Protein 1NI5 (pdb70)

GO terms:
  GO:0042802 identical protein binding (F, IPI)
  GO:0005829 cytosol (C, IDA)
  GO:0032267 tRNA(Ile)-lysidine synthase activity (F, IDA)
  GO:0002136 tRNA wobble base lysidine biosynthesis (P, IMP)
  GO:0006400 tRNA modification (P, IDA)

Secondary structure (DSSP, 8-state):
--HHHHHHHTT-SEEEEE--SBHHHHHHHHHHHHHHTTSTT-EEEEEEE--S--SSHHHHHHHHHHHHHHTT--EEEE------SSSTTTTHHHHHHHHHHHHT--TTEEEE----HHHHHHHHHHHHTTT--TTGGG---EEEETTEEEE-GGGS--HHHHHHHHHHTT---B----GGGTTSHHHHIIIIIHHHHHHH-TTHHHHHHHHHHHHHHHHHHHHHHHHHHHHHHB-SSS-EES-----HHHHHHHHHHHHHHTT----HHHHHHIIIIIITS-GGG--EEEETTEEEEESSSEEEEEE-----TT-EEE-TTTTS-EE-STT--EEEEEEEEEEPPPPTTS-EEEES---SEE-BTT-SS-EEHHHHHHHHT--GGGTTSS-EEEETTEEEEETTTEEBGGGB-SSS--EEEEEE----

Organism: Escherichia coli (strain K12) (NCBI:txid83333)

Sequence (428 aa):
STLTLNRQLLTSRQILVAFSGGLDSTVLLHQLVQWRTENPGVALRAIHVHHGLSANADAWVTHCENVCQQWQVPLVVERVQLAQEGLGIEAQARQARYQAFARTLLPGEVLVTAQHLDDQCETFLLALKRGSGPAGLSAAEVSEFAGTRLIRPLLARTRGELVQWARQYDLRWIEDESNQDDSYDRNFLRLRVVPLLQQRWPHFAEATARSAALCAEQESLLDELLADDLAHCQSPQGTLQIVPLASDARRAAIIRRWLAGQNAPPSRDALVRIWQEVALAREDASPCLRLGAFEIRRYQSQLWWIKSVTGQSENIVPWQTWLQPLELPAGLGSVQLNAGGDIRPPRADEAVSVRFKAPGLLHIVGRNGGRKLKKIWQELGVPPWLRDTTPLLFYGETLIAAAGVFVTQEGVAEGENGVSFVWQKTLS

Nearest PDB structures (foldseek):
  1ni5-assembly1_A-2  TM=1.002E+00  e=6.577E-85  Escherichia coli
  3a2k-assembly2_B  TM=5.925E-01  e=2.250E-19  Geobacillus kaustophilus
  2e89-assembly2_C  TM=7.625E-01  e=2.116E-16  Aquifex aeolicus
  6scy-assembly1_B  TM=7.768E-01  e=1.666E-08  Methanococcus maripaludis S2
  6scy-assembly1_A  TM=7.365E-01  e=4.575E-08  Methanococcus maripaludis S2

Radius of gyration: 28.11 Å; Cα contacts (8 Å, |Δi|>4): 696; chains: 1; bounding box: 53×66×75 Å

Foldseek 3Di:
DLVLVCVLPVLAQAEEEAAFLDLLNLLVVVSVLVVCVVPDNRAYAYEYEQEDDDPCSVVRVVSVVVVCVVSVHHYHYHNDYDDDPPQPCLPTVVVVSLVVCLVPDDPRYEYEYRAALLQLLLQQVVLVVVVADLVSNLSDQWDAGNNRIYGYRRHLPDVVNSCVRCVVVVHDGDDDLVQVCCVRRSSVCVPPPVVVCCPVPVCVSNVSNVSSNVSVVVLVVVVVVCVVVLVVQADPVLWGALVVPPDLVSQLSNVVVSCVVVVHDDGSVLSVCCCVQALPDDVVVWTWDDDDQWIWHDDPNIIDIDGAFDFFQVPKAWCLPLCDWAQDPRQLAIKHKAWADFFADADNPWTKIKHLAADDFFAFPPDDDTHHLVVLCVVQRPDPSCSRSWIFIDGHRDTADTAPGTGTPVTTHPPRTGIHIHGDGPDD

InterPro domains:
  IPR011063 tRNA(Ile)-lysidine/2-thiocytidine synthase, N-terminal [PF01171] (14-191)
  IPR012094 tRNA(Ile)-lysidine synthase [MF_01161] (1-300)
  IPR012094 tRNA(Ile)-lysidine synthase [PTHR43033] (9-411)
  IPR012795 tRNA(Ile)-lysidine synthase, N-terminal [TIGR02432] (14-196)
  IPR012795 tRNA(Ile)-lysidine synthase, N-terminal [cd01992] (14-196)
  IPR012796 Lysidine-tRNA(Ile) synthetase, C-terminal [PF11734] (356-427)
  IPR012796 Lysidine-tRNA(Ile) synthetase, C-terminal [SM00977] (356-427)
  IPR012796 Lysidine-tRNA(Ile) synthetase, C-terminal [TIGR02433] (356-401)
  IPR014729 Rossmann-like alpha/beta/alpha sandwich fold [G3DSA:3.40.50.620] (2-226)
  IPR015262 tRNA(Ile)-lysidine synthase, substrate-binding domain [PF09179] (241-308)

CATH classification: 3.40.50.620 (+1 more: 1.20.59.20)

B-factor: mean 58.3, std 20.01, range [21.67, 134.47]

Structure (mmCIF, N/CA/C/O backbone):
data_1NI5
#
_entry.id   1NI5
#
_cell.length_a   67.508
_cell.length_b   67.508
_cell.length_c   204.678
_cell.angle_alpha   90.00
_cell.angle_beta   90.00
_cell.angle_gamma   120.00
#
_symmetry.space_group_name_H-M   'P 31 2 1'
#
loop_
_entity.id
_entity.type
_entity.pdbx_description
1 polymer 'Putative cell cycle protein mesJ'
2 water water
#
loop_
_atom_site.group_PDB
_atom_site.id
_atom_site.type_symbol
_atom_site.label_atom_id
_atom_site.label_alt_id
_atom_site.label_comp_id
_atom_site.label_asym_id
_atom_site.label_entity_id
_atom_site.label_seq_id
_atom_site.pdbx_PDB_ins_code
_atom_site.Cartn_x
_atom_site.Cartn_y
_atom_site.Cartn_z
_atom_site.occupancy
_atom_site.B_iso_or_equiv
_atom_site.auth_seq_id
_atom_site.auth_comp_id
_atom_site.auth_asym_id
_atom_site.auth_atom_id
_atom_site.pdbx_PDB_model_num
ATOM 1 N N . SER A 1 1 ? 14.153 76.081 -14.296 1.00 73.41 0 SER A N 1
ATOM 2 C CA . SER A 1 1 ? 14.094 74.683 -13.785 1.00 74.54 0 SER A CA 1
ATOM 3 C C . SER A 1 1 ? 14.130 74.628 -12.260 1.00 75.63 0 SER A C 1
ATOM 4 O O . SER A 1 1 ? 13.846 73.587 -11.668 1.00 76.76 0 SER A O 1
ATOM 15 N N . THR A 1 3 ? 12.191 76.251 -10.421 1.00 71.25 2 THR A N 1
ATOM 16 C CA . THR A 1 3 ? 10.795 76.265 -10.022 1.00 69.54 2 THR A CA 1
ATOM 17 C C . THR A 1 3 ? 10.286 74.847 -10.240 1.00 69.21 2 THR A C 1
ATOM 18 O O . THR A 1 3 ? 9.578 74.282 -9.401 1.00 70.53 2 THR A O 1
ATOM 22 N N . LEU A 1 4 ? 10.669 74.271 -11.370 1.00 67.31 3 LEU A N 1
ATOM 23 C CA . LEU A 1 4 ? 10.275 72.910 -11.695 1.00 67.61 3 LEU A CA 1
ATOM 24 C C . LEU A 1 4 ? 10.727 72.021 -10.540 1.00 67.52 3 LEU A C 1
ATOM 25 O O . LEU A 1 4 ? 9.947 71.254 -9.974 1.00 67.98 3 LEU A O 1
ATOM 30 N N . THR A 1 5 ? 12.007 72.148 -10.206 1.00 67.46 4 THR A N 1
ATOM 31 C CA . THR A 1 5 ? 12.644 71.397 -9.130 1.00 67.36 4 THR A CA 1
ATOM 32 C C . THR A 1 5 ? 11.932 71.602 -7.791 1.00 66.27 4 THR A C 1
ATOM 33 O O . THR A 1 5 ? 11.782 70.670 -6.999 1.00 65.53 4 THR A O 1
ATOM 37 N N . LEU A 1 6 ? 11.505 72.836 -7.551 1.00 65.33 5 LEU A N 1
ATOM 38 C CA . LEU A 1 6 ? 10.819 73.193 -6.323 1.00 65.01 5 LEU A CA 1
ATOM 39 C C . LEU A 1 6 ? 9.536 72.405 -6.082 1.00 66.79 5 LEU A C 1
ATOM 40 O O . LEU A 1 6 ? 9.361 71.793 -5.026 1.00 65.32 5 LEU A O 1
ATOM 45 N N . ASN A 1 7 ? 8.637 72.423 -7.063 1.00 68.86 6 ASN A N 1
ATOM 46 C CA . ASN A 1 7 ? 7.351 71.748 -6.922 1.00 70.94 6 ASN A CA 1
ATOM 47 C C . ASN A 1 7 ? 7.437 70.237 -6.761 1.00 69.67 6 ASN A C 1
ATOM 48 O O . ASN A 1 7 ? 6.642 69.643 -6.032 1.00 69.62 6 ASN A O 1
ATOM 53 N N . ARG A 1 8 ? 8.394 69.616 -7.437 1.00 68.56 7 ARG A N 1
ATOM 54 C CA . ARG A 1 8 ? 8.551 68.173 -7.345 1.00 68.85 7 ARG A CA 1
ATOM 55 C C . ARG A 1 8 ? 8.900 67.779 -5.912 1.00 67.63 7 ARG A C 1
ATOM 56 O O . ARG A 1 8 ? 8.367 66.814 -5.364 1.00 67.05 7 ARG A O 1
ATOM 64 N N . GLN A 1 9 ? 9.797 68.546 -5.306 1.00 66.40 8 GLN A N 1
ATOM 65 C CA . GLN A 1 9 ? 10.243 68.291 -3.945 1.00 64.50 8 GLN A CA 1
ATOM 66 C C . GLN A 1 9 ? 9.215 68.737 -2.905 1.00 62.29 8 GLN A C 1
ATOM 67 O O . GLN A 1 9 ? 9.263 68.301 -1.761 1.00 61.57 8 GLN A O 1
ATOM 73 N N . LEU A 1 10 ? 8.283 69.597 -3.299 1.00 60.85 9 LEU A N 1
ATOM 74 C CA . LEU A 1 10 ? 7.286 70.094 -2.360 1.00 59.72 9 LEU A CA 1
ATOM 75 C C . LEU A 1 10 ? 5.863 69.583 -2.552 1.00 60.64 9 LEU A C 1
ATOM 76 O O . LEU A 1 10 ? 4.945 70.036 -1.866 1.00 61.06 9 LEU A O 1
ATOM 81 N N . LEU A 1 11 ? 5.671 68.650 -3.477 1.00 61.84 10 LEU A N 1
ATOM 82 C CA . LEU A 1 11 ? 4.344 68.079 -3.712 1.00 62.48 10 LEU A CA 1
ATOM 83 C C . LEU A 1 11 ? 3.722 67.517 -2.425 1.00 62.12 10 LEU A C 1
ATOM 84 O O . LEU A 1 11 ? 2.576 67.827 -2.083 1.00 63.14 10 LEU A O 1
ATOM 89 N N . THR A 1 12 ? 4.482 66.694 -1.713 1.00 60.48 11 THR A N 1
ATOM 90 C CA . THR A 1 12 ? 3.996 66.090 -0.483 1.00 59.94 11 THR A CA 1
ATOM 91 C C . THR A 1 12 ? 3.939 67.054 0.688 1.00 59.23 11 THR A C 1
ATOM 92 O O . THR A 1 12 ? 3.989 66.624 1.841 1.00 57.10 11 THR A O 1
ATOM 96 N N . SER A 1 13 ? 3.828 68.349 0.398 1.00 59.72 12 SER A N 1
ATOM 97 C CA . SER A 1 13 ? 3.774 69.365 1.451 1.00 60.67 12 SER A CA 1
ATOM 98 C C . SER A 1 13 ? 2.779 70.481 1.160 1.00 61.05 12 SER A C 1
ATOM 99 O O . SER A 1 13 ? 2.617 70.897 0.010 1.00 61.02 12 SER A O 1
ATOM 102 N N . ARG A 1 14 ? 2.118 70.963 2.211 1.00 60.98 13 ARG A N 1
ATOM 103 C CA . ARG A 1 14 ? 1.138 72.037 2.078 1.00 60.81 13 ARG A CA 1
ATOM 104 C C . ARG A 1 14 ? 1.533 73.248 2.899 1.00 60.01 13 ARG A C 1
ATOM 105 O O . ARG A 1 14 ? 1.284 74.379 2.492 1.00 60.66 13 ARG A O 1
ATOM 113 N N . GLN A 1 15 ? 2.130 73.012 4.062 1.00 59.13 14 GLN A N 1
ATOM 114 C CA . GLN A 1 15 ? 2.553 74.110 4.927 1.00 59.41 14 GLN A CA 1
ATOM 115 C C . GLN A 1 15 ? 4.068 74.162 5.081 1.00 58.49 14 GLN A C 1
ATOM 116 O O . GLN A 1 15 ? 4.676 73.277 5.672 1.00 58.07 14 GLN A O 1
ATOM 122 N N . ILE A 1 16 ? 4.667 75.223 4.558 1.00 57.11 15 ILE A N 1
ATOM 123 C CA . ILE A 1 16 ? 6.105 75.380 4.612 1.00 56.95 15 ILE A CA 1
ATOM 124 C C . ILE A 1 16 ? 6.523 76.475 5.573 1.00 56.09 15 ILE A C 1
ATOM 125 O O . ILE A 1 16 ? 5.774 77.411 5.826 1.00 57.16 15 ILE A O 1
ATOM 130 N N . LEU A 1 17 ? 7.731 76.337 6.104 1.00 54.31 16 LEU A N 1
ATOM 131 C CA . LEU A 1 17 ? 8.314 77.305 7.021 1.00 53.86 16 LEU A CA 1
ATOM 132 C C . LEU A 1 17 ? 9.778 77.375 6.577 1.00 53.59 16 LEU A C 1
ATOM 133 O O . LEU A 1 17 ? 10.517 76.405 6.725 1.00 53.81 16 LEU A O 1
ATOM 138 N N . VAL A 1 18 ? 10.191 78.506 6.010 1.00 52.18 17 VAL A N 1
ATOM 139 C CA . VAL A 1 18 ? 11.562 78.649 5.529 1.00 52.01 17 VAL A CA 1
ATOM 140 C C . VAL A 1 18 ? 12.505 79.439 6.430 1.00 51.96 17 VAL A C 1
ATOM 141 O O . VAL A 1 18 ? 12.219 80.578 6.795 1.00 52.75 17 VAL A O 1
ATOM 145 N N . ALA A 1 19 ? 13.635 78.824 6.783 1.00 52.36 18 ALA A N 1
ATOM 146 C CA . ALA A 1 19 ? 14.642 79.474 7.619 1.00 51.62 18 ALA A CA 1
ATOM 147 C C . ALA A 1 19 ? 15.088 80.633 6.770 1.00 52.36 18 ALA A C 1
ATOM 148 O O . ALA A 1 19 ? 15.764 80.442 5.763 1.00 53.27 18 ALA A O 1
ATOM 150 N N . PHE A 1 20 ? 14.709 81.839 7.166 1.00 54.64 19 PHE A N 1
ATOM 151 C CA . PHE A 1 20 ? 15.041 83.004 6.366 1.00 55.60 19 PHE A CA 1
ATOM 152 C C . PHE A 1 20 ? 16.015 84.018 6.934 1.00 55.43 19 PHE A C 1
ATOM 153 O O . PHE A 1 20 ? 15.625 84.880 7.720 1.00 55.36 19 PHE A O 1
ATOM 161 N N . SER A 1 21 ? 17.284 83.905 6.549 1.00 56.26 20 SER A N 1
ATOM 162 C CA . SER A 1 21 ? 18.282 84.889 6.963 1.00 56.24 20 SER A CA 1
ATOM 163 C C . SER A 1 21 ? 18.199 85.822 5.758 1.00 56.53 20 SER A C 1
ATOM 164 O O . SER A 1 21 ? 17.758 85.402 4.680 1.00 57.22 20 SER A O 1
ATOM 167 N N . GLY A 1 22 ? 18.592 87.075 5.912 1.00 54.83 21 GLY A N 1
ATOM 168 C CA . GLY A 1 22 ? 18.478 87.977 4.779 1.00 53.61 21 GLY A CA 1
ATOM 169 C C . GLY A 1 22 ? 19.197 87.564 3.507 1.00 52.54 21 GLY A C 1
ATOM 170 O O . GLY A 1 22 ? 18.868 88.048 2.426 1.00 52.58 21 GLY A O 1
ATOM 171 N N . GLY A 1 23 ? 20.167 86.664 3.639 1.00 52.02 22 GLY A N 1
ATOM 172 C CA . GLY A 1 23 ? 20.973 86.207 2.514 1.00 51.89 22 GLY A CA 1
ATOM 173 C C . GLY A 1 23 ? 20.387 85.755 1.181 1.00 52.16 22 GLY A C 1
ATOM 174 O O . GLY A 1 23 ? 19.187 85.497 1.033 1.00 51.92 22 GLY A O 1
ATOM 175 N N . LEU A 1 24 ? 21.283 85.651 0.200 1.00 51.81 23 LEU A N 1
ATOM 176 C CA . LEU A 1 24 ? 20.945 85.234 -1.155 1.00 51.43 23 LEU A CA 1
ATOM 177 C C . LEU A 1 24 ? 20.108 83.961 -1.147 1.00 52.63 23 LEU A C 1
ATOM 178 O O . LEU A 1 24 ? 18.902 83.996 -1.406 1.00 54.35 23 LEU A O 1
ATOM 183 N N . ASP A 1 25 ? 20.754 82.843 -0.830 1.00 52.59 24 ASP A N 1
ATOM 184 C CA . ASP A 1 25 ? 20.094 81.549 -0.814 1.00 52.95 24 ASP A CA 1
ATOM 185 C C . ASP A 1 25 ? 18.699 81.567 -0.197 1.00 52.29 24 ASP A C 1
ATOM 186 O O . ASP A 1 25 ? 17.765 80.997 -0.765 1.00 52.07 24 ASP A O 1
ATOM 191 N N . SER A 1 26 ? 18.550 82.231 0.947 1.00 50.85 25 SER A N 1
ATOM 192 C CA . SER A 1 26 ? 17.253 82.324 1.613 1.00 48.47 25 SER A CA 1
ATOM 193 C C . SER A 1 26 ? 16.322 83.180 0.765 1.00 48.02 25 SER A C 1
ATOM 194 O O . SER A 1 26 ? 15.161 82.820 0.532 1.00 47.87 25 SER A O 1
ATOM 197 N N . THR A 1 27 ? 16.852 84.316 0.309 1.00 44.82 26 THR A N 1
ATOM 198 C CA . THR A 1 27 ? 16.093 85.259 -0.494 1.00 43.04 26 THR A CA 1
ATOM 199 C C . THR A 1 27 ? 15.599 84.633 -1.775 1.00 41.47 26 THR A C 1
ATOM 200 O O . THR A 1 27 ? 14.465 84.874 -2.194 1.00 40.32 26 THR A O 1
ATOM 204 N N . VAL A 1 28 ? 16.462 83.835 -2.397 1.00 39.10 27 VAL A N 1
ATOM 205 C CA . VAL A 1 28 ? 16.116 83.152 -3.633 1.00 37.75 27 VAL A CA 1
ATOM 206 C C . VAL A 1 28 ? 15.131 82.012 -3.350 1.00 38.94 27 VAL A C 1
ATOM 207 O O . VAL A 1 28 ? 14.204 81.775 -4.134 1.00 39.68 27 VAL A O 1
ATOM 211 N N . LEU A 1 29 ? 15.323 81.317 -2.228 1.00 38.52 28 LEU A N 1
ATOM 212 C CA . LEU A 1 29 ? 14.440 80.219 -1.864 1.00 39.93 28 LEU A CA 1
ATOM 213 C C . LEU A 1 29 ? 13.057 80.745 -1.527 1.00 40.74 28 LEU A C 1
ATOM 214 O O . LEU A 1 29 ? 12.051 80.219 -2.007 1.00 40.98 28 LEU A O 1
ATOM 219 N N . LEU A 1 30 ? 13.013 81.788 -0.706 1.00 42.01 29 LEU A N 1
ATOM 220 C CA . LEU A 1 30 ? 11.747 82.397 -0.307 1.00 43.58 29 LEU A CA 1
ATOM 221 C C . LEU A 1 30 ? 10.988 83.039 -1.480 1.00 44.89 29 LEU A C 1
ATOM 222 O O . LEU A 1 30 ? 9.777 82.845 -1.613 1.00 46.96 29 LEU A O 1
ATOM 227 N N . HIS A 1 31 ? 11.679 83.797 -2.329 1.00 43.33 30 HIS A N 1
ATOM 228 C CA . HIS A 1 31 ? 11.005 84.422 -3.466 1.00 42.88 30 HIS A CA 1
ATOM 229 C C . HIS A 1 31 ? 10.375 83.339 -4.323 1.00 44.74 30 HIS A C 1
ATOM 230 O O . HIS A 1 31 ? 9.271 83.500 -4.849 1.00 44.74 30 HIS A O 1
ATOM 237 N N . GLN A 1 32 ? 11.096 82.231 -4.466 1.00 46.67 31 GLN A N 1
ATOM 238 C CA . GLN A 1 32 ? 10.626 81.104 -5.255 1.00 46.62 31 GLN A CA 1
ATOM 239 C C . GLN A 1 32 ? 9.411 80.444 -4.626 1.00 48.00 31 GLN A C 1
ATOM 240 O O . GLN A 1 32 ? 8.546 79.935 -5.335 1.00 48.12 31 GLN A O 1
ATOM 246 N N . LEU A 1 33 ? 9.355 80.445 -3.296 1.00 48.55 32 LEU A N 1
ATOM 247 C CA . LEU A 1 33 ? 8.230 79.850 -2.590 1.00 50.30 32 LEU A CA 1
ATOM 248 C C . LEU A 1 33 ? 6.987 80.741 -2.676 1.00 52.58 32 LEU A C 1
ATOM 249 O O . LEU A 1 33 ? 5.864 80.241 -2.783 1.00 53.81 32 LEU A O 1
ATOM 254 N N . VAL A 1 34 ? 7.190 82.056 -2.634 1.00 53.82 33 VAL A N 1
ATOM 255 C CA . VAL A 1 34 ? 6.087 83.008 -2.731 1.00 55.22 33 VAL A CA 1
ATOM 256 C C . VAL A 1 34 ? 5.594 82.932 -4.169 1.00 57.90 33 VAL A C 1
ATOM 257 O O . VAL A 1 34 ? 4.440 83.242 -4.475 1.00 58.53 33 VAL A O 1
ATOM 261 N N . GLN A 1 35 ? 6.496 82.508 -5.044 1.00 60.18 34 GLN A N 1
ATOM 262 C CA . GLN A 1 35 ? 6.208 82.352 -6.459 1.00 63.52 34 GLN A CA 1
ATOM 263 C C . GLN A 1 35 ? 5.362 81.085 -6.552 1.00 64.03 34 GLN A C 1
ATOM 264 O O . GLN A 1 35 ? 4.359 81.027 -7.261 1.00 64.46 34 GLN A O 1
ATOM 270 N N . TRP A 1 36 ? 5.793 80.080 -5.798 1.00 65.43 35 TRP A N 1
ATOM 271 C CA . TRP A 1 36 ? 5.154 78.768 -5.728 1.00 66.14 35 TRP A CA 1
ATOM 272 C C . TRP A 1 36 ? 3.755 78.830 -5.124 1.00 66.62 35 TRP A C 1
ATOM 273 O O . TRP A 1 36 ? 2.849 78.116 -5.561 1.00 67.08 35 TRP A O 1
ATOM 284 N N . ARG A 1 37 ? 3.589 79.674 -4.112 1.00 65.66 36 ARG A N 1
ATOM 285 C CA . ARG A 1 37 ? 2.301 79.826 -3.447 1.00 66.62 36 ARG A CA 1
ATOM 286 C C . ARG A 1 37 ? 1.252 80.381 -4.413 1.00 68.12 36 ARG A C 1
ATOM 287 O O . ARG A 1 37 ? 0.108 79.919 -4.454 1.00 67.63 36 ARG A O 1
ATOM 295 N N . THR A 1 38 ? 1.659 81.378 -5.189 1.00 69.27 37 THR A N 1
ATOM 296 C CA . THR A 1 38 ? 0.783 82.017 -6.158 1.00 69.01 37 THR A CA 1
ATOM 297 C C . THR A 1 38 ? 0.329 81.022 -7.214 1.00 70.00 37 THR A C 1
ATOM 298 O O . THR A 1 38 ? -0.618 81.276 -7.952 1.00 70.36 37 THR A O 1
ATOM 302 N N . GLU A 1 39 ? 0.997 79.878 -7.277 1.00 71.68 38 GLU A N 1
ATOM 303 C CA . GLU A 1 39 ? 0.647 78.872 -8.268 1.00 74.38 38 GLU A CA 1
ATOM 304 C C . GLU A 1 39 ? -0.131 77.689 -7.675 1.00 74.87 38 GLU A C 1
ATOM 305 O O . GLU A 1 39 ? -0.704 76.879 -8.409 1.00 74.02 38 GLU A O 1
ATOM 311 N N . ASN A 1 40 ? -0.155 77.601 -6.347 1.00 75.62 39 ASN A N 1
ATOM 312 C CA . ASN A 1 40 ? -0.872 76.532 -5.654 1.00 75.27 39 ASN A CA 1
ATOM 313 C C . ASN A 1 40 ? -1.741 77.107 -4.545 1.00 74.80 39 ASN A C 1
ATOM 314 O O . ASN A 1 40 ? -1.341 77.128 -3.381 1.00 74.12 39 ASN A O 1
ATOM 319 N N . PRO A 1 41 ? -2.953 77.576 -4.899 1.00 74.95 40 PRO A N 1
ATOM 320 C CA . PRO A 1 41 ? -3.903 78.164 -3.944 1.00 73.79 40 PRO A CA 1
ATOM 321 C C . PRO A 1 41 ? -4.161 77.263 -2.743 1.00 71.97 40 PRO A C 1
ATOM 322 O O . PRO A 1 41 ? -4.326 76.054 -2.890 1.00 71.93 40 PRO A O 1
ATOM 326 N N . GLY A 1 42 ? -4.191 77.855 -1.557 1.00 69.70 41 GLY A N 1
ATOM 327 C CA . GLY A 1 42 ? -4.431 77.069 -0.367 1.00 68.62 41 GLY A CA 1
ATOM 328 C C . GLY A 1 42 ? -3.138 76.647 0.298 1.00 68.01 41 GLY A C 1
ATOM 329 O O . GLY A 1 42 ? -3.154 76.090 1.399 1.00 69.36 41 GLY A O 1
ATOM 330 N N . VAL A 1 43 ? -2.014 76.899 -0.366 1.00 65.45 42 VAL A N 1
ATOM 331 C CA . VAL A 1 43 ? -0.716 76.552 0.199 1.00 63.54 42 VAL A CA 1
ATOM 332 C C . VAL A 1 43 ? -0.253 77.676 1.125 1.00 61.71 42 VAL A C 1
ATOM 333 O O . VAL A 1 43 ? -0.052 78.802 0.676 1.00 61.08 42 VAL A O 1
ATOM 337 N N . ALA A 1 44 ? -0.098 77.365 2.412 1.00 59.26 43 ALA A N 1
ATOM 338 C CA . ALA A 1 44 ? 0.341 78.339 3.408 1.00 57.24 43 ALA A CA 1
ATOM 339 C C . ALA A 1 44 ? 1.859 78.331 3.512 1.00 56.80 43 ALA A C 1
ATOM 340 O O . ALA A 1 44 ? 2.482 77.276 3.459 1.00 55.32 43 ALA A O 1
ATOM 342 N N . LEU A 1 45 ? 2.443 79.514 3.680 1.00 55.74 44 LEU A N 1
ATOM 343 C CA . LEU A 1 45 ? 3.890 79.655 3.763 1.00 55.57 44 LEU A CA 1
ATOM 344 C C . LEU A 1 45 ? 4.306 80.575 4.901 1.00 55.60 44 LEU A C 1
ATOM 345 O O . LEU A 1 45 ? 3.736 81.646 5.074 1.00 57.20 44 LEU A O 1
ATOM 350 N N . ARG A 1 46 ? 5.301 80.163 5.676 1.00 54.79 45 ARG A N 1
ATOM 351 C CA . ARG A 1 46 ? 5.781 80.985 6.783 1.00 55.66 45 ARG A CA 1
ATOM 352 C C . ARG A 1 46 ? 7.302 81.098 6.748 1.00 56.35 45 ARG A C 1
ATOM 353 O O . ARG A 1 46 ? 7.994 80.183 6.300 1.00 56.65 45 ARG A O 1
ATOM 361 N N . ALA A 1 47 ? 7.823 82.223 7.219 1.00 55.18 46 ALA A N 1
ATOM 362 C CA . ALA A 1 47 ? 9.257 82.425 7.235 1.00 56.28 46 ALA A CA 1
ATOM 363 C C . ALA A 1 47 ? 9.716 82.698 8.656 1.00 58.34 46 ALA A C 1
ATOM 364 O O . ALA A 1 47 ? 8.957 83.215 9.470 1.00 59.51 46 ALA A O 1
ATOM 366 N N . ILE A 1 48 ? 10.961 82.350 8.959 1.00 59.70 47 ILE A N 1
ATOM 367 C CA . ILE A 1 48 ? 11.480 82.574 10.297 1.00 60.87 47 ILE A CA 1
ATOM 368 C C . ILE A 1 48 ? 12.942 83.001 10.320 1.00 61.36 47 ILE A C 1
ATOM 369 O O . ILE A 1 48 ? 13.830 82.245 9.929 1.00 60.91 47 ILE A O 1
ATOM 374 N N . HIS A 1 49 ? 13.178 84.226 10.777 1.00 62.57 48 HIS A N 1
ATOM 375 C CA . HIS A 1 49 ? 14.527 84.754 10.887 1.00 63.95 48 HIS A CA 1
ATOM 376 C C . HIS A 1 49 ? 14.974 84.486 12.319 1.00 65.62 48 HIS A C 1
ATOM 377 O O . HIS A 1 49 ? 14.239 84.755 13.266 1.00 66.39 48 HIS A O 1
ATOM 384 N N . VAL A 1 50 ? 16.174 83.951 12.479 1.00 67.25 49 VAL A N 1
ATOM 385 C CA . VAL A 1 50 ? 16.685 83.649 13.804 1.00 68.69 49 VAL A CA 1
ATOM 386 C C . VAL A 1 50 ? 17.794 84.611 14.182 1.00 72.27 49 VAL A C 1
ATOM 387 O O . VAL A 1 50 ? 18.921 84.485 13.702 1.00 71.53 49 VAL A O 1
ATOM 391 N N . HIS A 1 51 ? 17.461 85.574 15.041 1.00 77.38 50 HIS A N 1
ATOM 392 C CA . HIS A 1 51 ? 18.418 86.574 15.520 1.00 81.84 50 HIS A CA 1
ATOM 393 C C . HIS A 1 51 ? 19.187 86.026 16.707 1.00 84.10 50 HIS A C 1
ATOM 394 O O . HIS A 1 51 ? 18.626 85.867 17.793 1.00 84.80 50 HIS A O 1
ATOM 401 N N . HIS A 1 52 ? 20.470 85.751 16.503 1.00 87.08 51 HIS A N 1
ATOM 402 C CA . HIS A 1 52 ? 21.305 85.219 17.570 1.00 90.73 51 HIS A CA 1
ATOM 403 C C . HIS A 1 52 ? 22.667 85.892 17.619 1.00 92.17 51 HIS A C 1
ATOM 404 O O . HIS A 1 52 ? 23.168 86.377 16.605 1.00 93.32 51 HIS A O 1
ATOM 411 N N . GLY A 1 53 ? 23.261 85.920 18.807 1.00 93.01 52 GLY A N 1
ATOM 412 C CA . GLY A 1 53 ? 24.571 86.526 18.959 1.00 94.37 52 GLY A CA 1
ATOM 413 C C . GLY A 1 53 ? 24.565 88.037 18.828 1.00 95.05 52 GLY A C 1
ATOM 414 O O . GLY A 1 53 ? 23.566 88.638 18.416 1.00 94.50 52 GLY A O 1
ATOM 415 N N . LEU A 1 54 ? 25.695 88.649 19.177 1.00 95.15 53 LEU A N 1
ATOM 416 C CA . LEU A 1 54 ? 25.841 90.098 19.119 1.00 95.35 53 LEU A CA 1
ATOM 417 C C . LEU A 1 54 ? 26.534 90.553 17.829 1.00 95.16 53 LEU A C 1
ATOM 418 O O . LEU A 1 54 ? 27.711 90.925 17.830 1.00 95.06 53 LEU A O 1
ATOM 423 N N . SER A 1 55 ? 25.792 90.516 16.727 1.00 94.81 54 SER A N 1
ATOM 424 C CA . SER A 1 55 ? 26.317 90.945 15.437 1.00 94.05 54 SER A CA 1
ATOM 425 C C . SER A 1 55 ? 26.186 92.458 15.301 1.00 93.89 54 SER A C 1
ATOM 426 O O . SER A 1 55 ? 25.348 93.086 15.956 1.00 93.08 54 SER A O 1
ATOM 429 N N . ALA A 1 56 ? 27.017 93.034 14.439 1.00 93.28 55 ALA A N 1
ATOM 430 C CA . ALA A 1 56 ? 27.005 94.472 14.202 1.00 92.28 55 ALA A CA 1
ATOM 431 C C . ALA A 1 56 ? 25.667 94.916 13.611 1.00 91.27 55 ALA A C 1
ATOM 432 O O . ALA A 1 56 ? 25.161 95.989 13.936 1.00 90.97 55 ALA A O 1
ATOM 434 N N . ASN A 1 57 ? 25.097 94.081 12.749 1.00 90.30 56 ASN A N 1
ATOM 435 C CA . ASN A 1 57 ? 23.827 94.400 12.110 1.00 88.62 56 ASN A CA 1
ATOM 436 C C . ASN A 1 57 ? 22.722 93.444 12.531 1.00 86.90 56 ASN A C 1
ATOM 437 O O . ASN A 1 57 ? 21.628 93.469 11.972 1.00 86.49 56 ASN A O 1
ATOM 442 N N . ALA A 1 58 ? 23.012 92.604 13.515 1.00 84.98 57 ALA A N 1
ATOM 443 C CA . ALA A 1 58 ? 22.039 91.640 14.004 1.00 83.78 57 ALA A CA 1
ATOM 444 C C . ALA A 1 58 ? 20.623 92.219 14.024 1.00 82.79 57 ALA A C 1
ATOM 445 O O . ALA A 1 58 ? 19.659 91.553 13.635 1.00 83.00 57 ALA A O 1
ATOM 447 N N . ASP A 1 59 ? 20.503 93.466 14.467 1.00 81.18 58 ASP A N 1
ATOM 448 C CA . ASP A 1 59 ? 19.204 94.131 14.543 1.00 79.05 58 ASP A CA 1
ATOM 449 C C . ASP A 1 59 ? 18.691 94.612 13.183 1.00 76.54 58 ASP A C 1
ATOM 450 O O . ASP A 1 59 ? 17.487 94.590 12.922 1.00 75.88 58 ASP A O 1
ATOM 455 N N . ALA A 1 60 ? 19.610 95.045 12.322 1.00 73.89 59 ALA A N 1
ATOM 456 C CA . ALA A 1 60 ? 19.255 95.533 10.994 1.00 70.31 59 ALA A CA 1
ATOM 457 C C . ALA A 1 60 ? 18.777 94.394 10.111 1.00 68.80 59 ALA A C 1
ATOM 458 O O . ALA A 1 60 ? 17.802 94.544 9.372 1.00 67.73 59 ALA A O 1
ATOM 460 N N . TRP A 1 61 ? 19.468 93.257 10.189 1.00 67.46 60 TRP A N 1
ATOM 461 C CA . TRP A 1 61 ? 19.100 92.088 9.397 1.00 65.66 60 TRP A CA 1
ATOM 462 C C . TRP A 1 61 ? 17.643 91.753 9.676 1.00 65.13 60 TRP A C 1
ATOM 463 O O . TRP A 1 61 ? 16.869 91.492 8.752 1.00 65.48 60 TRP A O 1
ATOM 474 N N . VAL A 1 62 ? 17.268 91.781 10.951 1.00 64.04 61 VAL A N 1
ATOM 475 C CA . VAL A 1 62 ? 15.894 91.493 11.335 1.00 63.90 61 VAL A CA 1
ATOM 476 C C . VAL A 1 62 ? 14.955 92.427 10.585 1.00 63.93 61 VAL A C 1
ATOM 477 O O . VAL A 1 62 ? 14.007 91.977 9.941 1.00 65.25 61 VAL A O 1
ATOM 481 N N . THR A 1 63 ? 15.231 93.726 10.673 1.00 63.44 62 THR A N 1
ATOM 482 C CA . THR A 1 63 ? 14.427 94.753 10.010 1.00 62.40 62 THR A CA 1
ATOM 483 C C . THR A 1 63 ? 14.309 94.484 8.518 1.00 61.87 62 THR A C 1
ATOM 484 O O . THR A 1 63 ? 13.226 94.603 7.945 1.00 61.31 62 THR A O 1
ATOM 488 N N . HIS A 1 64 ? 15.424 94.127 7.890 1.00 61.30 63 HIS A N 1
ATOM 489 C CA . HIS A 1 64 ? 15.418 93.839 6.464 1.00 61.08 63 HIS A CA 1
ATOM 490 C C . HIS A 1 64 ? 14.469 92.688 6.170 1.00 61.69 63 HIS A C 1
ATOM 491 O O . HIS A 1 64 ? 13.725 92.720 5.186 1.00 61.97 63 HIS A O 1
ATOM 498 N N . CYS A 1 65 ? 14.502 91.668 7.024 1.00 62.33 64 CYS A N 1
ATOM 499 C CA . CYS A 1 65 ? 13.647 90.497 6.855 1.00 62.37 64 CYS A CA 1
ATOM 500 C C . CYS A 1 65 ? 12.172 90.806 7.065 1.00 63.51 64 CYS A C 1
ATOM 501 O O . CYS A 1 65 ? 11.300 90.160 6.481 1.00 63.51 64 CYS A O 1
ATOM 504 N N . GLU A 1 66 ? 11.891 91.802 7.893 1.00 65.09 65 GLU A N 1
ATOM 505 C CA . GLU A 1 66 ? 10.513 92.183 8.153 1.00 67.20 65 GLU A CA 1
ATOM 506 C C . GLU A 1 66 ? 9.919 92.898 6.945 1.00 66.74 65 GLU A C 1
ATOM 507 O O . GLU A 1 66 ? 8.737 92.732 6.630 1.00 65.47 65 GLU A O 1
ATOM 513 N N . ASN A 1 67 ? 10.747 93.681 6.262 1.00 67.04 66 ASN A N 1
ATOM 514 C CA . ASN A 1 67 ? 10.294 94.411 5.088 1.00 68.51 66 ASN A CA 1
ATOM 515 C C . ASN A 1 67 ? 10.035 93.473 3.925 1.00 68.55 66 ASN A C 1
ATOM 516 O O . ASN A 1 67 ? 8.975 93.535 3.300 1.00 70.97 66 ASN A O 1
ATOM 521 N N . VAL A 1 68 ? 11.003 92.606 3.633 1.00 66.81 67 VAL A N 1
ATOM 522 C CA . VAL A 1 68 ? 10.869 91.663 2.526 1.00 63.79 67 VAL A CA 1
ATOM 523 C C . VAL A 1 68 ? 9.651 90.752 2.668 1.00 62.03 67 VAL A C 1
ATOM 524 O O . VAL A 1 68 ? 8.871 90.598 1.724 1.00 60.13 67 VAL A O 1
ATOM 528 N N . CYS A 1 69 ? 9.480 90.161 3.846 1.00 60.67 68 CYS A N 1
ATOM 529 C CA . CYS A 1 69 ? 8.350 89.270 4.074 1.00 61.17 68 CYS A CA 1
ATOM 530 C C . CYS A 1 69 ? 7.037 89.995 3.844 1.00 62.66 68 CYS A C 1
ATOM 531 O O . CYS A 1 69 ? 6.146 89.486 3.156 1.00 61.48 68 CYS A O 1
ATOM 534 N N . GLN A 1 70 ? 6.930 91.191 4.420 1.00 64.73 69 GLN A N 1
ATOM 535 C CA . GLN A 1 70 ? 5.728 92.002 4.286 1.00 66.41 69 GLN A CA 1
ATOM 536 C C . GLN A 1 70 ? 5.502 92.409 2.837 1.00 65.73 69 GLN A C 1
ATOM 537 O O . GLN A 1 70 ? 4.386 92.306 2.320 1.00 65.81 69 GLN A O 1
ATOM 543 N N . GLN A 1 71 ? 6.565 92.872 2.189 1.00 64.76 70 GLN A N 1
ATOM 544 C CA . GLN A 1 71 ? 6.486 93.274 0.794 1.00 65.95 70 GLN A CA 1
ATOM 545 C C . GLN A 1 71 ? 5.989 92.072 -0.007 1.00 65.86 70 GLN A C 1
ATOM 546 O O . GLN A 1 71 ? 5.425 92.217 -1.097 1.00 64.94 70 GLN A O 1
ATOM 552 N N . TRP A 1 72 ? 6.201 90.882 0.552 1.00 65.66 71 TRP A N 1
ATOM 553 C CA . TRP A 1 72 ? 5.785 89.646 -0.095 1.00 63.78 71 TRP A CA 1
ATOM 554 C C . TRP A 1 72 ? 4.613 88.957 0.584 1.00 62.69 71 TRP A C 1
ATOM 555 O O . TRP A 1 72 ? 4.250 87.846 0.211 1.00 63.80 71 TRP A O 1
ATOM 566 N N . GLN A 1 73 ? 4.017 89.603 1.576 1.00 61.54 72 GLN A N 1
ATOM 567 C CA . GLN A 1 73 ? 2.869 89.011 2.255 1.00 61.89 72 GLN A CA 1
ATOM 568 C C . GLN A 1 73 ? 3.184 87.624 2.822 1.00 60.19 72 GLN A C 1
ATOM 569 O O . GLN A 1 73 ? 2.590 86.627 2.409 1.00 60.27 72 GLN A O 1
ATOM 575 N N . VAL A 1 74 ? 4.114 87.565 3.769 1.00 58.02 73 VAL A N 1
ATOM 576 C CA . VAL A 1 74 ? 4.499 86.303 4.396 1.00 55.14 73 VAL A CA 1
ATOM 577 C C . VAL A 1 74 ? 4.693 86.480 5.901 1.00 53.56 73 VAL A C 1
ATOM 578 O O . VAL A 1 74 ? 5.521 87.281 6.339 1.00 54.84 73 VAL A O 1
ATOM 582 N N . PRO A 1 75 ? 3.929 85.744 6.717 1.00 51.62 74 PRO A N 1
ATOM 583 C CA . PRO A 1 75 ? 4.116 85.899 8.161 1.00 51.46 74 PRO A CA 1
ATOM 584 C C . PRO A 1 75 ? 5.583 85.646 8.486 1.00 52.84 74 PRO A C 1
ATOM 585 O O . PRO A 1 75 ? 6.263 84.915 7.766 1.00 52.96 74 PRO A O 1
ATOM 589 N N . LEU A 1 76 ? 6.078 86.241 9.564 1.00 54.22 75 LEU A N 1
ATOM 590 C CA . LEU A 1 76 ? 7.477 86.074 9.909 1.00 54.94 75 LEU A CA 1
ATOM 591 C C . LEU A 1 76 ? 7.757 85.957 11.396 1.00 56.10 75 LEU A C 1
ATOM 592 O O . LEU A 1 76 ? 7.633 86.928 12.139 1.00 57.64 75 LEU A O 1
ATOM 597 N N . VAL A 1 77 ? 8.142 84.767 11.834 1.00 57.28 76 VAL A N 1
ATOM 598 C CA . VAL A 1 77 ? 8.475 84.574 13.235 1.00 58.19 76 VAL A CA 1
ATOM 599 C C . VAL A 1 77 ? 9.921 85.037 13.348 1.00 61.77 76 VAL A C 1
ATOM 600 O O . VAL A 1 77 ? 10.720 84.782 12.446 1.00 61.32 76 VAL A O 1
ATOM 604 N N . VAL A 1 78 ? 10.259 85.718 14.441 1.00 66.28 77 VAL A N 1
ATOM 605 C CA . VAL A 1 78 ? 11.623 86.217 14.631 1.00 69.77 77 VAL A CA 1
ATOM 606 C C . VAL A 1 78 ? 12.219 85.857 15.989 1.00 72.11 77 VAL A C 1
ATOM 607 O O . VAL A 1 78 ? 12.233 86.679 16.901 1.00 71.57 77 VAL A O 1
ATOM 611 N N . GLU A 1 79 ? 12.728 84.634 16.111 1.00 76.39 78 GLU A N 1
ATOM 612 C CA . GLU A 1 79 ? 13.318 84.175 17.365 1.00 81.08 78 GLU A CA 1
ATOM 613 C C . GLU A 1 79 ? 14.633 84.893 17.648 1.00 84.15 78 GLU A C 1
ATOM 614 O O . GLU A 1 79 ? 15.497 84.986 16.777 1.00 84.46 78 GLU A O 1
ATOM 620 N N . ARG A 1 80 ? 14.786 85.390 18.874 1.00 88.44 79 ARG A N 1
ATOM 621 C CA . ARG A 1 80 ? 15.997 86.108 19.266 1.00 91.91 79 ARG A CA 1
ATOM 622 C C . ARG A 1 80 ? 16.970 85.307 20.127 1.00 94.12 79 ARG A C 1
ATOM 623 O O . ARG A 1 80 ? 17.857 85.885 20.752 1.00 93.95 79 ARG A O 1
ATOM 631 N N . VAL A 1 81 ? 16.810 83.986 20.151 1.00 97.80 80 VAL A N 1
ATOM 632 C CA . VAL A 1 81 ? 17.674 83.106 20.943 1.00 101.59 80 VAL A CA 1
ATOM 633 C C . VAL A 1 81 ? 19.125 83.585 21.023 1.00 104.36 80 VAL A C 1
ATOM 634 O O . VAL A 1 81 ? 19.708 84.005 20.023 1.00 104.34 80 VAL A O 1
ATOM 638 N N . GLN A 1 82 ? 19.701 83.512 22.221 1.00 108.21 81 GLN A N 1
ATOM 639 C CA . GLN A 1 82 ? 21.084 83.936 22.441 1.00 111.80 81 GLN A CA 1
ATOM 640 C C . GLN A 1 82 ? 21.851 82.929 23.306 1.00 114.06 81 GLN A C 1
ATOM 641 O O . GLN A 1 82 ? 21.360 82.488 24.349 1.00 113.79 81 GLN A O 1
ATOM 647 N N . LEU A 1 83 ? 23.054 82.568 22.868 1.00 116.98 82 LEU A N 1
ATOM 648 C CA . LEU A 1 83 ? 23.878 81.620 23.609 1.00 119.99 82 LEU A CA 1
ATOM 649 C C . LEU A 1 83 ? 25.303 81.533 23.062 1.00 122.05 82 LEU A C 1
ATOM 650 O O . LEU A 1 83 ? 25.518 81.326 21.863 1.00 122.03 82 LEU A O 1
ATOM 655 N N . ALA A 1 84 ? 26.266 81.695 23.966 1.00 124.25 83 ALA A N 1
ATOM 656 C CA . ALA A 1 84 ? 27.689 81.642 23.644 1.00 126.34 83 ALA A CA 1
ATOM 657 C C . ALA A 1 84 ? 28.469 81.759 24.954 1.00 127.88 83 ALA A C 1
ATOM 658 O O . ALA A 1 84 ? 28.380 82.777 25.644 1.00 127.98 83 ALA A O 1
ATOM 660 N N . GLN A 1 85 ? 29.228 80.719 25.297 1.00 129.87 84 GLN A N 1
ATOM 661 C CA . GLN A 1 85 ? 30.003 80.719 26.537 1.00 131.35 84 GLN A CA 1
ATOM 662 C C . GLN A 1 85 ? 31.451 80.226 26.406 1.00 132.15 84 GLN A C 1
ATOM 663 O O . GLN A 1 85 ? 31.878 79.347 27.156 1.00 132.42 84 GLN A O 1
ATOM 669 N N . GLU A 1 86 ? 32.201 80.791 25.461 1.00 132.93 85 GLU A N 1
ATOM 670 C CA . GLU A 1 86 ? 33.606 80.419 25.256 1.00 133.78 85 GLU A CA 1
ATOM 671 C C . GLU A 1 86 ? 33.816 78.983 24.755 1.00 134.24 85 GLU A C 1
ATOM 672 O O . GLU A 1 86 ? 34.928 78.614 24.370 1.00 134.26 85 GLU A O 1
ATOM 678 N N . GLY A 1 87 ? 32.753 78.180 24.761 1.00 134.47 86 GLY A N 1
ATOM 679 C CA . GLY A 1 87 ? 32.855 76.800 24.310 1.00 134.07 86 GLY A CA 1
ATOM 680 C C . GLY A 1 87 ? 32.918 76.654 22.799 1.00 133.93 86 GLY A C 1
ATOM 681 O O . GLY A 1 87 ? 33.764 77.264 22.141 1.00 134.11 86 GLY A O 1
ATOM 682 N N . LEU A 1 88 ? 32.026 75.836 22.247 1.00 133.31 87 LEU A N 1
ATOM 683 C CA . LEU A 1 88 ? 31.973 75.607 20.805 1.00 132.61 87 LEU A CA 1
ATOM 684 C C . LEU A 1 88 ? 31.374 76.833 20.114 1.00 132.33 87 LEU A C 1
ATOM 685 O O . LEU A 1 88 ? 30.196 77.141 20.291 1.00 132.84 87 LEU A O 1
ATOM 690 N N . GLY A 1 89 ? 32.198 77.521 19.325 1.00 131.48 88 GLY A N 1
ATOM 691 C CA . GLY A 1 89 ? 31.769 78.726 18.632 1.00 130.02 88 GLY A CA 1
ATOM 692 C C . GLY A 1 89 ? 30.485 78.674 17.824 1.00 129.34 88 GLY A C 1
ATOM 693 O O . GLY A 1 89 ? 29.594 77.863 18.081 1.00 129.12 88 GLY A O 1
ATOM 694 N N . ILE A 1 90 ? 30.400 79.562 16.838 1.00 128.65 89 ILE A N 1
ATOM 695 C CA . ILE A 1 90 ? 29.236 79.666 15.958 1.00 127.87 89 ILE A CA 1
ATOM 696 C C . ILE A 1 90 ? 28.860 78.336 15.302 1.00 127.28 89 ILE A C 1
ATOM 697 O O . ILE A 1 90 ? 27.725 77.872 15.426 1.00 127.58 89 ILE A O 1
ATOM 702 N N . GLU A 1 91 ? 29.819 77.733 14.604 1.00 126.19 90 GLU A N 1
ATOM 703 C CA . GLU A 1 91 ? 29.602 76.470 13.904 1.00 124.61 90 GLU A CA 1
ATOM 704 C C . GLU A 1 91 ? 29.271 75.303 14.835 1.00 123.27 90 GLU A C 1
ATOM 705 O O . GLU A 1 91 ? 29.666 74.164 14.578 1.00 122.80 90 GLU A O 1
ATOM 711 N N . ALA A 1 92 ? 28.542 75.590 15.910 1.00 121.35 91 ALA A N 1
ATOM 712 C CA . ALA A 1 92 ? 28.159 74.565 16.875 1.00 118.97 91 ALA A CA 1
ATOM 713 C C . ALA A 1 92 ? 27.108 75.105 17.837 1.00 117.26 91 ALA A C 1
ATOM 714 O O . ALA A 1 92 ? 25.954 74.673 17.821 1.00 116.93 91 ALA A O 1
ATOM 716 N N . GLN A 1 93 ? 27.517 76.052 18.674 1.00 115.18 92 GLN A N 1
ATOM 717 C CA . GLN A 1 93 ? 26.616 76.658 19.645 1.00 113.35 92 GLN A CA 1
ATOM 718 C C . GLN A 1 93 ? 25.343 77.144 18.958 1.00 111.48 92 GLN A C 1
ATOM 719 O O . GLN A 1 93 ? 24.245 76.652 19.234 1.00 110.02 92 GLN A O 1
ATOM 725 N N . ALA A 1 94 ? 25.511 78.106 18.052 1.00 109.49 93 ALA A N 1
ATOM 726 C CA . ALA A 1 94 ? 24.403 78.703 17.308 1.00 107.29 93 ALA A CA 1
ATOM 727 C C . ALA A 1 94 ? 23.589 77.711 16.474 1.00 105.61 93 ALA A C 1
ATOM 728 O O . ALA A 1 94 ? 22.359 77.707 16.543 1.00 104.95 93 ALA A O 1
ATOM 730 N N . ARG A 1 95 ? 24.265 76.879 15.684 1.00 103.85 94 ARG A N 1
ATOM 731 C CA . ARG A 1 95 ? 23.567 75.902 14.852 1.00 101.53 94 ARG A CA 1
ATOM 732 C C . ARG A 1 95 ? 22.535 75.130 15.656 1.00 99.81 94 ARG A C 1
ATOM 733 O O . ARG A 1 95 ? 21.463 74.807 15.151 1.00 99.89 94 ARG A O 1
ATOM 741 N N . GLN A 1 96 ? 22.854 74.827 16.909 1.00 97.54 95 GLN A N 1
ATOM 742 C CA . GLN A 1 96 ? 21.912 74.103 17.747 1.00 95.29 95 GLN A CA 1
ATOM 743 C C . GLN A 1 96 ? 20.744 75.010 18.117 1.00 92.91 95 GLN A C 1
ATOM 744 O O . GLN A 1 96 ? 19.579 74.641 17.946 1.00 92.19 95 GLN A O 1
ATOM 750 N N . ALA A 1 97 ? 21.068 76.199 18.619 1.00 89.48 96 ALA A N 1
ATOM 751 C CA . ALA A 1 97 ? 20.057 77.172 19.017 1.00 86.65 96 ALA A CA 1
ATOM 752 C C . ALA A 1 97 ? 19.097 77.451 17.872 1.00 84.85 96 ALA A C 1
ATOM 753 O O . ALA A 1 97 ? 17.889 77.573 18.080 1.00 84.89 96 ALA A O 1
ATOM 755 N N . ARG A 1 98 ? 19.641 77.549 16.662 1.00 82.25 97 ARG A N 1
ATOM 756 C CA . ARG A 1 98 ? 18.834 77.824 15.483 1.00 79.15 97 ARG A CA 1
ATOM 757 C C . ARG A 1 98 ? 17.860 76.684 15.207 1.00 78.29 97 ARG A C 1
ATOM 758 O O . ARG A 1 98 ? 16.656 76.907 15.085 1.00 77.86 97 ARG A O 1
ATOM 766 N N . TYR A 1 99 ? 18.376 75.462 15.109 1.00 77.64 98 TYR A N 1
ATOM 767 C CA . TYR A 1 99 ? 17.518 74.316 14.838 1.00 77.54 98 TYR A CA 1
ATOM 768 C C . TYR A 1 99 ? 16.514 74.118 15.958 1.00 76.82 98 TYR A C 1
ATOM 769 O O . TYR A 1 99 ? 15.417 73.602 15.740 1.00 76.59 98 TYR A O 1
ATOM 778 N N . GLN A 1 100 ? 16.888 74.531 17.161 1.00 75.57 99 GLN A N 1
ATOM 779 C CA . GLN A 1 100 ? 15.973 74.434 18.280 1.00 74.41 99 GLN A CA 1
ATOM 780 C C . GLN A 1 100 ? 14.914 75.497 18.004 1.00 73.30 99 GLN A C 1
ATOM 781 O O . GLN A 1 100 ? 13.715 75.239 18.104 1.00 74.45 99 GLN A O 1
ATOM 787 N N . ALA A 1 101 ? 15.367 76.688 17.627 1.00 70.87 100 ALA A N 1
ATOM 788 C CA . ALA A 1 101 ? 14.459 77.785 17.314 1.00 68.61 100 ALA A CA 1
ATOM 789 C C . ALA A 1 101 ? 13.485 77.340 16.223 1.00 67.51 100 ALA A C 1
ATOM 790 O O . ALA A 1 101 ? 12.302 77.690 16.245 1.00 67.30 100 ALA A O 1
ATOM 792 N N . PHE A 1 102 ? 13.991 76.574 15.263 1.00 65.04 101 PHE A N 1
ATOM 793 C CA . PHE A 1 102 ? 13.152 76.071 14.185 1.00 63.52 101 PHE A CA 1
ATOM 794 C C . PHE A 1 102 ? 12.168 75.088 14.800 1.00 62.37 101 PHE A C 1
ATOM 795 O O . PHE A 1 102 ? 10.979 75.115 14.503 1.00 63.57 101 PHE A O 1
ATOM 803 N N . ALA A 1 103 ? 12.687 74.209 15.651 1.00 60.73 102 ALA A N 1
ATOM 804 C CA . ALA A 1 103 ? 11.874 73.198 16.306 1.00 59.68 102 ALA A CA 1
ATOM 805 C C . ALA A 1 103 ? 10.744 73.850 17.091 1.00 60.05 102 ALA A C 1
ATOM 806 O O . ALA A 1 103 ? 9.565 73.517 16.922 1.00 57.71 102 ALA A O 1
ATOM 808 N N . ARG A 1 104 ? 11.128 74.789 17.949 1.00 60.79 103 ARG A N 1
ATOM 809 C CA . ARG A 1 104 ? 10.193 75.520 18.788 1.00 61.79 103 ARG A CA 1
ATOM 810 C C . ARG A 1 104 ? 9.051 76.120 17.962 1.00 63.14 103 ARG A C 1
ATOM 811 O O . ARG A 1 104 ? 7.894 75.717 18.099 1.00 65.05 103 ARG A O 1
ATOM 819 N N . THR A 1 105 ? 9.396 77.068 17.091 1.00 62.54 104 THR A N 1
ATOM 820 C CA . THR A 1 105 ? 8.424 77.772 16.258 1.00 61.58 104 THR A CA 1
ATOM 821 C C . THR A 1 105 ? 7.926 77.059 15.020 1.00 59.40 104 THR A C 1
ATOM 822 O O . THR A 1 105 ? 7.744 77.684 13.987 1.00 60.05 104 THR A O 1
ATOM 826 N N . LEU A 1 106 ? 7.667 75.768 15.118 1.00 59.82 105 LEU A N 1
ATOM 827 C CA . LEU A 1 106 ? 7.212 75.030 13.946 1.00 61.88 105 LEU A CA 1
ATOM 828 C C . LEU A 1 106 ? 5.873 74.334 14.187 1.00 63.01 105 LEU A C 1
ATOM 829 O O . LEU A 1 106 ? 5.736 73.527 15.113 1.00 64.12 105 LEU A O 1
ATOM 834 N N . LEU A 1 107 ? 4.885 74.657 13.356 1.00 62.57 106 LEU A N 1
ATOM 835 C CA . LEU A 1 107 ? 3.554 74.071 13.494 1.00 63.31 106 LEU A CA 1
ATOM 836 C C . LEU A 1 107 ? 3.522 72.614 13.061 1.00 64.99 106 LEU A C 1
ATOM 837 O O . LEU A 1 107 ? 4.393 72.160 12.319 1.00 66.16 106 LEU A O 1
ATOM 842 N N . PRO A 1 108 ? 2.517 71.858 13.531 1.00 66.52 107 PRO A N 1
ATOM 843 C CA . PRO A 1 108 ? 2.376 70.444 13.183 1.00 67.42 107 PRO A CA 1
ATOM 844 C C . PRO A 1 108 ? 1.800 70.262 11.775 1.00 68.56 107 PRO A C 1
ATOM 845 O O . PRO A 1 108 ? 0.721 70.778 11.454 1.00 68.56 107 PRO A O 1
ATOM 849 N N . GLY A 1 109 ? 2.532 69.517 10.946 1.00 69.32 108 GLY A N 1
ATOM 850 C CA . GLY A 1 109 ? 2.115 69.275 9.572 1.00 67.43 108 GLY A CA 1
ATOM 851 C C . GLY A 1 109 ? 2.863 70.222 8.651 1.00 65.99 108 GLY A C 1
ATOM 852 O O . GLY A 1 109 ? 2.802 70.125 7.425 1.00 65.61 108 GLY A O 1
ATOM 853 N N . GLU A 1 110 ? 3.579 71.155 9.265 1.00 63.70 109 GLU A N 1
ATOM 854 C CA . GLU A 1 110 ? 4.346 72.135 8.527 1.00 62.00 109 GLU A CA 1
ATOM 855 C C . GLU A 1 110 ? 5.724 71.548 8.234 1.00 59.66 109 GLU A C 1
ATOM 856 O O . GLU A 1 110 ? 6.347 70.926 9.102 1.00 60.06 109 GLU A O 1
ATOM 862 N N . VAL A 1 111 ? 6.186 71.747 7.004 1.00 55.26 110 VAL A N 1
ATOM 863 C CA . VAL A 1 111 ? 7.483 71.253 6.568 1.00 50.71 110 VAL A CA 1
ATOM 864 C C . VAL A 1 111 ? 8.548 72.342 6.616 1.00 48.76 110 VAL A C 1
ATOM 865 O O . VAL A 1 111 ? 8.379 73.406 6.021 1.00 48.96 110 VAL A O 1
ATOM 869 N N . LEU A 1 112 ? 9.638 72.078 7.330 1.00 46.39 111 LEU A N 1
ATOM 870 C CA . LEU A 1 112 ? 10.737 73.031 7.409 1.00 44.94 111 LEU A CA 1
ATOM 871 C C . LEU A 1 112 ? 11.558 72.923 6.128 1.00 45.51 111 LEU A C 1
ATOM 872 O O . LEU A 1 112 ? 11.910 71.824 5.703 1.00 45.87 111 LEU A O 1
ATOM 877 N N . VAL A 1 113 ? 11.851 74.069 5.520 1.00 45.83 112 VAL A N 1
ATOM 878 C CA . VAL A 1 113 ? 12.633 74.137 4.296 1.00 45.42 112 VAL A CA 1
ATOM 879 C C . VAL A 1 113 ? 13.812 75.089 4.492 1.00 46.72 112 VAL A C 1
ATOM 880 O O . VAL A 1 113 ? 13.640 76.206 4.980 1.00 48.05 112 VAL A O 1
ATOM 884 N N . THR A 1 114 ? 15.011 74.656 4.116 1.00 47.16 113 THR A N 1
ATOM 885 C CA . THR A 1 114 ? 16.188 75.506 4.262 1.00 46.88 113 THR A CA 1
ATOM 886 C C . THR A 1 114 ? 16.820 75.792 2.907 1.00 47.34 113 THR A C 1
ATOM 887 O O . THR A 1 114 ? 16.596 75.062 1.947 1.00 46.91 113 THR A O 1
ATOM 891 N N . ALA A 1 115 ? 17.617 76.854 2.838 1.00 48.89 114 ALA A N 1
ATOM 892 C CA . ALA A 1 115 ? 18.266 77.250 1.593 1.00 50.44 114 ALA A CA 1
ATOM 893 C C . ALA A 1 115 ? 19.727 76.828 1.509 1.00 52.28 114 ALA A C 1
ATOM 894 O O . ALA A 1 115 ? 20.593 77.631 1.175 1.00 53.57 114 ALA A O 1
ATOM 896 N N . GLN A 1 116 ? 20.002 75.566 1.806 1.00 54.88 115 GLN A N 1
ATOM 897 C CA . GLN A 1 116 ? 21.366 75.049 1.748 1.00 55.94 115 GLN A CA 1
ATOM 898 C C . GLN A 1 116 ? 21.642 74.587 0.321 1.00 55.67 115 GLN A C 1
ATOM 899 O O . GLN A 1 116 ? 20.869 73.816 -0.240 1.00 55.45 115 GLN A O 1
ATOM 905 N N . HIS A 1 117 ? 22.733 75.068 -0.272 1.00 55.74 116 HIS A N 1
ATOM 906 C CA . HIS A 1 117 ? 23.054 74.694 -1.642 1.00 55.87 116 HIS A CA 1
ATOM 907 C C . HIS A 1 117 ? 24.377 73.961 -1.825 1.00 54.93 116 HIS A C 1
ATOM 908 O O . HIS A 1 117 ? 25.063 73.634 -0.856 1.00 53.02 116 HIS A O 1
ATOM 915 N N . LEU A 1 118 ? 24.703 73.706 -3.091 1.00 54.90 117 LEU A N 1
ATOM 916 C CA . LEU A 1 118 ? 25.909 72.997 -3.499 1.00 55.00 117 LEU A CA 1
ATOM 917 C C . LEU A 1 118 ? 27.139 73.269 -2.656 1.00 56.34 117 LEU A C 1
ATOM 918 O O . LEU A 1 118 ? 27.787 72.334 -2.188 1.00 58.01 117 LEU A O 1
ATOM 923 N N . ASP A 1 119 ? 27.471 74.542 -2.467 1.00 57.17 118 ASP A N 1
ATOM 924 C CA . ASP A 1 119 ? 28.635 74.906 -1.664 1.00 58.24 118 ASP A CA 1
ATOM 925 C C . ASP A 1 119 ? 28.581 74.301 -0.267 1.00 57.17 118 ASP A C 1
ATOM 926 O O . ASP A 1 119 ? 29.616 73.994 0.329 1.00 56.81 118 ASP A O 1
ATOM 931 N N . ASP A 1 120 ? 27.372 74.137 0.256 1.00 55.58 119 ASP A N 1
ATOM 932 C CA . ASP A 1 120 ? 27.199 73.556 1.575 1.00 54.57 119 ASP A CA 1
ATOM 933 C C . ASP A 1 120 ? 27.450 72.049 1.506 1.00 53.52 119 ASP A C 1
ATOM 934 O O . ASP A 1 120 ? 27.954 71.450 2.456 1.00 52.42 119 ASP A O 1
ATOM 939 N N . GLN A 1 121 ? 27.093 71.441 0.379 1.00 52.13 120 GLN A N 1
ATOM 940 C CA . GLN A 1 121 ? 27.315 70.016 0.192 1.00 52.45 120 GLN A CA 1
ATOM 941 C C . GLN A 1 121 ? 28.810 69.759 0.223 1.00 52.36 120 GLN A C 1
ATOM 942 O O . GLN A 1 121 ? 29.278 68.789 0.829 1.00 53.61 120 GLN A O 1
ATOM 948 N N . CYS A 1 122 ? 29.553 70.647 -0.427 1.00 50.21 121 CYS A N 1
ATOM 949 C CA . CYS A 1 122 ? 30.998 70.537 -0.499 1.00 50.03 121 CYS A CA 1
ATOM 950 C C . CYS A 1 122 ? 31.618 70.713 0.879 1.00 49.93 121 CYS A C 1
ATOM 951 O O . CYS A 1 122 ? 32.496 69.950 1.284 1.00 49.50 121 CYS A O 1
ATOM 954 N N . GLU A 1 123 ? 31.144 71.724 1.598 1.00 50.83 122 GLU A N 1
ATOM 955 C CA . GLU A 1 123 ? 31.633 72.029 2.939 1.00 49.92 122 GLU A CA 1
ATOM 956 C C . GLU A 1 123 ? 31.342 70.875 3.910 1.00 48.73 122 GLU A C 1
ATOM 957 O O . GLU A 1 123 ? 32.196 70.492 4.726 1.00 48.51 122 GLU A O 1
ATOM 963 N N . THR A 1 124 ? 30.142 70.312 3.808 1.00 45.61 123 THR A N 1
ATOM 964 C CA . THR A 1 124 ? 29.749 69.203 4.661 1.00 41.18 123 THR A CA 1
ATOM 965 C C . THR A 1 124 ? 30.649 68.015 4.375 1.00 40.59 123 THR A C 1
ATOM 966 O O . THR A 1 124 ? 31.107 67.331 5.300 1.00 39.55 123 THR A O 1
ATOM 970 N N . PHE A 1 125 ? 30.904 67.779 3.088 1.00 38.82 124 PHE A N 1
ATOM 971 C CA . PHE A 1 125 ? 31.740 66.665 2.667 1.00 36.10 124 PHE A CA 1
ATOM 972 C C . PHE A 1 125 ? 33.109 66.830 3.283 1.00 35.33 124 PHE A C 1
ATOM 973 O O . PHE A 1 125 ? 33.593 65.961 4.010 1.00 33.80 124 PHE A O 1
ATOM 981 N N . LEU A 1 126 ? 33.730 67.967 3.000 1.00 36.21 125 LEU A N 1
ATOM 982 C CA . LEU A 1 126 ? 35.058 68.239 3.525 1.00 37.30 125 LEU A CA 1
ATOM 983 C C . LEU A 1 126 ? 35.111 68.045 5.024 1.00 38.12 125 LEU A C 1
ATOM 984 O O . LEU A 1 126 ? 36.017 67.381 5.527 1.00 39.39 125 LEU A O 1
ATOM 989 N N . LEU A 1 127 ? 34.146 68.604 5.749 1.00 38.11 126 LEU A N 1
ATOM 990 C CA . LEU A 1 127 ? 34.167 68.433 7.193 1.00 38.63 126 LEU A CA 1
ATOM 991 C C . LEU A 1 127 ? 34.096 66.977 7.565 1.00 38.48 126 LEU A C 1
ATOM 992 O O . LEU A 1 127 ? 34.757 66.548 8.505 1.00 40.88 126 LEU A O 1
ATOM 997 N N . ALA A 1 128 ? 33.301 66.206 6.830 1.00 37.81 127 ALA A N 1
ATOM 998 C CA . ALA A 1 128 ? 33.195 64.780 7.116 1.00 36.91 127 ALA A CA 1
ATOM 999 C C . ALA A 1 128 ? 34.550 64.140 6.837 1.00 37.40 127 ALA A C 1
ATOM 1000 O O . ALA A 1 128 ? 35.018 63.292 7.604 1.00 35.21 127 ALA A O 1
ATOM 1002 N N . LEU A 1 129 ? 35.174 64.565 5.738 1.00 36.62 128 LEU A N 1
ATOM 1003 C CA . LEU A 1 129 ? 36.474 64.053 5.321 1.00 37.97 128 LEU A CA 1
ATOM 1004 C C . LEU A 1 129 ? 37.544 64.291 6.381 1.00 40.51 128 LEU A C 1
ATOM 1005 O O . LEU A 1 129 ? 38.279 63.367 6.770 1.00 39.32 128 LEU A O 1
ATOM 1010 N N . LYS A 1 130 ? 37.618 65.541 6.838 1.00 41.78 129 LYS A N 1
ATOM 1011 C CA . LYS A 1 130 ? 38.598 65.959 7.835 1.00 43.49 129 LYS A CA 1
ATOM 1012 C C . LYS A 1 130 ? 38.300 65.303 9.167 1.00 42.37 129 LYS A C 1
ATOM 1013 O O . LYS A 1 130 ? 38.958 65.564 10.167 1.00 43.54 129 LYS A O 1
ATOM 1019 N N . ARG A 1 131 ? 37.294 64.450 9.172 1.00 42.27 130 ARG A N 1
ATOM 1020 C CA . ARG A 1 131 ? 36.899 63.734 10.373 1.00 42.70 130 ARG A CA 1
ATOM 1021 C C . ARG A 1 131 ? 37.212 62.275 10.085 1.00 41.85 130 ARG A C 1
ATOM 1022 O O . ARG A 1 131 ? 37.081 61.406 10.947 1.00 38.95 130 ARG A O 1
ATOM 1030 N N . GLY A 1 132 ? 37.624 62.030 8.842 1.00 42.38 131 GLY A N 1
ATOM 1031 C CA . GLY A 1 132 ? 37.961 60.689 8.402 1.00 42.31 131 GLY A CA 1
ATOM 1032 C C . GLY A 1 132 ? 36.782 59.739 8.404 1.00 40.69 131 GLY A C 1
ATOM 1033 O O . GLY A 1 132 ? 36.935 58.562 8.717 1.00 40.53 131 GLY A O 1
ATOM 1034 N N . SER A 1 133 ? 35.606 60.237 8.041 1.00 39.64 132 SER A N 1
ATOM 1035 C CA . SER A 1 133 ? 34.426 59.392 8.035 1.00 38.81 132 SER A CA 1
ATOM 1036 C C . SER A 1 133 ? 34.304 58.583 6.748 1.00 37.11 132 SER A C 1
ATOM 1037 O O . SER A 1 133 ? 34.847 58.953 5.704 1.00 38.23 132 SER A O 1
ATOM 1040 N N . GLY A 1 134 ? 33.588 57.469 6.839 1.00 35.49 133 GLY A N 1
ATOM 1041 C CA . GLY A 1 134 ? 33.395 56.610 5.689 1.00 34.11 133 GLY A CA 1
ATOM 1042 C C . GLY A 1 134 ? 32.238 57.037 4.801 1.00 34.11 133 GLY A C 1
ATOM 1043 O O . GLY A 1 134 ? 31.673 58.125 4.948 1.00 33.78 133 GLY A O 1
ATOM 1044 N N . PRO A 1 135 ? 31.848 56.173 3.864 1.00 32.58 134 PRO A N 1
ATOM 1045 C CA . PRO A 1 135 ? 30.751 56.476 2.948 1.00 32.70 134 PRO A CA 1
ATOM 1046 C C . PRO A 1 135 ? 29.455 56.971 3.588 1.00 32.14 134 PRO A C 1
ATOM 1047 O O . PRO A 1 135 ? 28.811 57.875 3.054 1.00 32.25 134 PRO A O 1
ATOM 1051 N N . ALA A 1 136 ? 29.056 56.387 4.715 1.00 33.24 135 ALA A N 1
ATOM 1052 C CA . ALA A 1 136 ? 27.827 56.834 5.382 1.00 33.66 135 ALA A CA 1
ATOM 1053 C C . ALA A 1 136 ? 27.925 58.334 5.757 1.00 33.36 135 ALA A C 1
ATOM 1054 O O . ALA A 1 136 ? 27.037 59.124 5.442 1.00 31.68 135 ALA A O 1
ATOM 1056 N N . GLY A 1 137 ? 29.020 58.718 6.407 1.00 32.77 136 GLY A N 1
ATOM 1057 C CA . GLY A 1 137 ? 29.200 60.105 6.781 1.00 32.06 136 GLY A CA 1
ATOM 1058 C C . GLY A 1 137 ? 29.568 61.017 5.620 1.00 33.48 136 GLY A C 1
ATOM 1059 O O . GLY A 1 137 ? 29.460 62.239 5.738 1.00 34.91 136 GLY A O 1
ATOM 1060 N N . LEU A 1 138 ? 30.000 60.445 4.499 1.00 33.42 137 LEU A N 1
ATOM 1061 C CA . LEU A 1 138 ? 30.390 61.251 3.349 1.00 33.02 137 LEU A CA 1
ATOM 1062 C C . LEU A 1 138 ? 29.251 61.441 2.384 1.00 33.91 137 LEU A C 1
ATOM 1063 O O . LEU A 1 138 ? 29.435 62.000 1.314 1.00 36.16 137 LEU A O 1
ATOM 1068 N N . SER A 1 139 ? 28.070 60.966 2.745 1.00 38.14 138 SER A N 1
ATOM 1069 C CA . SER A 1 139 ? 26.897 61.150 1.887 1.00 41.30 138 SER A CA 1
ATOM 1070 C C . SER A 1 139 ? 26.394 62.586 2.119 1.00 43.38 138 SER A C 1
ATOM 1071 O O . SER A 1 139 ? 25.448 63.048 1.480 1.00 39.86 138 SER A O 1
ATOM 1074 N N . ALA A 1 140 ? 27.062 63.263 3.055 1.00 48.20 139 ALA A N 1
ATOM 1075 C CA . ALA A 1 140 ? 26.796 64.645 3.450 1.00 53.31 139 ALA A CA 1
ATOM 1076 C C . ALA A 1 140 ? 25.327 64.999 3.782 1.00 56.50 139 ALA A C 1
ATOM 1077 O O . ALA A 1 140 ? 24.865 64.732 4.894 1.00 56.44 139 ALA A O 1
ATOM 1087 N N . ALA A 1 142 ? 20.971 65.178 2.679 1.00 59.00 141 ALA A N 1
ATOM 1088 C CA . ALA A 1 142 ? 19.878 64.573 1.933 1.00 59.43 141 ALA A CA 1
ATOM 1089 C C . ALA A 1 142 ? 18.828 65.617 1.570 1.00 60.64 141 ALA A C 1
ATOM 1090 O O . ALA A 1 142 ? 18.598 66.578 2.308 1.00 61.14 141 ALA A O 1
ATOM 1092 N N . GLU A 1 143 ? 18.186 65.418 0.429 1.00 61.61 142 GLU A N 1
ATOM 1093 C CA . GLU A 1 143 ? 17.170 66.338 -0.038 1.00 62.19 142 GLU A CA 1
ATOM 1094 C C . GLU A 1 143 ? 16.015 66.348 0.944 1.00 61.77 142 GLU A C 1
ATOM 1095 O O . GLU A 1 143 ? 15.331 67.355 1.092 1.00 61.91 142 GLU A O 1
ATOM 1101 N N . VAL A 1 144 ? 15.795 65.220 1.613 1.00 62.00 143 VAL A N 1
ATOM 1102 C CA . VAL A 1 144 ? 14.719 65.117 2.600 1.00 61.29 143 VAL A CA 1
ATOM 1103 C C . VAL A 1 144 ? 15.146 64.301 3.819 1.00 62.43 143 VAL A C 1
ATOM 1104 O O . VAL A 1 144 ? 15.560 63.148 3.692 1.00 63.81 143 VAL A O 1
ATOM 1108 N N . SER A 1 145 ? 15.056 64.910 4.997 1.00 63.24 144 SER A N 1
ATOM 1109 C CA . SER A 1 145 ? 15.420 64.238 6.241 1.00 63.67 144 SER A CA 1
ATOM 1110 C C . SER A 1 145 ? 14.349 64.503 7.295 1.00 63.80 144 SER A C 1
ATOM 1111 O O . SER A 1 145 ? 13.453 65.320 7.093 1.00 63.61 144 SER A O 1
ATOM 1114 N N . GLU A 1 146 ? 14.432 63.800 8.415 1.00 64.52 145 GLU A N 1
ATOM 1115 C CA . GLU A 1 146 ? 13.455 63.988 9.470 1.00 65.59 145 GLU A CA 1
ATOM 1116 C C . GLU A 1 146 ? 13.987 64.962 10.501 1.00 64.89 145 GLU A C 1
ATOM 1117 O O . GLU A 1 146 ? 15.137 64.864 10.941 1.00 64.04 145 GLU A O 1
ATOM 1123 N N . PHE A 1 147 ? 13.135 65.913 10.870 1.00 63.90 146 PHE A N 1
ATOM 1124 C CA . PHE A 1 147 ? 13.489 66.925 11.843 1.00 62.80 146 PHE A CA 1
ATOM 1125 C C . PHE A 1 147 ? 12.283 67.294 12.694 1.00 62.49 146 PHE A C 1
ATOM 1126 O O . PHE A 1 147 ? 11.227 67.649 12.165 1.00 61.88 146 PHE A O 1
ATOM 1134 N N . ALA A 1 148 ? 12.458 67.214 14.013 1.00 61.93 147 ALA A N 1
ATOM 1135 C CA . ALA A 1 148 ? 11.411 67.543 14.977 1.00 61.13 147 ALA A CA 1
ATOM 1136 C C . ALA A 1 148 ? 10.052 66.981 14.571 1.00 61.21 147 ALA A C 1
ATOM 1137 O O . ALA A 1 148 ? 9.099 67.731 14.336 1.00 61.81 147 ALA A O 1
ATOM 1139 N N . GLY A 1 149 ? 9.968 65.659 14.485 1.00 60.20 148 GLY A N 1
ATOM 1140 C CA . GLY A 1 149 ? 8.714 65.031 14.114 1.00 58.46 148 GLY A CA 1
ATOM 1141 C C . GLY A 1 149 ? 8.423 65.060 12.626 1.00 57.24 148 GLY A C 1
ATOM 1142 O O . GLY A 1 149 ? 7.969 64.063 12.055 1.00 58.35 148 GLY A O 1
ATOM 1143 N N . THR A 1 150 ? 8.698 66.194 11.988 1.00 54.92 149 THR A N 1
ATOM 1144 C CA . THR A 1 150 ? 8.433 66.344 10.564 1.00 51.52 149 THR A CA 1
ATOM 1145 C C . THR A 1 150 ? 9.674 66.215 9.682 1.00 50.23 149 THR A C 1
ATOM 1146 O O . THR A 1 150 ? 10.731 65.765 10.131 1.00 48.62 149 THR A O 1
ATOM 1150 N N . ARG A 1 151 ? 9.525 66.601 8.419 1.00 48.70 150 ARG A N 1
ATOM 1151 C CA . ARG A 1 151 ? 10.606 66.542 7.446 1.00 47.87 150 ARG A CA 1
ATOM 1152 C C . ARG A 1 151 ? 11.324 67.879 7.268 1.00 48.90 150 ARG A C 1
ATOM 1153 O O . ARG A 1 151 ? 10.741 68.946 7.482 1.00 49.24 150 ARG A O 1
ATOM 1161 N N . LEU A 1 152 ? 12.595 67.804 6.879 1.00 46.85 151 LEU A N 1
ATOM 1162 C CA . LEU A 1 152 ? 13.389 68.985 6.586 1.00 44.42 151 LEU A CA 1
ATOM 1163 C C . LEU A 1 152 ? 13.811 68.846 5.118 1.00 45.71 151 LEU A C 1
ATOM 1164 O O . LEU A 1 152 ? 14.686 68.034 4.789 1.00 48.08 151 LEU A O 1
ATOM 1169 N N . ILE A 1 153 ? 13.174 69.627 4.244 1.00 44.31 152 ILE A N 1
ATOM 1170 C CA . ILE A 1 153 ? 13.465 69.615 2.809 1.00 42.65 152 ILE A CA 1
ATOM 1171 C C . ILE A 1 153 ? 14.471 70.711 2.422 1.00 43.79 152 ILE A C 1
ATOM 1172 O O . ILE A 1 153 ? 14.406 71.841 2.913 1.00 43.85 152 ILE A O 1
ATOM 1177 N N . ARG A 1 154 ? 15.391 70.362 1.526 1.00 44.54 153 ARG A N 1
ATOM 1178 C CA . ARG A 1 154 ? 16.446 71.264 1.066 1.00 42.23 153 ARG A CA 1
ATOM 1179 C C . ARG A 1 154 ? 16.444 71.304 -0.443 1.00 42.60 153 ARG A C 1
ATOM 1180 O O . ARG A 1 154 ? 17.240 70.625 -1.073 1.00 42.99 153 ARG A O 1
ATOM 1188 N N . PRO A 1 155 ? 15.575 72.119 -1.047 1.00 45.01 154 PRO A N 1
ATOM 1189 C CA . PRO A 1 155 ? 15.503 72.210 -2.517 1.00 47.16 154 PRO A CA 1
ATOM 1190 C C . PRO A 1 155 ? 16.803 72.569 -3.257 1.00 48.10 154 PRO A C 1
ATOM 1191 O O . PRO A 1 155 ? 17.347 71.769 -4.017 1.00 49.95 154 PRO A O 1
ATOM 1195 N N . LEU A 1 156 ? 17.292 73.778 -3.023 1.00 49.12 155 LEU A N 1
ATOM 1196 C CA . LEU A 1 156 ? 18.497 74.293 -3.676 1.00 50.24 155 LEU A CA 1
ATOM 1197 C C . LEU A 1 156 ? 19.790 73.533 -3.383 1.00 50.47 155 LEU A C 1
ATOM 1198 O O . LEU A 1 156 ? 20.882 74.059 -3.598 1.00 50.73 155 LEU A O 1
ATOM 1203 N N . LEU A 1 157 ? 19.677 72.301 -2.909 1.00 50.87 156 LEU A N 1
ATOM 1204 C CA . LEU A 1 157 ? 20.862 71.527 -2.555 1.00 50.17 156 LEU A CA 1
ATOM 1205 C C . LEU A 1 157 ? 21.817 71.255 -3.715 1.00 50.44 156 LEU A C 1
ATOM 1206 O O . LEU A 1 157 ? 23.036 71.181 -3.516 1.00 50.21 156 LEU A O 1
ATOM 1211 N N . ALA A 1 158 ? 21.269 71.119 -4.921 1.00 50.02 157 ALA A N 1
ATOM 1212 C CA . ALA A 1 158 ? 22.082 70.836 -6.102 1.00 49.64 157 ALA A CA 1
ATOM 1213 C C . ALA A 1 158 ? 22.535 72.074 -6.881 1.00 49.66 157 ALA A C 1
ATOM 1214 O O . ALA A 1 158 ? 23.495 72.009 -7.659 1.00 48.73 157 ALA A O 1
ATOM 1216 N N . ARG A 1 159 ? 21.838 73.191 -6.665 1.00 50.24 158 ARG A N 1
ATOM 1217 C CA . ARG A 1 159 ? 22.124 74.464 -7.330 1.00 48.65 158 ARG A CA 1
ATOM 1218 C C . ARG A 1 159 ? 23.415 75.132 -6.866 1.00 48.51 158 ARG A C 1
ATOM 1219 O O . ARG A 1 159 ? 23.771 75.071 -5.689 1.00 49.46 158 ARG A O 1
ATOM 1227 N N . THR A 1 160 ? 24.104 75.773 -7.811 1.00 48.33 159 THR A N 1
ATOM 1228 C CA . THR A 1 160 ? 25.370 76.463 -7.555 1.00 46.83 159 THR A CA 1
ATOM 1229 C C . THR A 1 160 ? 25.119 77.912 -7.155 1.00 47.62 159 THR A C 1
ATOM 1230 O O . THR A 1 160 ? 24.102 78.492 -7.529 1.00 47.56 159 THR A O 1
ATOM 1234 N N . ARG A 1 161 ? 26.037 78.506 -6.399 1.00 49.21 160 ARG A N 1
ATOM 1235 C CA . ARG A 1 161 ? 25.844 79.890 -5.997 1.00 49.99 160 ARG A CA 1
ATOM 1236 C C . ARG A 1 161 ? 25.667 80.716 -7.253 1.00 48.78 160 ARG A C 1
ATOM 1237 O O . ARG A 1 161 ? 24.933 81.697 -7.270 1.00 47.28 160 ARG A O 1
ATOM 1245 N N . GLY A 1 162 ? 26.347 80.303 -8.312 1.00 48.79 161 GLY A N 1
ATOM 1246 C CA . GLY A 1 162 ? 26.213 81.001 -9.572 1.00 48.93 161 GLY A CA 1
ATOM 1247 C C . GLY A 1 162 ? 24.747 81.028 -9.952 1.00 48.80 161 GLY A C 1
ATOM 1248 O O . GLY A 1 162 ? 24.173 82.102 -10.127 1.00 51.13 161 GLY A O 1
ATOM 1249 N N . GLU A 1 163 ? 24.137 79.849 -10.063 1.00 48.41 162 GLU A N 1
ATOM 1250 C CA . GLU A 1 163 ? 22.719 79.727 -10.418 1.00 47.99 162 GLU A CA 1
ATOM 1251 C C . GLU A 1 163 ? 21.810 80.598 -9.559 1.00 47.26 162 GLU A C 1
ATOM 1252 O O . GLU A 1 163 ? 20.870 81.215 -10.062 1.00 47.04 162 GLU A O 1
ATOM 1258 N N . LEU A 1 164 ? 22.083 80.621 -8.258 1.00 47.24 163 LEU A N 1
ATOM 1259 C CA . LEU A 1 164 ? 21.304 81.406 -7.315 1.00 47.61 163 LEU A CA 1
ATOM 1260 C C . LEU A 1 164 ? 21.475 82.897 -7.569 1.00 49.21 163 LEU A C 1
ATOM 1261 O O . LEU A 1 164 ? 20.511 83.666 -7.459 1.00 50.46 163 LEU A O 1
ATOM 1266 N N . VAL A 1 165 ? 22.696 83.307 -7.909 1.00 48.69 164 VAL A N 1
ATOM 1267 C CA . VAL A 1 165 ? 22.959 84.714 -8.193 1.00 47.39 164 VAL A CA 1
ATOM 1268 C C . VAL A 1 165 ? 22.230 85.095 -9.465 1.00 46.33 164 VAL A C 1
ATOM 1269 O O . VAL A 1 165 ? 21.604 86.148 -9.538 1.00 46.40 164 VAL A O 1
ATOM 1273 N N . GLN A 1 166 ? 22.317 84.228 -10.462 1.00 45.75 165 GLN A N 1
ATOM 1274 C CA . GLN A 1 166 ? 21.660 84.471 -11.731 1.00 48.61 165 GLN A CA 1
ATOM 1275 C C . GLN A 1 166 ? 20.144 84.604 -11.585 1.00 50.22 165 GLN A C 1
ATOM 1276 O O . GLN A 1 166 ? 19.496 85.250 -12.408 1.00 50.91 165 GLN A O 1
ATOM 1282 N N . TRP A 1 167 ? 19.576 83.993 -10.547 1.00 51.38 166 TRP A N 1
ATOM 1283 C CA . TRP A 1 167 ? 18.140 84.074 -10.337 1.00 50.98 166 TRP A CA 1
ATOM 1284 C C . TRP A 1 167 ? 17.817 85.309 -9.524 1.00 52.62 166 TRP A C 1
ATOM 1285 O O . TRP A 1 167 ? 17.063 86.168 -9.970 1.00 53.63 166 TRP A O 1
ATOM 1296 N N . ALA A 1 168 ? 18.394 85.400 -8.330 1.00 54.90 167 ALA A N 1
ATOM 1297 C CA . ALA A 1 168 ? 18.149 86.548 -7.457 1.00 57.86 167 ALA A CA 1
ATOM 1298 C C . ALA A 1 168 ? 18.321 87.849 -8.232 1.00 59.20 167 ALA A C 1
ATOM 1299 O O . ALA A 1 168 ? 17.682 88.860 -7.937 1.00 60.66 167 ALA A O 1
ATOM 1301 N N . ARG A 1 169 ? 19.182 87.806 -9.238 1.00 59.96 168 ARG A N 1
ATOM 1302 C CA . ARG A 1 169 ? 19.459 88.973 -10.052 1.00 61.26 168 ARG A CA 1
ATOM 1303 C C . ARG A 1 169 ? 18.430 89.185 -11.159 1.00 63.32 168 ARG A C 1
ATOM 1304 O O . ARG A 1 169 ? 18.051 90.323 -11.464 1.00 64.60 168 ARG A O 1
ATOM 1312 N N . GLN A 1 170 ? 17.984 88.085 -11.755 1.00 63.19 169 GLN A N 1
ATOM 1313 C CA . GLN A 1 170 ? 17.014 88.140 -12.830 1.00 62.11 169 GLN A CA 1
ATOM 1314 C C . GLN A 1 170 ? 15.659 88.649 -12.354 1.00 62.37 169 GLN A C 1
ATOM 1315 O O . GLN A 1 170 ? 14.844 89.096 -13.153 1.00 62.68 169 GLN A O 1
ATOM 1321 N N . TYR A 1 171 ? 15.409 88.578 -11.053 1.00 62.79 170 TYR A N 1
ATOM 1322 C CA . TYR A 1 171 ? 14.140 89.056 -10.515 1.00 63.29 170 TYR A CA 1
ATOM 1323 C C . TYR A 1 171 ? 14.359 90.252 -9.599 1.00 64.11 170 TYR A C 1
ATOM 1324 O O . TYR A 1 171 ? 13.496 90.592 -8.781 1.00 64.32 170 TYR A O 1
ATOM 1333 N N . ASP A 1 172 ? 15.527 90.877 -9.747 1.00 63.62 171 ASP A N 1
ATOM 1334 C CA . ASP A 1 172 ? 15.910 92.057 -8.974 1.00 63.16 171 ASP A CA 1
ATOM 1335 C C . ASP A 1 172 ? 15.607 91.953 -7.485 1.00 62.48 171 ASP A C 1
ATOM 1336 O O . ASP A 1 172 ? 14.968 92.836 -6.910 1.00 62.10 171 ASP A O 1
ATOM 1341 N N . LEU A 1 173 ? 16.065 90.870 -6.866 1.00 61.36 172 LEU A N 1
ATOM 1342 C CA . LEU A 1 173 ? 15.857 90.662 -5.438 1.00 60.71 172 LEU A CA 1
ATOM 1343 C C . LEU A 1 173 ? 17.025 91.318 -4.706 1.00 61.27 172 LEU A C 1
ATOM 1344 O O . LEU A 1 173 ? 18.167 91.245 -5.157 1.00 62.49 172 LEU A O 1
ATOM 1349 N N . ARG A 1 174 ? 16.745 91.965 -3.584 1.00 61.37 173 ARG A N 1
ATOM 1350 C CA . ARG A 1 174 ? 17.796 92.610 -2.817 1.00 62.45 173 ARG A CA 1
ATOM 1351 C C . ARG A 1 174 ? 18.066 91.725 -1.614 1.00 63.36 173 ARG A C 1
ATOM 1352 O O . ARG A 1 174 ? 17.135 91.318 -0.920 1.00 63.95 173 ARG A O 1
ATOM 1360 N N . TRP A 1 175 ? 19.336 91.423 -1.362 1.00 64.45 174 TRP A N 1
ATOM 1361 C CA . TRP A 1 175 ? 19.689 90.564 -0.235 1.00 64.24 174 TRP A CA 1
ATOM 1362 C C . TRP A 1 175 ? 20.970 91.018 0.446 1.00 66.36 174 TRP A C 1
ATOM 1363 O O . TRP A 1 175 ? 21.806 91.678 -0.163 1.00 65.70 174 TRP A O 1
ATOM 1374 N N . ILE A 1 176 ? 21.119 90.642 1.710 1.00 69.97 175 ILE A N 1
ATOM 1375 C CA . ILE A 1 176 ? 22.299 91.000 2.483 1.00 74.92 175 ILE A CA 1
ATOM 1376 C C . ILE A 1 176 ? 23.351 89.896 2.430 1.00 78.28 175 ILE A C 1
ATOM 1377 O O . ILE A 1 176 ? 23.094 88.804 1.920 1.00 78.54 175 ILE A O 1
ATOM 1382 N N . GLU A 1 177 ? 24.543 90.190 2.941 1.00 82.39 176 GLU A N 1
ATOM 1383 C CA . GLU A 1 177 ? 25.623 89.211 2.963 1.00 86.99 176 GLU A CA 1
ATOM 1384 C C . GLU A 1 177 ? 26.896 89.725 3.623 1.00 90.36 176 GLU A C 1
ATOM 1385 O O . GLU A 1 177 ? 27.771 90.293 2.963 1.00 90.34 176 GLU A O 1
ATOM 1391 N N . ASP A 1 178 ? 26.989 89.525 4.935 1.00 94.64 177 ASP A N 1
ATOM 1392 C CA . ASP A 1 178 ? 28.164 89.937 5.689 1.00 98.80 177 ASP A CA 1
ATOM 1393 C C . ASP A 1 178 ? 29.037 88.708 5.925 1.00 102.27 177 ASP A C 1
ATOM 1394 O O . ASP A 1 178 ? 28.819 87.939 6.867 1.00 102.80 177 ASP A O 1
ATOM 1399 N N . GLU A 1 179 ? 30.018 88.534 5.042 1.00 106.11 178 GLU A N 1
ATOM 1400 C CA . GLU A 1 179 ? 30.962 87.422 5.088 1.00 109.56 178 GLU A CA 1
ATOM 1401 C C . GLU A 1 179 ? 31.521 87.111 6.477 1.00 111.47 178 GLU A C 1
ATOM 1402 O O . GLU A 1 179 ? 31.788 85.948 6.791 1.00 111.72 178 GLU A O 1
ATOM 1408 N N . SER A 1 180 ? 31.701 88.148 7.297 1.00 113.27 179 SER A N 1
ATOM 1409 C CA . SER A 1 180 ? 32.249 88.004 8.651 1.00 114.08 179 SER A CA 1
ATOM 1410 C C . SER A 1 180 ? 33.613 87.298 8.605 1.00 114.73 179 SER A C 1
ATOM 1411 O O . SER A 1 180 ? 33.801 86.226 9.182 1.00 114.87 179 SER A O 1
ATOM 1414 N N . ASN A 1 181 ? 34.556 87.932 7.913 1.00 115.13 180 ASN A N 1
ATOM 1415 C CA . ASN A 1 181 ? 35.912 87.421 7.723 1.00 115.21 180 ASN A CA 1
ATOM 1416 C C . ASN A 1 181 ? 36.543 86.719 8.922 1.00 114.94 180 ASN A C 1
ATOM 1417 O O . ASN A 1 181 ? 36.895 85.542 8.846 1.00 114.81 180 ASN A O 1
ATOM 1422 N N . GLN A 1 182 ? 36.690 87.451 10.023 1.00 115.07 181 GLN A N 1
ATOM 1423 C CA . GLN A 1 182 ? 37.322 86.925 11.232 1.00 115.05 181 GLN A CA 1
ATOM 1424 C C . GLN A 1 182 ? 36.714 85.685 11.880 1.00 114.90 181 GLN A C 1
ATOM 1425 O O . GLN A 1 182 ? 37.132 85.280 12.967 1.00 115.04 181 GLN A O 1
ATOM 1431 N N . ASP A 1 183 ? 35.735 85.078 11.220 1.00 114.73 182 ASP A N 1
ATOM 1432 C CA . ASP A 1 183 ? 35.115 83.867 11.746 1.00 114.19 182 ASP A CA 1
ATOM 1433 C C . ASP A 1 183 ? 35.853 82.695 11.112 1.00 112.83 182 ASP A C 1
ATOM 1434 O O . ASP A 1 183 ? 35.412 81.548 11.178 1.00 112.70 182 ASP A O 1
ATOM 1439 N N . ASP A 1 184 ? 36.992 83.015 10.506 1.00 111.15 183 ASP A N 1
ATOM 1440 C CA . ASP A 1 184 ? 37.838 82.046 9.822 1.00 109.47 183 ASP A CA 1
ATOM 1441 C C . ASP A 1 184 ? 38.382 80.955 10.747 1.00 108.07 183 ASP A C 1
ATOM 1442 O O . ASP A 1 184 ? 38.960 79.974 10.278 1.00 107.98 183 ASP A O 1
ATOM 1447 N N . SER A 1 185 ? 38.199 81.123 12.055 1.00 106.33 184 SER A N 1
ATOM 1448 C CA . SER A 1 185 ? 38.676 80.132 13.019 1.00 104.44 184 SER A CA 1
ATOM 1449 C C . SER A 1 185 ? 37.578 79.119 13.301 1.00 102.99 184 SER A C 1
ATOM 1450 O O . SER A 1 185 ? 37.707 78.276 14.189 1.00 102.57 184 SER A O 1
ATOM 1453 N N . TYR A 1 186 ? 36.496 79.220 12.534 1.00 101.74 185 TYR A N 1
ATOM 1454 C CA . TYR A 1 186 ? 35.360 78.316 12.663 1.00 100.20 185 TYR A CA 1
ATOM 1455 C C . TYR A 1 186 ? 35.200 77.536 11.360 1.00 98.80 185 TYR A C 1
ATOM 1456 O O . TYR A 1 186 ? 34.633 78.023 10.377 1.00 97.88 185 TYR A O 1
ATOM 1465 N N . ASP A 1 187 ? 35.742 76.323 11.385 1.00 97.06 186 ASP A N 1
ATOM 1466 C CA . ASP A 1 187 ? 35.746 75.368 10.279 1.00 95.86 186 ASP A CA 1
ATOM 1467 C C . ASP A 1 187 ? 34.998 75.667 8.973 1.00 95.18 186 ASP A C 1
ATOM 1468 O O . ASP A 1 187 ? 35.622 75.815 7.920 1.00 94.61 186 ASP A O 1
ATOM 1473 N N . ARG A 1 188 ? 33.672 75.747 9.025 1.00 94.35 187 ARG A N 1
ATOM 1474 C CA . ARG A 1 188 ? 32.907 75.984 7.806 1.00 93.62 187 ARG A CA 1
ATOM 1475 C C . ARG A 1 188 ? 33.204 77.312 7.111 1.00 93.47 187 ARG A C 1
ATOM 1476 O O . ARG A 1 188 ? 32.907 77.475 5.926 1.00 93.20 187 ARG A O 1
ATOM 1484 N N . ASN A 1 189 ? 33.792 78.256 7.841 1.00 93.71 188 ASN A N 1
ATOM 1485 C CA . ASN A 1 189 ? 34.132 79.556 7.265 1.00 93.78 188 ASN A CA 1
ATOM 1486 C C . ASN A 1 189 ? 35.480 79.469 6.565 1.00 93.58 188 ASN A C 1
ATOM 1487 O O . ASN A 1 189 ? 35.656 79.966 5.448 1.00 92.91 188 ASN A O 1
ATOM 1492 N N . PHE A 1 190 ? 36.421 78.818 7.241 1.00 93.33 189 PHE A N 1
ATOM 1493 C CA . PHE A 1 190 ? 37.773 78.617 6.735 1.00 92.77 189 PHE A CA 1
ATOM 1494 C C . PHE A 1 190 ? 37.760 77.891 5.390 1.00 93.01 189 PHE A C 1
ATOM 1495 O O . PHE A 1 190 ? 38.712 77.978 4.615 1.00 92.31 189 PHE A O 1
ATOM 1503 N N . LEU A 1 191 ? 36.667 77.184 5.120 1.00 93.95 190 LEU A N 1
ATOM 1504 C CA . LEU A 1 191 ? 36.520 76.438 3.876 1.00 94.70 190 LEU A CA 1
ATOM 1505 C C . LEU A 1 191 ? 36.025 77.306 2.736 1.00 95.09 190 LEU A C 1
ATOM 1506 O O . LEU A 1 191 ? 36.736 77.514 1.755 1.00 95.87 190 LEU A O 1
ATOM 1511 N N . ARG A 1 192 ? 34.802 77.805 2.867 1.00 95.45 191 ARG A N 1
ATOM 1512 C CA . ARG A 1 192 ? 34.197 78.646 1.840 1.00 95.89 191 ARG A CA 1
ATOM 1513 C C . ARG A 1 192 ? 35.096 79.787 1.369 1.00 95.13 191 ARG A C 1
ATOM 1514 O O . ARG A 1 192 ? 35.086 80.149 0.190 1.00 94.29 191 ARG A O 1
ATOM 1522 N N . LEU A 1 193 ? 35.884 80.341 2.283 1.00 94.40 192 LEU A N 1
ATOM 1523 C CA . LEU A 1 193 ? 36.755 81.461 1.943 1.00 93.44 192 LEU A CA 1
ATOM 1524 C C . LEU A 1 193 ? 38.185 81.120 1.513 1.00 92.41 192 LEU A C 1
ATOM 1525 O O . LEU A 1 193 ? 38.713 81.728 0.580 1.00 91.50 192 LEU A O 1
ATOM 1530 N N . ARG A 1 194 ? 38.810 80.151 2.177 1.00 91.02 193 ARG A N 1
ATOM 1531 C CA . ARG A 1 194 ? 40.189 79.798 1.851 1.00 88.47 193 ARG A CA 1
ATOM 1532 C C . ARG A 1 194 ? 40.383 78.533 1.020 1.00 86.17 193 ARG A C 1
ATOM 1533 O O . ARG A 1 194 ? 40.845 78.595 -0.119 1.00 85.73 193 ARG A O 1
ATOM 1541 N N . VAL A 1 195 ? 40.041 77.386 1.594 1.00 83.42 194 VAL A N 1
ATOM 1542 C CA . VAL A 1 195 ? 40.196 76.113 0.900 1.00 80.44 194 VAL A CA 1
ATOM 1543 C C . VAL A 1 195 ? 39.385 75.989 -0.393 1.00 78.28 194 VAL A C 1
ATOM 1544 O O . VAL A 1 195 ? 39.946 75.957 -1.487 1.00 77.00 194 VAL A O 1
ATOM 1548 N N . VAL A 1 196 ? 38.065 75.922 -0.265 1.00 76.48 195 VAL A N 1
ATOM 1549 C CA . VAL A 1 196 ? 37.194 75.772 -1.426 1.00 75.19 195 VAL A CA 1
ATOM 1550 C C . VAL A 1 196 ? 37.568 76.662 -2.609 1.00 74.22 195 VAL A C 1
ATOM 1551 O O . VAL A 1 196 ? 37.755 76.172 -3.725 1.00 73.81 195 VAL A O 1
ATOM 1555 N N . PRO A 1 197 ? 37.683 77.982 -2.386 1.00 73.81 196 PRO A N 1
ATOM 1556 C CA . PRO A 1 197 ? 38.039 78.865 -3.505 1.00 73.09 196 PRO A CA 1
ATOM 1557 C C . PRO A 1 197 ? 39.369 78.460 -4.114 1.00 72.75 196 PRO A C 1
ATOM 1558 O O . PRO A 1 197 ? 39.509 78.379 -5.336 1.00 72.36 196 PRO A O 1
ATOM 1562 N N . LEU A 1 198 ? 40.340 78.198 -3.247 1.00 72.48 197 LEU A N 1
ATOM 1563 C CA . LEU A 1 198 ? 41.665 77.787 -3.683 1.00 73.57 197 LEU A CA 1
ATOM 1564 C C . LEU A 1 198 ? 41.516 76.585 -4.605 1.00 74.55 197 LEU A C 1
ATOM 1565 O O . LEU A 1 198 ? 42.278 76.414 -5.555 1.00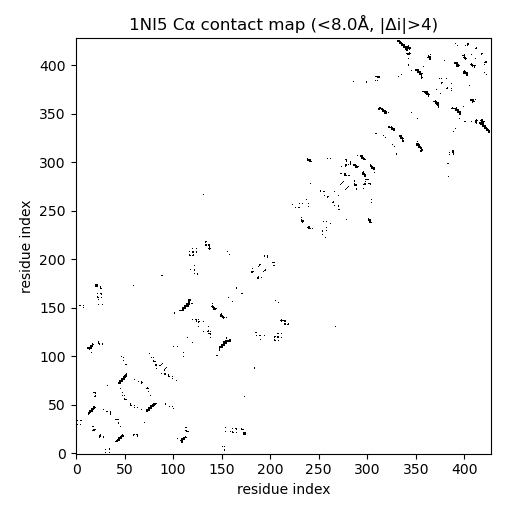 74.21 197 LEU A O 1
ATOM 1570 N N . LEU A 1 199 ? 40.519 75.758 -4.316 1.00 76.53 198 LEU A N 1
ATOM 1571 C CA . LEU A 1 199 ? 40.261 74.568 -5.111 1.00 78.76 198 LEU A CA 1
ATOM 1572 C C . LEU A 1 199 ? 39.561 74.926 -6.421 1.00 80.20 198 LEU A C 1
ATOM 1573 O O . LEU A 1 199 ? 39.935 74.440 -7.495 1.00 79.13 198 LEU A O 1
ATOM 1578 N N . GLN A 1 200 ? 38.552 75.786 -6.330 1.00 82.21 199 GLN A N 1
ATOM 1579 C CA . GLN A 1 200 ? 37.800 76.192 -7.509 1.00 84.52 199 GLN A CA 1
ATOM 1580 C C . GLN A 1 200 ? 38.705 76.890 -8.523 1.00 86.23 199 GLN A C 1
ATOM 1581 O O . GLN A 1 200 ? 38.319 77.098 -9.676 1.00 86.77 199 GLN A O 1
ATOM 1587 N N . GLN A 1 201 ? 39.912 77.249 -8.094 1.00 87.39 200 GLN A N 1
ATOM 1588 C CA . GLN A 1 201 ? 40.856 77.906 -8.989 1.00 87.55 200 GLN A CA 1
ATOM 1589 C C . GLN A 1 201 ? 41.243 76.965 -10.122 1.00 87.64 200 GLN A C 1
ATOM 1590 O O . GLN A 1 201 ? 40.894 77.196 -11.281 1.00 88.35 200 GLN A O 1
ATOM 1596 N N . ARG A 1 202 ? 41.968 75.903 -9.782 1.00 87.26 201 ARG A N 1
ATOM 1597 C CA . ARG A 1 202 ? 42.407 74.933 -10.779 1.00 86.23 201 ARG A CA 1
ATOM 1598 C C . ARG A 1 202 ? 41.258 73.993 -11.128 1.00 84.37 201 ARG A C 1
ATOM 1599 O O . ARG A 1 202 ? 41.282 73.327 -12.164 1.00 84.63 201 ARG A O 1
ATOM 1607 N N . TRP A 1 203 ? 40.255 73.945 -10.257 1.00 81.47 202 TRP A N 1
ATOM 1608 C CA . TRP A 1 203 ? 39.078 73.107 -10.480 1.00 78.39 202 TRP A CA 1
ATOM 1609 C C . TRP A 1 203 ? 37.841 73.952 -10.203 1.00 76.69 202 TRP A C 1
ATOM 1610 O O . TRP A 1 203 ? 37.293 73.940 -9.103 1.00 75.45 202 TRP A O 1
ATOM 1621 N N . PRO A 1 204 ? 37.386 74.702 -11.217 1.00 75.79 203 PRO A N 1
ATOM 1622 C CA . PRO A 1 204 ? 36.216 75.579 -11.124 1.00 74.80 203 PRO A CA 1
ATOM 1623 C C . PRO A 1 204 ? 34.931 74.910 -10.661 1.00 73.01 203 PRO A C 1
ATOM 1624 O O . PRO A 1 204 ? 34.079 75.557 -10.050 1.00 73.09 203 PRO A O 1
ATOM 1628 N N . HIS A 1 205 ? 34.790 73.620 -10.948 1.00 69.97 204 HIS A N 1
ATOM 1629 C CA . HIS A 1 205 ? 33.581 72.906 -10.561 1.00 67.45 204 HIS A CA 1
ATOM 1630 C C . HIS A 1 205 ? 33.855 71.882 -9.453 1.00 63.85 204 HIS A C 1
ATOM 1631 O O . HIS A 1 205 ? 33.174 70.860 -9.348 1.00 63.45 204 HIS A O 1
ATOM 1638 N N . PHE A 1 206 ? 34.844 72.163 -8.617 1.00 58.71 205 PHE A N 1
ATOM 1639 C CA . PHE A 1 206 ? 35.173 71.243 -7.545 1.00 55.31 205 PHE A CA 1
ATOM 1640 C C . PHE A 1 206 ? 33.968 70.919 -6.679 1.00 54.96 205 PHE A C 1
ATOM 1641 O O . PHE A 1 206 ? 33.697 69.754 -6.389 1.00 55.07 205 PHE A O 1
ATOM 1649 N N . ALA A 1 207 ? 33.251 71.951 -6.255 1.00 53.51 206 ALA A N 1
ATOM 1650 C CA . ALA A 1 207 ? 32.092 71.743 -5.400 1.00 54.23 206 ALA A CA 1
ATOM 1651 C C . ALA A 1 207 ? 31.025 70.867 -6.053 1.00 54.18 206 ALA A C 1
ATOM 1652 O O . ALA A 1 207 ? 30.265 70.188 -5.364 1.00 55.52 206 ALA A O 1
ATOM 1654 N N . GLU A 1 208 ? 30.972 70.878 -7.379 1.00 53.15 207 GLU A N 1
ATOM 1655 C CA . GLU A 1 208 ? 29.990 70.088 -8.099 1.00 53.01 207 GLU A CA 1
ATOM 1656 C C . GLU A 1 208 ? 30.415 68.621 -8.087 1.00 51.79 207 GLU A C 1
ATOM 1657 O O . GLU A 1 208 ? 29.591 67.719 -7.940 1.00 51.11 207 GLU A O 1
ATOM 1663 N N . ALA A 1 209 ? 31.713 68.391 -8.227 1.00 50.07 208 ALA A N 1
ATOM 1664 C CA . ALA A 1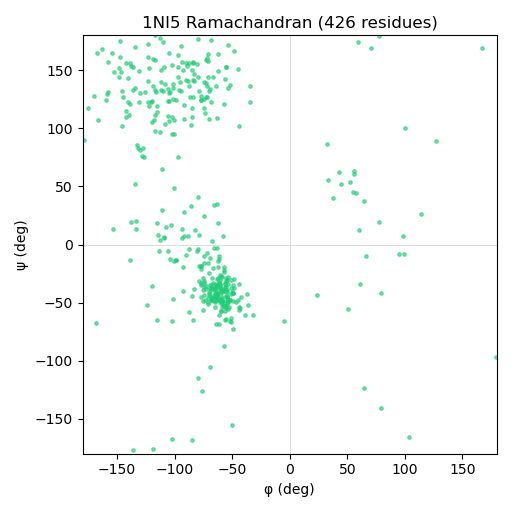 209 ? 32.254 67.038 -8.225 1.00 49.65 208 ALA A CA 1
ATOM 1665 C C . ALA A 1 209 ? 32.032 66.367 -6.872 1.00 49.27 208 ALA A C 1
ATOM 1666 O O . ALA A 1 209 ? 31.791 65.160 -6.794 1.00 50.28 208 ALA A O 1
ATOM 1668 N N . THR A 1 210 ? 32.111 67.166 -5.812 1.00 48.24 209 THR A N 1
ATOM 1669 C CA . THR A 1 210 ? 31.955 66.679 -4.452 1.00 45.35 209 THR A CA 1
ATOM 1670 C C . THR A 1 210 ? 30.544 66.212 -4.137 1.00 44.59 209 THR A C 1
ATOM 1671 O O . THR A 1 210 ? 30.358 65.229 -3.421 1.00 42.29 209 THR A O 1
ATOM 1675 N N . ALA A 1 211 ? 29.551 66.913 -4.673 1.00 45.10 210 ALA A N 1
ATOM 1676 C CA . ALA A 1 211 ? 28.156 66.531 -4.460 1.00 45.77 210 ALA A CA 1
ATOM 1677 C C . ALA A 1 211 ? 27.961 65.214 -5.190 1.00 44.77 210 ALA A C 1
ATOM 1678 O O . ALA A 1 211 ? 27.211 64.343 -4.750 1.00 44.48 210 ALA A O 1
ATOM 1680 N N . ARG A 1 212 ? 28.656 65.085 -6.313 1.00 43.58 211 ARG A N 1
ATOM 1681 C CA . ARG A 1 212 ? 28.596 63.881 -7.117 1.00 43.36 211 ARG A CA 1
ATOM 1682 C C . ARG A 1 212 ? 29.108 62.725 -6.270 1.00 42.09 211 ARG A C 1
ATOM 1683 O O . ARG A 1 212 ? 28.470 61.674 -6.199 1.00 43.77 211 ARG A O 1
ATOM 1691 N N . SER A 1 213 ? 30.254 62.913 -5.620 1.00 38.34 212 SER A N 1
ATOM 1692 C CA . SER A 1 213 ? 30.791 61.856 -4.773 1.00 36.48 212 SER A CA 1
ATOM 1693 C C . SER A 1 213 ? 29.836 61.579 -3.617 1.00 36.10 212 SER A C 1
ATOM 1694 O O . SER A 1 213 ? 29.543 60.424 -3.304 1.00 37.60 212 SER A O 1
ATOM 1697 N N . ALA A 1 214 ? 29.352 62.633 -2.972 1.00 34.62 213 ALA A N 1
ATOM 1698 C CA . ALA A 1 214 ? 28.436 62.440 -1.864 1.00 32.79 213 ALA A CA 1
ATOM 1699 C C . ALA A 1 214 ? 27.299 61.561 -2.350 1.00 32.91 213 ALA A C 1
ATOM 1700 O O . ALA A 1 214 ? 26.963 60.559 -1.722 1.00 34.19 213 ALA A O 1
ATOM 1702 N N . ALA A 1 215 ? 26.727 61.928 -3.491 1.00 31.86 214 ALA A N 1
ATOM 1703 C CA . ALA A 1 215 ? 25.607 61.191 -4.048 1.00 31.20 214 ALA A CA 1
ATOM 1704 C C . ALA A 1 215 ? 25.930 59.736 -4.286 1.00 32.32 214 ALA A C 1
ATOM 1705 O O . ALA A 1 215 ? 25.092 58.865 -4.051 1.00 34.54 214 ALA A O 1
ATOM 1707 N N . LEU A 1 216 ? 27.139 59.461 -4.759 1.00 32.95 215 LEU A N 1
ATOM 1708 C CA . LEU A 1 216 ? 27.528 58.081 -5.031 1.00 33.29 215 LEU A CA 1
ATOM 1709 C C . LEU A 1 216 ? 27.691 57.272 -3.745 1.00 34.06 215 LEU A C 1
ATOM 1710 O O . LEU A 1 216 ? 27.378 56.081 -3.710 1.00 34.88 215 LEU A O 1
ATOM 1715 N N . CYS A 1 217 ? 28.178 57.918 -2.691 1.00 33.99 216 CYS A N 1
ATOM 1716 C CA . CYS A 1 217 ? 28.339 57.238 -1.427 1.00 33.44 216 CYS A CA 1
ATOM 1717 C C . CYS A 1 217 ? 26.960 56.857 -0.948 1.00 34.40 216 CYS A C 1
ATOM 1718 O O . CYS A 1 217 ? 26.745 55.751 -0.450 1.00 37.11 216 CYS A O 1
ATOM 1721 N N . ALA A 1 218 ? 26.021 57.780 -1.103 1.00 34.49 217 ALA A N 1
ATOM 1722 C CA . ALA A 1 218 ? 24.652 57.530 -0.692 1.00 35.10 217 ALA A CA 1
ATOM 1723 C C . ALA A 1 218 ? 24.069 56.354 -1.482 1.00 36.83 217 ALA A C 1
ATOM 1724 O O . ALA A 1 218 ? 23.482 55.447 -0.898 1.00 39.24 217 ALA A O 1
ATOM 1726 N N . GLU A 1 219 ? 24.239 56.351 -2.800 1.00 37.35 218 GLU A N 1
ATOM 1727 C CA . GLU A 1 219 ? 23.711 55.255 -3.595 1.00 38.86 218 GLU A CA 1
ATOM 1728 C C . GLU A 1 219 ? 24.210 53.912 -3.093 1.00 39.28 218 GLU A C 1
ATOM 1729 O O . GLU A 1 219 ? 23.468 52.936 -3.061 1.00 39.41 218 GLU A O 1
ATOM 1735 N N . GLN A 1 220 ? 25.472 53.858 -2.700 1.00 41.60 219 GLN A N 1
ATOM 1736 C CA . GLN A 1 220 ? 26.043 52.609 -2.216 1.00 44.71 219 GLN A CA 1
ATOM 1737 C C . GLN A 1 220 ? 25.462 52.201 -0.867 1.00 44.16 219 GLN A C 1
ATOM 1738 O O . GLN A 1 220 ? 25.200 51.023 -0.630 1.00 43.55 219 GLN A O 1
ATOM 1744 N N . GLU A 1 221 ? 25.264 53.169 0.025 1.00 44.39 220 GLU A N 1
ATOM 1745 C CA . GLU A 1 221 ? 24.710 52.849 1.338 1.00 42.69 220 GLU A CA 1
ATOM 1746 C C . GLU A 1 221 ? 23.297 52.317 1.165 1.00 40.81 220 GLU A C 1
ATOM 1747 O O . GLU A 1 221 ? 22.861 51.448 1.912 1.00 41.12 220 GLU A O 1
ATOM 1753 N N . SER A 1 222 ? 22.583 52.825 0.171 1.00 38.98 221 SER A N 1
ATOM 1754 C CA . SER A 1 222 ? 21.229 52.358 -0.052 1.00 38.04 221 SER A CA 1
ATOM 1755 C C . SER A 1 222 ? 21.301 50.988 -0.701 1.00 37.95 221 SER A C 1
ATOM 1756 O O . SER A 1 222 ? 20.402 50.172 -0.523 1.00 38.90 221 SER A O 1
ATOM 1759 N N . LEU A 1 223 ? 22.372 50.737 -1.454 1.00 37.15 222 LEU A N 1
ATOM 1760 C CA . LEU A 1 223 ? 22.540 49.435 -2.092 1.00 36.18 222 LEU A CA 1
ATOM 1761 C C . LEU A 1 223 ? 22.677 48.437 -0.951 1.00 35.66 222 LEU A C 1
ATOM 1762 O O . LEU A 1 223 ? 22.042 47.383 -0.960 1.00 36.85 222 LEU A O 1
ATOM 1767 N N . LEU A 1 224 ? 23.498 48.775 0.038 1.00 34.47 223 LEU A N 1
ATOM 1768 C CA . LEU A 1 224 ? 23.668 47.900 1.184 1.00 35.25 223 LEU A CA 1
ATOM 1769 C C . LEU A 1 224 ? 22.348 47.763 1.911 1.00 35.78 223 LEU A C 1
ATOM 1770 O O . LEU A 1 224 ? 22.013 46.677 2.374 1.00 38.65 223 LEU A O 1
ATOM 1775 N N . ASP A 1 225 ? 21.601 48.858 2.020 1.00 36.12 224 ASP A N 1
ATOM 1776 C CA . ASP A 1 225 ? 20.304 48.808 2.689 1.00 37.58 224 ASP A CA 1
ATOM 1777 C C . ASP A 1 225 ? 19.483 47.676 2.072 1.00 37.30 224 ASP A C 1
ATOM 1778 O O . ASP A 1 225 ? 18.895 46.838 2.769 1.00 37.28 224 ASP A O 1
ATOM 1783 N N . GLU A 1 226 ? 19.457 47.658 0.750 1.00 36.15 225 GLU A N 1
ATOM 1784 C CA . GLU A 1 226 ? 18.731 46.643 0.023 1.00 36.82 225 GLU A CA 1
ATOM 1785 C C . GLU A 1 226 ? 19.340 45.300 0.383 1.00 36.45 225 GLU A C 1
ATOM 1786 O O . GLU A 1 226 ? 18.685 44.440 0.954 1.00 37.66 225 GLU A O 1
ATOM 1792 N N . LEU A 1 227 ? 20.619 45.148 0.082 1.00 36.62 226 LEU A N 1
ATOM 1793 C CA . LEU A 1 227 ? 21.338 43.911 0.333 1.00 35.15 226 LEU A CA 1
ATOM 1794 C C . LEU A 1 227 ? 21.299 43.352 1.737 1.00 36.35 226 LEU A C 1
ATOM 1795 O O . LEU A 1 227 ? 21.431 42.139 1.914 1.00 38.06 226 LEU A O 1
ATOM 1800 N N . LEU A 1 228 ? 21.134 44.210 2.738 1.00 36.60 227 LEU A N 1
ATOM 1801 C CA . LEU A 1 228 ? 21.117 43.735 4.120 1.00 35.70 227 LEU A CA 1
ATOM 1802 C C . LEU A 1 228 ? 19.726 43.543 4.718 1.00 37.53 227 LEU A C 1
ATOM 1803 O O . LEU A 1 228 ? 19.590 42.910 5.770 1.00 38.43 227 LEU A O 1
ATOM 1808 N N . ALA A 1 229 ? 18.705 44.079 4.047 1.00 37.92 228 ALA A N 1
ATOM 1809 C CA . ALA A 1 229 ? 17.316 43.989 4.504 1.00 37.49 228 ALA A CA 1
ATOM 1810 C C . ALA A 1 229 ? 16.982 42.707 5.274 1.00 39.24 228 ALA A C 1
ATOM 1811 O O . ALA A 1 229 ? 16.589 42.756 6.445 1.00 40.04 228 ALA A O 1
ATOM 1813 N N . ASP A 1 230 ? 17.138 41.556 4.633 1.00 41.23 229 ASP A N 1
ATOM 1814 C CA . ASP A 1 230 ? 16.844 40.300 5.308 1.00 42.77 229 ASP A CA 1
ATOM 1815 C C . ASP A 1 230 ? 17.633 40.176 6.608 1.00 43.88 229 ASP A C 1
ATOM 1816 O O . ASP A 1 230 ? 17.051 39.977 7.671 1.00 43.86 229 ASP A O 1
ATOM 1821 N N . ASP A 1 231 ? 18.953 40.305 6.527 1.00 44.85 230 ASP A N 1
ATOM 1822 C CA . ASP A 1 231 ? 19.788 40.204 7.713 1.00 45.29 230 ASP A CA 1
ATOM 1823 C C . ASP A 1 231 ? 19.250 41.091 8.817 1.00 46.97 230 ASP A C 1
ATOM 1824 O O . ASP A 1 231 ? 19.218 40.705 9.988 1.00 49.06 230 ASP A O 1
ATOM 1829 N N . LEU A 1 232 ? 18.831 42.291 8.443 1.00 46.58 231 LEU A N 1
ATOM 1830 C CA . LEU A 1 232 ? 18.320 43.219 9.424 1.00 47.49 231 LEU A CA 1
ATOM 1831 C C . LEU A 1 232 ? 16.998 42.720 9.992 1.00 48.36 231 LEU A C 1
ATOM 1832 O O . LEU A 1 232 ? 16.815 42.695 11.207 1.00 47.91 231 LEU A O 1
ATOM 1837 N N . ALA A 1 233 ? 16.082 42.311 9.116 1.00 48.55 232 ALA A N 1
ATOM 1838 C CA . ALA A 1 233 ? 14.778 41.816 9.560 1.00 49.17 232 ALA A CA 1
ATOM 1839 C C . ALA A 1 233 ? 14.933 40.702 10.588 1.00 49.44 232 ALA A C 1
ATOM 1840 O O . ALA A 1 233 ? 14.283 40.708 11.635 1.00 49.67 232 ALA A O 1
ATOM 1842 N N . HIS A 1 234 ? 15.810 39.754 10.277 1.00 49.76 233 HIS A N 1
ATOM 1843 C CA . HIS A 1 234 ? 16.059 38.612 11.137 1.00 49.79 233 HIS A CA 1
ATOM 1844 C C . HIS A 1 234 ? 16.674 38.973 12.478 1.00 49.96 233 HIS A C 1
ATOM 1845 O O . HIS A 1 234 ? 16.185 38.533 13.517 1.00 50.54 233 HIS A O 1
ATOM 1852 N N . CYS A 1 235 ? 17.737 39.772 12.469 1.00 49.18 234 CYS A N 1
ATOM 1853 C CA . CYS A 1 235 ? 18.403 40.136 13.724 1.00 49.42 234 CYS A CA 1
ATOM 1854 C C . CYS A 1 235 ? 17.697 41.204 14.558 1.00 48.02 234 CYS A C 1
ATOM 1855 O O . CYS A 1 235 ? 17.955 41.340 15.757 1.00 45.08 234 CYS A O 1
ATOM 1858 N N . GLN A 1 236 ? 16.805 41.955 13.922 1.00 48.44 235 GLN A N 1
ATOM 1859 C CA . GLN A 1 236 ? 16.086 43.018 14.604 1.00 49.03 235 GLN A CA 1
ATOM 1860 C C . GLN A 1 236 ? 14.788 42.471 15.143 1.00 49.93 235 GLN A C 1
ATOM 1861 O O . GLN A 1 236 ? 13.956 41.982 14.388 1.00 51.06 235 GLN A O 1
ATOM 1867 N N . SER A 1 237 ? 14.623 42.554 16.457 1.00 51.31 236 SER A N 1
ATOM 1868 C CA . SER A 1 237 ? 13.426 42.053 17.113 1.00 52.55 236 SER A CA 1
ATOM 1869 C C . SER A 1 237 ? 12.265 43.030 16.983 1.00 54.62 236 SER A C 1
ATOM 1870 O O . SER A 1 237 ? 12.394 44.106 16.394 1.00 55.90 236 SER A O 1
ATOM 1873 N N . PRO A 1 238 ? 11.093 42.645 17.502 1.00 55.72 237 PRO A N 1
ATOM 1874 C CA . PRO A 1 238 ? 9.945 43.552 17.416 1.00 54.97 237 PRO A CA 1
ATOM 1875 C C . PRO A 1 238 ? 10.111 44.652 18.466 1.00 54.81 237 PRO A C 1
ATOM 1876 O O . PRO A 1 238 ? 9.714 45.802 18.255 1.00 55.48 237 PRO A O 1
ATOM 1880 N N . GLN A 1 239 ? 10.720 44.283 19.590 1.00 54.59 238 GLN A N 1
ATOM 1881 C CA . GLN A 1 239 ? 10.956 45.206 20.699 1.00 55.80 238 GLN A CA 1
ATOM 1882 C C . GLN A 1 239 ? 11.834 46.380 20.287 1.00 55.45 238 GLN A C 1
ATOM 1883 O O . GLN A 1 239 ? 11.652 47.496 20.768 1.00 56.30 238 GLN A O 1
ATOM 1889 N N . GLY A 1 240 ? 12.791 46.123 19.402 1.00 55.24 239 GLY A N 1
ATOM 1890 C CA . GLY A 1 240 ? 13.679 47.180 18.959 1.00 54.03 239 GLY A CA 1
ATOM 1891 C C . GLY A 1 240 ? 15.104 46.931 19.404 1.00 52.70 239 GLY A C 1
ATOM 1892 O O . GLY A 1 240 ? 15.893 47.862 19.577 1.00 52.46 239 GLY A O 1
ATOM 1893 N N . THR A 1 241 ? 15.426 45.660 19.606 1.00 50.81 240 THR A N 1
ATOM 1894 C CA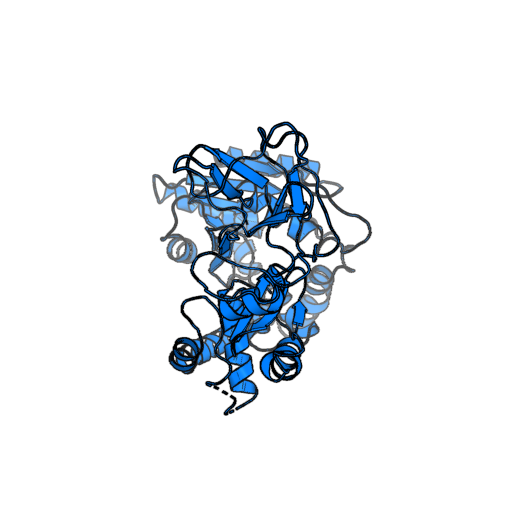 . THR A 1 241 ? 16.766 45.266 20.010 1.00 48.53 240 THR A CA 1
ATOM 1895 C C . THR A 1 241 ? 17.386 44.485 18.861 1.00 46.77 240 THR A C 1
ATOM 1896 O O . THR A 1 241 ? 16.735 44.243 17.841 1.00 46.12 240 THR A O 1
ATOM 1900 N N . LEU A 1 242 ? 18.641 44.085 19.036 1.00 44.62 241 LEU A N 1
ATOM 1901 C CA . LEU A 1 242 ? 19.344 43.329 18.012 1.00 42.02 241 LEU A CA 1
ATOM 1902 C C . LEU A 1 242 ? 19.792 41.969 18.564 1.00 40.70 241 LEU A C 1
ATOM 1903 O O . LEU A 1 242 ? 20.506 41.897 19.568 1.00 38.45 241 LEU A O 1
ATOM 1908 N N . GLN A 1 243 ? 19.360 40.897 17.902 1.00 39.30 242 GLN A N 1
ATOM 1909 C CA . GLN A 1 243 ? 19.713 39.539 18.305 1.00 39.01 242 GLN A CA 1
ATOM 1910 C C . GLN A 1 243 ? 21.198 39.300 18.071 1.00 37.81 242 GLN A C 1
ATOM 1911 O O . GLN A 1 243 ? 21.674 39.426 16.949 1.00 37.74 242 GLN A O 1
ATOM 1917 N N . ILE A 1 244 ? 21.926 38.937 19.119 1.00 36.89 243 ILE A N 1
ATOM 1918 C CA . ILE A 1 244 ? 23.350 38.678 18.982 1.00 36.49 243 ILE A CA 1
ATOM 1919 C C . ILE A 1 244 ? 23.667 37.340 18.306 1.00 38.32 243 ILE A C 1
ATOM 1920 O O . ILE A 1 244 ? 24.466 37.279 17.376 1.00 39.68 243 ILE A O 1
ATOM 1925 N N . VAL A 1 245 ? 23.030 36.268 18.758 1.00 39.71 244 VAL A N 1
ATOM 1926 C CA . VAL A 1 245 ? 23.306 34.942 18.208 1.00 40.07 244 VAL A CA 1
ATOM 1927 C C . VAL A 1 245 ? 23.403 34.824 16.685 1.00 40.63 244 VAL A C 1
ATOM 1928 O O . VAL A 1 245 ? 24.348 34.218 16.172 1.00 39.71 244 VAL A O 1
ATOM 1932 N N . PRO A 1 246 ? 22.437 35.395 15.943 1.00 41.40 245 PRO A N 1
ATOM 1933 C CA . PRO A 1 246 ? 22.486 35.297 14.479 1.00 41.93 245 PRO A CA 1
ATOM 1934 C C . PRO A 1 246 ? 23.663 36.020 13.843 1.00 43.76 245 PRO A C 1
ATOM 1935 O O . PRO A 1 246 ? 23.966 35.801 12.672 1.00 44.46 245 PRO A O 1
ATOM 1947 N N . LEU A 1 248 ? 26.865 36.248 15.468 1.00 44.89 247 LEU A N 1
ATOM 1948 C CA . LEU A 1 248 ? 28.108 35.633 15.904 1.00 43.53 247 LEU A CA 1
ATOM 1949 C C . LEU A 1 248 ? 28.929 35.097 14.745 1.00 43.61 247 LEU A C 1
ATOM 1950 O O . LEU A 1 248 ? 30.157 35.133 14.779 1.00 43.68 247 LEU A O 1
ATOM 1955 N N . ALA A 1 249 ? 28.247 34.612 13.713 1.00 43.62 248 ALA A N 1
ATOM 1956 C CA . ALA A 1 249 ? 28.917 34.029 12.553 1.00 44.12 248 ALA A CA 1
ATOM 1957 C C . ALA A 1 249 ? 29.351 34.997 11.449 1.00 45.19 248 ALA A C 1
ATOM 1958 O O . ALA A 1 249 ? 30.235 34.683 10.647 1.00 44.52 248 ALA A O 1
ATOM 1968 N N . SER A 1 251 ? 30.740 38.517 9.413 1.00 42.52 250 SER A N 1
ATOM 1969 C CA . SER A 1 251 ? 32.034 39.167 9.330 1.00 41.46 250 SER A CA 1
ATOM 1970 C C . SER A 1 251 ? 31.940 40.547 9.943 1.00 41.89 250 SER A C 1
ATOM 1971 O O . SER A 1 251 ? 30.854 41.126 10.059 1.00 39.62 250 SER A O 1
ATOM 1974 N N . ASP A 1 252 ? 33.092 41.079 10.326 1.00 43.37 251 ASP A N 1
ATOM 1975 C CA . ASP A 1 252 ? 33.152 42.397 10.943 1.00 43.80 251 ASP A CA 1
ATOM 1976 C C . ASP A 1 252 ? 32.388 43.489 10.191 1.00 41.85 251 ASP A C 1
ATOM 1977 O O . ASP A 1 252 ? 31.610 44.218 10.799 1.00 41.29 251 ASP A O 1
ATOM 1982 N N . ALA A 1 253 ? 32.590 43.592 8.879 1.00 40.05 252 ALA A N 1
ATOM 1983 C CA . ALA A 1 253 ? 31.910 44.617 8.095 1.00 39.06 252 ALA A CA 1
ATOM 1984 C C . ALA A 1 253 ? 30.420 44.391 8.098 1.00 38.65 252 ALA A C 1
ATOM 1985 O O . ALA A 1 253 ? 29.648 45.334 8.221 1.00 39.32 252 ALA A O 1
ATOM 1987 N N . ARG A 1 254 ? 30.013 43.138 7.943 1.00 39.22 253 ARG A N 1
ATOM 1988 C CA . ARG A 1 254 ? 28.597 42.810 7.944 1.00 40.29 253 ARG A CA 1
ATOM 1989 C C . ARG A 1 254 ? 28.027 43.355 9.240 1.00 42.31 253 ARG A C 1
ATOM 1990 O O . ARG A 1 254 ? 27.189 44.254 9.237 1.00 43.91 253 ARG A O 1
ATOM 1998 N N . ARG A 1 255 ? 28.503 42.808 10.351 1.00 42.32 254 ARG A N 1
ATOM 1999 C CA . ARG A 1 255 ? 28.046 43.235 11.655 1.00 42.20 254 ARG A CA 1
ATOM 2000 C C . ARG A 1 255 ? 27.953 44.757 11.783 1.00 40.95 254 ARG A C 1
ATOM 2001 O O . ARG A 1 255 ? 26.885 45.291 12.088 1.00 43.43 254 ARG A O 1
ATOM 2009 N N . ALA A 1 256 ? 29.057 45.455 11.535 1.00 37.45 255 ALA A N 1
ATOM 2010 C CA . ALA A 1 256 ? 29.075 46.907 11.650 1.00 33.99 255 ALA A CA 1
ATOM 2011 C C . ALA A 1 256 ? 27.983 47.571 10.816 1.00 33.34 255 ALA A C 1
ATOM 2012 O O . ALA A 1 256 ? 27.281 48.451 11.293 1.00 32.88 255 ALA A O 1
ATOM 2014 N N . ALA A 1 257 ? 27.826 47.153 9.573 1.00 32.53 256 ALA A N 1
ATOM 2015 C CA . ALA A 1 257 ? 26.806 47.751 8.723 1.00 33.45 256 ALA A CA 1
ATOM 2016 C C . ALA A 1 257 ? 25.415 47.563 9.313 1.00 33.89 256 ALA A C 1
ATOM 2017 O O . ALA A 1 257 ? 24.542 48.425 9.160 1.00 34.78 256 ALA A O 1
ATOM 2019 N N . ILE A 1 258 ? 25.216 46.426 9.975 1.00 32.95 257 ILE A N 1
ATOM 2020 C CA . ILE A 1 258 ? 23.941 46.100 10.600 1.00 32.35 257 ILE A CA 1
ATOM 2021 C C . ILE A 1 258 ? 23.789 46.926 11.871 1.00 32.43 257 ILE A C 1
ATOM 2022 O O . ILE A 1 258 ? 22.808 47.649 12.031 1.00 30.66 257 ILE A O 1
ATOM 2027 N N . ILE A 1 259 ? 24.752 46.807 12.781 1.00 31.19 258 ILE A N 1
ATOM 2028 C CA . ILE A 1 259 ? 24.705 47.578 14.011 1.00 32.36 258 ILE A CA 1
ATOM 2029 C C . ILE A 1 259 ? 24.433 49.038 13.667 1.00 34.25 258 ILE A C 1
ATOM 2030 O O . ILE A 1 259 ? 23.660 49.720 14.331 1.00 35.09 258 ILE A O 1
ATOM 2035 N N . ARG A 1 260 ? 25.089 49.501 12.613 1.00 37.40 259 ARG A N 1
ATOM 2036 C CA . ARG A 1 260 ? 24.956 50.866 12.136 1.00 39.59 259 ARG A CA 1
ATOM 2037 C C . ARG A 1 260 ? 23.512 51.154 11.750 1.00 39.87 259 ARG A C 1
ATOM 2038 O O . ARG A 1 260 ? 22.890 52.086 12.257 1.00 39.83 259 ARG A O 1
ATOM 2046 N N . ARG A 1 261 ? 22.987 50.347 10.838 1.00 40.41 260 ARG A N 1
ATOM 2047 C CA . ARG A 1 261 ? 21.617 50.508 10.376 1.00 40.02 260 ARG A CA 1
ATOM 2048 C C . ARG A 1 261 ? 20.613 50.364 11.530 1.00 40.24 260 ARG A C 1
ATOM 2049 O O . ARG A 1 261 ? 19.590 51.040 11.560 1.00 39.83 260 ARG A O 1
ATOM 2057 N N . TRP A 1 262 ? 20.916 49.488 12.484 1.00 41.10 261 TRP A N 1
ATOM 2058 C CA . TRP A 1 262 ? 20.042 49.271 13.638 1.00 41.24 261 TRP A CA 1
ATOM 2059 C C . TRP A 1 262 ? 19.986 50.540 14.484 1.00 42.58 261 TRP A C 1
ATOM 2060 O O . TRP A 1 262 ? 18.897 51.000 14.846 1.00 44.51 261 TRP A O 1
ATOM 2071 N N . LEU A 1 263 ? 21.158 51.097 14.788 1.00 41.23 262 LEU A N 1
ATOM 2072 C CA . LEU A 1 263 ? 21.251 52.316 15.580 1.00 40.49 262 LEU A CA 1
ATOM 2073 C C . LEU A 1 263 ? 20.528 53.469 14.887 1.00 41.20 262 LEU A C 1
ATOM 2074 O O . LEU A 1 263 ? 19.993 54.366 15.539 1.00 42.01 262 LEU A O 1
ATOM 2079 N N . ALA A 1 264 ? 20.502 53.440 13.562 1.00 42.84 263 ALA A N 1
ATOM 2080 C CA . ALA A 1 264 ? 19.821 54.481 12.806 1.00 45.65 263 ALA A CA 1
ATOM 2081 C C . ALA A 1 264 ? 18.335 54.369 13.077 1.00 48.73 263 ALA A C 1
ATOM 2082 O O . ALA A 1 264 ? 17.641 55.379 13.163 1.00 51.05 263 ALA A O 1
ATOM 2084 N N . GLY A 1 265 ? 17.858 53.131 13.201 1.00 50.62 264 GLY A N 1
ATOM 2085 C CA . GLY A 1 265 ? 16.451 52.879 13.457 1.00 51.36 264 GLY A CA 1
ATOM 2086 C C . GLY A 1 265 ? 15.951 53.496 14.749 1.00 52.61 264 GLY A C 1
ATOM 2087 O O . GLY A 1 265 ? 14.814 53.967 14.811 1.00 52.92 264 GLY A O 1
ATOM 2088 N N . GLN A 1 266 ? 16.785 53.484 15.785 1.00 52.16 265 GLN A N 1
ATOM 2089 C CA . GLN A 1 266 ? 16.408 54.073 17.065 1.00 53.28 265 GLN A CA 1
ATOM 2090 C C . GLN A 1 266 ? 16.594 55.582 16.914 1.00 55.10 265 GLN A C 1
ATOM 2091 O O . GLN A 1 266 ? 16.490 56.332 17.888 1.00 55.95 265 GLN A O 1
ATOM 2097 N N . ASN A 1 267 ? 16.873 56.015 15.684 1.00 55.58 266 ASN A N 1
ATOM 2098 C CA . ASN A 1 267 ? 17.107 57.426 15.380 1.00 56.28 266 ASN A CA 1
ATOM 2099 C C . ASN A 1 267 ? 18.159 57.903 16.345 1.00 55.88 266 ASN A C 1
ATOM 2100 O O . ASN A 1 267 ? 17.965 58.884 17.052 1.00 56.52 266 ASN A O 1
ATOM 2105 N N . ALA A 1 268 ? 19.273 57.180 16.369 1.00 54.50 267 ALA A N 1
ATOM 2106 C CA . ALA A 1 268 ? 20.382 57.484 17.251 1.00 54.53 267 ALA A CA 1
ATOM 2107 C C . ALA A 1 268 ? 21.442 58.290 16.522 1.00 55.69 267 ALA A C 1
ATOM 2108 O O . ALA A 1 268 ? 21.457 58.339 15.294 1.00 55.95 267 ALA A O 1
ATOM 2110 N N . PRO A 1 269 ? 22.344 58.946 17.271 1.00 56.24 268 PRO A N 1
ATOM 2111 C CA . PRO A 1 269 ? 23.392 59.730 16.621 1.00 56.79 268 PRO A CA 1
ATOM 2112 C C . PRO A 1 269 ? 24.354 58.787 15.924 1.00 59.18 268 PRO A C 1
ATOM 2113 O O . PRO A 1 269 ? 24.763 57.770 16.484 1.00 58.26 268 PRO A O 1
ATOM 2125 N N . PRO A 1 271 ? 27.155 56.648 14.783 1.00 64.84 270 PRO A N 1
ATOM 2126 C CA . PRO A 1 271 ? 28.309 56.172 15.549 1.00 63.56 270 PRO A CA 1
ATOM 2127 C C . PRO A 1 271 ? 29.613 56.214 14.773 1.00 62.20 270 PRO A C 1
ATOM 2128 O O . PRO A 1 271 ? 29.620 56.188 13.539 1.00 61.45 270 PRO A O 1
ATOM 2132 N N . SER A 1 272 ? 30.716 56.274 15.513 1.00 61.17 271 SER A N 1
ATOM 2133 C CA . SER A 1 272 ? 32.041 56.282 14.909 1.00 60.15 271 SER A CA 1
ATOM 2134 C C . SER A 1 272 ? 32.340 54.832 14.562 1.00 60.62 271 SER A C 1
ATOM 2135 O O . SER A 1 272 ? 31.965 53.924 15.304 1.00 60.51 271 SER A O 1
ATOM 2138 N N . ARG A 1 273 ? 33.019 54.616 13.443 1.00 61.27 272 ARG A N 1
ATOM 2139 C CA . ARG A 1 273 ? 33.356 53.266 13.010 1.00 61.76 272 ARG A CA 1
ATOM 2140 C C . ARG A 1 273 ? 34.019 52.457 14.122 1.00 60.43 272 ARG A C 1
ATOM 2141 O O . ARG A 1 273 ? 33.855 51.237 14.191 1.00 59.94 272 ARG A O 1
ATOM 2149 N N . ASP A 1 274 ? 34.752 53.131 15.002 1.00 58.88 273 ASP A N 1
ATOM 2150 C CA . ASP A 1 274 ? 35.406 52.429 16.092 1.00 58.00 273 ASP A CA 1
ATOM 2151 C C . ASP A 1 274 ? 34.380 52.132 17.174 1.00 57.01 273 ASP A C 1
ATOM 2152 O O . ASP A 1 274 ? 34.477 51.128 17.884 1.00 56.51 273 ASP A O 1
ATOM 2157 N N . ALA A 1 275 ? 33.391 53.010 17.299 1.00 55.27 274 ALA A N 1
ATOM 2158 C CA . ALA A 1 275 ? 32.327 52.800 18.270 1.00 52.78 274 ALA A CA 1
ATOM 2159 C C . ALA A 1 275 ? 31.689 51.467 17.893 1.00 50.73 274 ALA A C 1
ATOM 2160 O O . ALA A 1 275 ? 31.491 50.599 18.737 1.00 51.30 274 ALA A O 1
ATOM 2162 N N . LEU A 1 276 ? 31.381 51.311 16.611 1.00 49.84 275 LEU A N 1
ATOM 2163 C CA . LEU A 1 276 ? 30.782 50.083 16.113 1.00 49.99 275 LEU A CA 1
ATOM 2164 C C . LEU A 1 276 ? 31.658 48.885 16.489 1.00 51.24 275 LEU A C 1
ATOM 2165 O O . LEU A 1 276 ? 31.148 47.812 16.816 1.00 52.40 275 LEU A O 1
ATOM 2170 N N . VAL A 1 277 ? 32.974 49.071 16.460 1.00 50.50 276 VAL A N 1
ATOM 2171 C CA . VAL A 1 277 ? 33.892 47.997 16.813 1.00 50.35 276 VAL A CA 1
ATOM 2172 C C . VAL A 1 277 ? 33.775 47.652 18.294 1.00 51.28 276 VAL A C 1
ATOM 2173 O O . VAL A 1 277 ? 33.677 46.482 18.656 1.00 51.96 276 VAL A O 1
ATOM 2177 N N . ARG A 1 278 ? 33.784 48.674 19.146 1.00 52.35 277 ARG A N 1
ATOM 2178 C CA . ARG A 1 278 ? 33.697 48.475 20.594 1.00 52.80 277 ARG A CA 1
ATOM 2179 C C . ARG A 1 278 ? 32.402 47.793 20.991 1.00 50.80 277 ARG A C 1
ATOM 2180 O O . ARG A 1 278 ? 32.405 46.864 21.794 1.00 49.88 277 ARG A O 1
ATOM 2188 N N . ILE A 1 279 ? 31.296 48.280 20.439 1.00 48.67 278 ILE A N 1
ATOM 2189 C CA . ILE A 1 279 ? 29.991 47.725 20.733 1.00 47.68 278 ILE A CA 1
ATOM 2190 C C . ILE A 1 279 ? 29.993 46.207 20.649 1.00 48.93 278 ILE A C 1
ATOM 2191 O O . ILE A 1 279 ? 29.528 45.529 21.563 1.00 50.27 278 ILE A O 1
ATOM 2196 N N . TRP A 1 280 ? 30.525 45.668 19.561 1.00 48.52 279 TRP A N 1
ATOM 2197 C CA . TRP A 1 280 ? 30.560 44.222 19.391 1.00 48.97 279 TRP A CA 1
ATOM 2198 C C . TRP A 1 280 ? 31.584 43.501 20.268 1.00 49.81 279 TRP A C 1
ATOM 2199 O O . TRP A 1 280 ? 31.268 42.498 20.905 1.00 50.28 279 TRP A O 1
ATOM 2210 N N . GLN A 1 281 ? 32.809 44.006 20.293 1.00 50.01 280 GLN A N 1
ATOM 2211 C CA . GLN A 1 281 ? 33.866 43.395 21.077 1.00 50.74 280 GLN A CA 1
ATOM 2212 C C . GLN A 1 281 ? 33.699 43.526 22.586 1.00 51.55 280 GLN A C 1
ATOM 2213 O O . GLN A 1 281 ? 34.020 42.599 23.328 1.00 52.66 280 GLN A O 1
ATOM 2219 N N . GLU A 1 282 ? 33.191 44.669 23.039 1.00 52.71 281 GLU A N 1
ATOM 2220 C CA . GLU A 1 282 ? 33.047 44.928 24.472 1.00 52.67 281 GLU A CA 1
ATOM 2221 C C . GLU A 1 282 ? 31.652 44.731 25.048 1.00 50.85 281 GLU A C 1
ATOM 2222 O O . GLU A 1 282 ? 31.484 44.680 26.265 1.00 50.48 281 GLU A O 1
ATOM 2228 N N . VAL A 1 283 ? 30.645 44.631 24.195 1.00 48.76 282 VAL A N 1
ATOM 2229 C CA . VAL A 1 283 ? 29.289 44.469 24.705 1.00 46.53 282 VAL A CA 1
ATOM 2230 C C . VAL A 1 283 ? 28.688 43.125 24.309 1.00 44.97 282 VAL A C 1
ATOM 2231 O O . VAL A 1 283 ? 28.424 42.279 25.164 1.00 42.07 282 VAL A O 1
ATOM 2235 N N . ALA A 1 284 ? 28.488 42.943 23.007 1.00 43.94 283 ALA A N 1
ATOM 2236 C CA . ALA A 1 284 ? 27.915 41.726 22.461 1.00 44.08 283 ALA A CA 1
ATOM 2237 C C . ALA A 1 284 ? 28.671 40.490 22.905 1.00 44.51 283 ALA A C 1
ATOM 2238 O O . ALA A 1 284 ? 28.060 39.503 23.302 1.00 43.54 283 ALA A O 1
ATOM 2240 N N . LEU A 1 285 ? 29.998 40.546 22.839 1.00 46.47 284 LEU A N 1
ATOM 2241 C CA . LEU A 1 285 ? 30.837 39.420 23.240 1.00 48.92 284 LEU A CA 1
ATOM 2242 C C . LEU A 1 285 ? 31.202 39.437 24.720 1.00 53.07 284 LEU A C 1
ATOM 2243 O O . LEU A 1 285 ? 32.015 38.629 25.180 1.00 54.80 284 LEU A O 1
ATOM 2248 N N . ALA A 1 286 ? 30.604 40.362 25.467 1.00 57.59 285 ALA A N 1
ATOM 2249 C CA . ALA A 1 286 ? 30.853 40.454 26.903 1.00 59.85 285 ALA A CA 1
ATOM 2250 C C . ALA A 1 286 ? 29.871 39.517 27.596 1.00 62.51 285 ALA A C 1
ATOM 2251 O O . ALA A 1 286 ? 28.807 39.199 27.045 1.00 63.24 285 ALA A O 1
ATOM 2253 N N . ARG A 1 287 ? 30.239 39.081 28.798 1.00 64.17 286 ARG A N 1
ATOM 2254 C CA . ARG A 1 287 ? 29.428 38.176 29.611 1.00 65.91 286 ARG A CA 1
ATOM 2255 C C . ARG A 1 287 ? 28.233 38.922 30.221 1.00 66.84 286 ARG A C 1
ATOM 2256 O O . ARG A 1 287 ? 28.412 39.942 30.894 1.00 66.92 286 ARG A O 1
ATOM 2264 N N . GLU A 1 288 ? 27.016 38.432 29.991 1.00 67.95 287 GLU A N 1
ATOM 2265 C CA . GLU A 1 288 ? 25.837 39.097 30.557 1.00 69.64 287 GLU A CA 1
ATOM 2266 C C . GLU A 1 288 ? 25.939 39.147 32.079 1.00 71.41 287 GLU A C 1
ATOM 2267 O O . GLU A 1 288 ? 25.400 40.048 32.728 1.00 71.98 287 GLU A O 1
ATOM 2273 N N . ASP A 1 289 ? 26.652 38.173 32.634 1.00 73.32 288 ASP A N 1
ATOM 2274 C CA . ASP A 1 289 ? 26.875 38.071 34.070 1.00 73.30 288 ASP A CA 1
ATOM 2275 C C . ASP A 1 289 ? 27.514 39.365 34.572 1.00 72.63 288 ASP A C 1
ATOM 2276 O O . ASP A 1 289 ? 27.164 39.867 35.640 1.00 72.01 288 ASP A O 1
ATOM 2281 N N . ALA A 1 290 ? 28.440 39.902 33.777 1.00 72.47 289 ALA A N 1
ATOM 2282 C CA . ALA A 1 290 ? 29.175 41.118 34.121 1.00 71.66 289 ALA A CA 1
ATOM 2283 C C . ALA A 1 290 ? 28.576 42.432 33.622 1.00 71.38 289 ALA A C 1
ATOM 2284 O O . ALA A 1 290 ? 29.311 43.397 33.404 1.00 72.31 289 ALA A O 1
ATOM 2286 N N . SER A 1 291 ? 27.258 42.475 33.444 1.00 70.13 290 SER A N 1
ATOM 2287 C CA . SER A 1 291 ? 26.578 43.687 32.981 1.00 68.50 290 SER A CA 1
ATOM 2288 C C . SER A 1 291 ? 27.406 44.552 32.024 1.00 67.26 290 SER A C 1
ATOM 2289 O O . SER A 1 291 ? 28.102 45.481 32.451 1.00 66.47 290 SER A O 1
ATOM 2292 N N . PRO A 1 292 ? 27.349 44.246 30.717 1.00 65.45 291 PRO A N 1
ATOM 2293 C CA . PRO A 1 292 ? 28.081 44.988 29.684 1.00 63.94 291 PRO A CA 1
ATOM 2294 C C . PRO A 1 292 ? 27.434 46.349 29.394 1.00 61.86 291 PRO A C 1
ATOM 2295 O O . PRO A 1 292 ? 26.207 46.458 29.337 1.00 61.58 291 PRO A O 1
ATOM 2299 N N . CYS A 1 293 ? 28.259 47.376 29.197 1.00 58.81 292 CYS A N 1
ATOM 2300 C CA . CYS A 1 293 ? 27.733 48.708 28.935 1.00 56.92 292 CYS A CA 1
ATOM 2301 C C . CYS A 1 293 ? 28.705 49.674 28.257 1.00 54.67 292 CYS A C 1
ATOM 2302 O O . CYS A 1 293 ? 29.806 49.915 28.755 1.00 54.11 292 CYS A O 1
ATOM 2305 N N . LEU A 1 294 ? 28.280 50.228 27.119 1.00 51.57 293 LEU A N 1
ATOM 2306 C CA . LEU A 1 294 ? 29.077 51.202 26.373 1.00 48.12 293 LEU A CA 1
ATOM 2307 C C . LEU A 1 294 ? 28.321 52.524 26.333 1.00 47.02 293 LEU A C 1
ATOM 2308 O O . LEU A 1 294 ? 27.276 52.639 25.690 1.00 43.06 293 LEU A O 1
ATOM 2313 N N . ARG A 1 295 ? 28.862 53.519 27.025 1.00 48.15 294 ARG A N 1
ATOM 2314 C CA . ARG A 1 295 ? 28.241 54.836 27.086 1.00 49.88 294 ARG A CA 1
ATOM 2315 C C . ARG A 1 295 ? 28.501 55.622 25.795 1.00 50.15 294 ARG A C 1
ATOM 2316 O O . ARG A 1 295 ? 29.644 55.805 25.377 1.00 50.72 294 ARG A O 1
ATOM 2324 N N . LEU A 1 296 ? 27.428 56.063 25.154 1.00 49.07 295 LEU A N 1
ATOM 2325 C CA . LEU A 1 296 ? 27.539 56.824 23.927 1.00 49.85 295 LEU A CA 1
ATOM 2326 C C . LEU A 1 296 ? 26.714 58.084 24.135 1.00 52.78 295 LEU A C 1
ATOM 2327 O O . LEU A 1 296 ? 25.597 58.208 23.625 1.00 52.50 295 LEU A O 1
ATOM 2332 N N . GLY A 1 297 ? 27.269 59.019 24.896 1.00 55.35 296 GLY A N 1
ATOM 2333 C CA . GLY A 1 297 ? 26.553 60.246 25.172 1.00 57.08 296 GLY A CA 1
ATOM 2334 C C . GLY A 1 297 ? 25.523 60.011 26.264 1.00 59.32 296 GLY A C 1
ATOM 2335 O O . GLY A 1 297 ? 25.773 59.283 27.238 1.00 58.69 296 GLY A O 1
ATOM 2336 N N . ALA A 1 298 ? 24.357 60.625 26.096 1.00 60.15 297 ALA A N 1
ATOM 2337 C CA . ALA A 1 298 ? 23.276 60.503 27.064 1.00 61.09 297 ALA A CA 1
ATOM 2338 C C . ALA A 1 298 ? 22.702 59.098 26.997 1.00 61.01 297 ALA A C 1
ATOM 2339 O O . ALA A 1 298 ? 21.994 58.656 27.904 1.00 61.67 297 ALA A O 1
ATOM 2341 N N . PHE A 1 299 ? 23.024 58.401 25.915 1.00 60.55 298 PHE A N 1
ATOM 2342 C CA . PHE A 1 299 ? 22.535 57.055 25.694 1.00 59.82 298 PHE A CA 1
ATOM 2343 C C . PHE A 1 299 ? 23.587 55.992 25.938 1.00 59.92 298 PHE A C 1
ATOM 2344 O O . PHE A 1 299 ? 24.778 56.283 26.026 1.00 61.24 298 PHE A O 1
ATOM 2352 N N . GLU A 1 300 ? 23.131 54.752 26.061 1.00 59.43 299 GLU A N 1
ATOM 2353 C CA . GLU A 1 300 ? 24.030 53.630 26.268 1.00 57.30 299 GLU A CA 1
ATOM 2354 C C . GLU A 1 300 ? 23.465 52.361 25.636 1.00 55.97 299 GLU A C 1
ATOM 2355 O O . GLU A 1 300 ? 22.248 52.150 25.592 1.00 55.39 299 GLU A O 1
ATOM 2361 N N . ILE A 1 301 ? 24.368 51.543 25.108 1.00 53.96 300 ILE A N 1
ATOM 2362 C CA . ILE A 1 301 ? 24.006 50.283 24.485 1.00 51.77 300 ILE A CA 1
ATOM 2363 C C . ILE A 1 301 ? 24.488 49.223 25.441 1.00 51.19 300 ILE A C 1
ATOM 2364 O O . ILE A 1 301 ? 25.588 49.338 25.98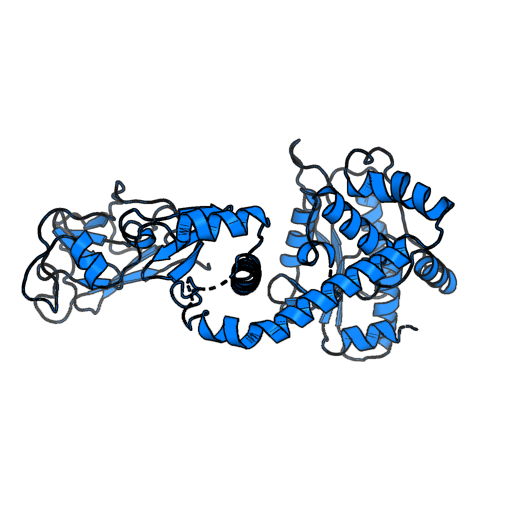6 1.00 50.94 300 ILE A O 1
ATOM 2369 N N . ARG A 1 302 ? 23.684 48.190 25.650 1.00 49.29 301 ARG A N 1
ATOM 2370 C CA . ARG A 1 302 ? 24.097 47.133 26.556 1.00 50.39 301 ARG A CA 1
ATOM 2371 C C . ARG A 1 302 ? 23.568 45.776 26.149 1.00 49.10 301 ARG A C 1
ATOM 2372 O O . ARG A 1 302 ? 22.798 45.660 25.195 1.00 48.03 301 ARG A O 1
ATOM 2380 N N . ARG A 1 303 ? 23.991 44.744 26.869 1.00 48.47 302 ARG A N 1
ATOM 2381 C CA . ARG A 1 303 ? 23.548 43.394 26.560 1.00 46.95 302 ARG A CA 1
ATOM 2382 C C . ARG A 1 303 ? 22.647 42.772 27.618 1.00 45.73 302 ARG A C 1
ATOM 2383 O O . ARG A 1 303 ? 22.934 42.818 28.821 1.00 42.50 302 ARG A O 1
ATOM 2391 N N . TYR A 1 304 ? 21.552 42.187 27.147 1.00 45.19 303 TYR A N 1
ATOM 2392 C CA . TYR A 1 304 ? 20.602 41.502 28.013 1.00 44.02 303 TYR A CA 1
ATOM 2393 C C . TYR A 1 304 ? 19.795 40.537 27.156 1.00 43.80 303 TYR A C 1
ATOM 2394 O O . TYR A 1 304 ? 19.262 40.906 26.096 1.00 40.64 303 TYR A O 1
ATOM 2403 N N . GLN A 1 305 ? 19.733 39.293 27.623 1.00 43.89 304 GLN A N 1
ATOM 2404 C CA . GLN A 1 305 ? 19.017 38.226 26.940 1.00 41.49 304 GLN A CA 1
ATOM 2405 C C . GLN A 1 305 ? 19.534 38.018 25.525 1.00 39.33 304 GLN A C 1
ATOM 2406 O O . GLN A 1 305 ? 18.760 37.872 24.583 1.00 36.55 304 GLN A O 1
ATOM 2412 N N . SER A 1 306 ? 20.859 38.010 25.393 1.00 39.68 305 SER A N 1
ATOM 2413 C CA . SER A 1 306 ? 21.511 37.796 24.106 1.00 39.27 305 SER A CA 1
ATOM 2414 C C . SER A 1 306 ? 20.996 38.794 23.082 1.00 38.41 305 SER A C 1
ATOM 2415 O O . SER A 1 306 ? 20.691 38.451 21.942 1.00 38.77 305 SER A O 1
ATOM 2418 N N . GLN A 1 307 ? 20.911 40.041 23.507 1.00 39.16 306 GLN A N 1
ATOM 2419 C CA . GLN A 1 307 ? 20.423 41.109 22.656 1.00 40.97 306 GLN A CA 1
ATOM 2420 C C . GLN A 1 307 ? 21.112 42.399 23.016 1.00 40.61 306 GLN A C 1
ATOM 2421 O O . GLN A 1 307 ? 21.516 42.596 24.165 1.00 41.70 306 GLN A O 1
ATOM 2427 N N . LEU A 1 308 ? 21.233 43.283 22.036 1.00 40.26 307 LEU A N 1
ATOM 2428 C CA . LEU A 1 308 ? 21.836 44.581 22.274 1.00 39.82 307 LEU A CA 1
ATOM 2429 C C . LEU A 1 308 ? 20.686 45.568 22.385 1.00 39.06 307 LEU A C 1
ATOM 2430 O O . LEU A 1 308 ? 19.751 45.536 21.583 1.00 36.83 307 LEU A O 1
ATOM 2435 N N . TRP A 1 309 ? 20.756 46.431 23.392 1.00 39.67 308 TRP A N 1
ATOM 2436 C CA . TRP A 1 309 ? 19.709 47.416 23.637 1.00 40.53 308 TRP A CA 1
ATOM 2437 C C . TRP A 1 309 ? 20.215 48.847 23.547 1.00 41.43 308 TRP A C 1
ATOM 2438 O O . TRP A 1 309 ? 21.287 49.176 24.056 1.00 40.35 308 TRP A O 1
ATOM 2449 N N . TRP A 1 310 ? 19.439 49.699 22.894 1.00 44.08 309 TRP A N 1
ATOM 2450 C CA . TRP A 1 310 ? 19.788 51.107 22.801 1.00 46.89 309 TRP A CA 1
ATOM 2451 C C . TRP A 1 310 ? 18.827 51.771 23.756 1.00 47.47 309 TRP A C 1
ATOM 2452 O O . TRP A 1 310 ? 17.624 51.803 23.505 1.00 49.12 309 TRP A O 1
ATOM 2463 N N . ILE A 1 311 ? 19.342 52.285 24.864 1.00 48.45 310 ILE A N 1
ATOM 2464 C CA . ILE A 1 311 ? 18.467 52.912 25.837 1.00 49.54 310 ILE A CA 1
ATOM 2465 C C . ILE A 1 311 ? 19.014 54.198 26.422 1.00 50.80 310 ILE A C 1
ATOM 2466 O O . ILE A 1 311 ? 20.235 54.401 26.484 1.00 50.72 310 ILE A O 1
ATOM 2471 N N . LYS A 1 312 ? 18.088 55.060 26.848 1.00 51.52 311 LYS A N 1
ATOM 2472 C CA . LYS A 1 312 ? 18.410 56.352 27.447 1.00 51.56 311 LYS A CA 1
ATOM 2473 C C . LYS A 1 312 ? 19.031 56.162 28.814 1.00 50.62 311 LYS A C 1
ATOM 2474 O O . LYS A 1 312 ? 18.349 55.788 29.768 1.00 50.03 311 LYS A O 1
ATOM 2480 N N . SER A 1 313 ? 20.331 56.413 28.904 1.00 50.56 312 SER A N 1
ATOM 2481 C CA . SER A 1 313 ? 21.039 56.272 30.161 1.00 51.14 312 SER A CA 1
ATOM 2482 C C . SER A 1 313 ? 20.240 56.908 31.303 1.00 54.16 312 SER A C 1
ATOM 2483 O O . SER A 1 313 ? 19.474 57.860 31.099 1.00 56.17 312 SER A O 1
ATOM 2486 N N . VAL A 1 314 ? 20.420 56.364 32.503 1.00 55.06 313 VAL A N 1
ATOM 2487 C CA . VAL A 1 314 ? 19.725 56.831 33.697 1.00 53.84 313 VAL A CA 1
ATOM 2488 C C . VAL A 1 314 ? 20.540 56.390 34.897 1.00 54.07 313 VAL A C 1
ATOM 2489 O O . VAL A 1 314 ? 20.933 55.227 34.992 1.00 54.37 313 VAL A O 1
ATOM 2493 N N . THR A 1 315 ? 20.788 57.315 35.815 1.00 53.58 314 THR A N 1
ATOM 2494 C CA . THR A 1 315 ? 21.578 57.004 36.990 1.00 54.35 314 THR A CA 1
ATOM 2495 C C . THR A 1 315 ? 20.853 56.148 38.004 1.00 54.04 314 THR A C 1
ATOM 2496 O O . THR A 1 315 ? 19.665 56.344 38.272 1.00 53.69 314 THR A O 1
ATOM 2500 N N . GLY A 1 316 ? 21.593 55.195 38.562 1.00 54.38 315 GLY A N 1
ATOM 2501 C CA . GLY A 1 316 ? 21.053 54.295 39.566 1.00 53.82 315 GLY A CA 1
ATOM 2502 C C . GLY A 1 316 ? 20.416 55.021 40.733 1.00 53.05 315 GLY A C 1
ATOM 2503 O O . GLY A 1 316 ? 20.532 56.245 40.859 1.00 53.79 315 GLY A O 1
ATOM 2504 N N . GLN A 1 317 ? 19.759 54.261 41.601 1.00 51.57 316 GLN A N 1
ATOM 2505 C CA . GLN A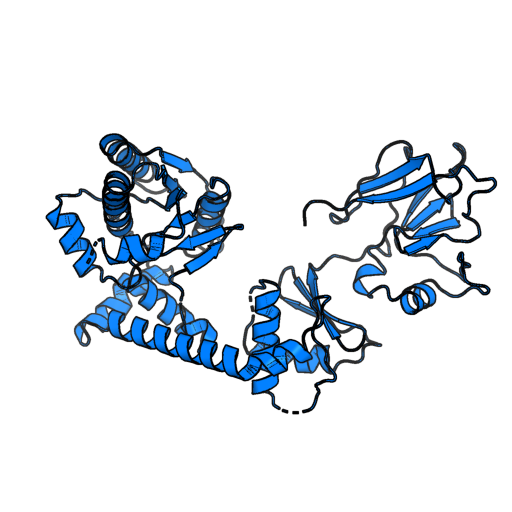 1 317 ? 19.059 54.839 42.738 1.00 51.64 316 GLN A CA 1
ATOM 2506 C C . GLN A 1 317 ? 18.956 53.832 43.890 1.00 53.20 316 GLN A C 1
ATOM 2507 O O . GLN A 1 317 ? 18.198 54.042 44.838 1.00 54.62 316 GLN A O 1
ATOM 2513 N N . SER A 1 318 ? 19.724 52.746 43.808 1.00 54.53 317 SER A N 1
ATOM 2514 C CA . SER A 1 318 ? 19.702 51.698 44.831 1.00 55.34 317 SER A CA 1
ATOM 2515 C C . SER A 1 318 ? 19.950 52.214 46.244 1.00 57.59 317 SER A C 1
ATOM 2516 O O . SER A 1 318 ? 19.446 51.652 47.222 1.00 57.39 317 SER A O 1
ATOM 2519 N N . GLU A 1 319 ? 20.735 53.280 46.350 1.00 59.41 318 GLU A N 1
ATOM 2520 C CA . GLU A 1 319 ? 21.052 53.868 47.642 1.00 61.45 318 GLU A CA 1
ATOM 2521 C C . GLU A 1 319 ? 20.052 54.941 48.065 1.00 61.74 318 GLU A C 1
ATOM 2522 O O . GLU A 1 319 ? 20.073 55.404 49.204 1.00 61.80 318 GLU A O 1
ATOM 2528 N N . ASN A 1 320 ? 19.165 55.329 47.156 1.00 61.92 319 ASN A N 1
ATOM 2529 C CA . ASN A 1 320 ? 18.191 56.360 47.479 1.00 61.90 319 ASN A CA 1
ATOM 2530 C C . ASN A 1 320 ? 16.941 55.827 48.178 1.00 61.10 319 ASN A C 1
ATOM 2531 O O . ASN A 1 320 ? 16.527 54.679 47.976 1.00 60.55 319 ASN A O 1
ATOM 2536 N N . ILE A 1 321 ? 16.367 56.688 49.014 1.00 59.48 320 ILE A N 1
ATOM 2537 C CA . ILE A 1 321 ? 15.158 56.414 49.777 1.00 58.48 320 ILE A CA 1
ATOM 2538 C C . ILE A 1 321 ? 14.396 57.729 49.871 1.00 58.22 320 ILE A C 1
ATOM 2539 O O . ILE A 1 321 ? 14.755 58.613 50.645 1.00 59.65 320 ILE A O 1
ATOM 2544 N N . VAL A 1 322 ? 13.357 57.861 49.056 1.00 56.73 321 VAL A N 1
ATOM 2545 C CA . VAL A 1 322 ? 12.554 59.070 49.037 1.00 55.05 321 VAL A CA 1
ATOM 2546 C C . VAL A 1 322 ? 11.264 58.854 49.823 1.00 55.64 321 VAL A C 1
ATOM 2547 O O . VAL A 1 322 ? 10.357 58.144 49.372 1.00 55.31 321 VAL A O 1
ATOM 2551 N N . PRO A 1 323 ? 11.176 59.465 51.026 1.00 55.32 322 PRO A N 1
ATOM 2552 C CA . PRO A 1 323 ? 10.029 59.389 51.943 1.00 52.61 322 PRO A CA 1
ATOM 2553 C C . PRO A 1 323 ? 8.773 59.968 51.327 1.00 50.15 322 PRO A C 1
ATOM 2554 O O . PRO A 1 323 ? 8.840 60.892 50.516 1.00 49.10 322 PRO A O 1
ATOM 2558 N N . TRP A 1 324 ? 7.633 59.422 51.738 1.00 48.71 323 TRP A N 1
ATOM 2559 C CA . TRP A 1 324 ? 6.322 59.818 51.227 1.00 46.21 323 TRP A CA 1
ATOM 2560 C C . TRP A 1 324 ? 5.433 60.164 52.414 1.00 47.88 323 TRP A C 1
ATOM 2561 O O . TRP A 1 324 ? 4.560 59.377 52.787 1.00 48.21 323 TRP A O 1
ATOM 2572 N N . GLN A 1 325 ? 5.663 61.329 53.014 1.00 49.69 324 GLN A N 1
ATOM 2573 C CA . GLN A 1 325 ? 4.872 61.752 54.168 1.00 51.43 324 GLN A CA 1
ATOM 2574 C C . GLN A 1 325 ? 3.422 61.986 53.787 1.00 50.12 324 GLN A C 1
ATOM 2575 O O . GLN A 1 325 ? 2.516 61.656 54.545 1.00 52.30 324 GLN A O 1
ATOM 2581 N N . THR A 1 326 ? 3.206 62.544 52.604 1.00 46.97 325 THR A N 1
ATOM 2582 C CA . THR A 1 326 ? 1.865 62.826 52.121 1.00 43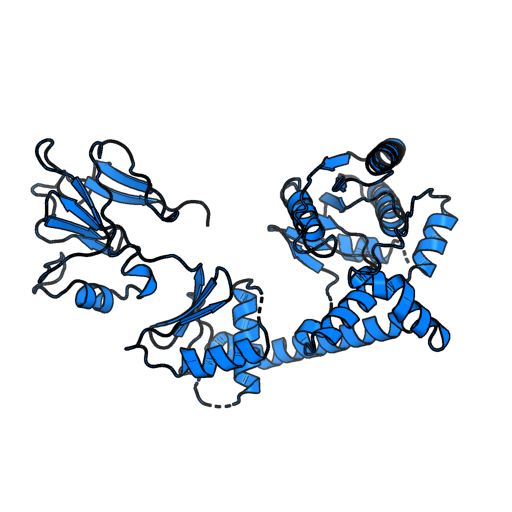.47 325 THR A CA 1
ATOM 2583 C C . THR A 1 326 ? 1.519 61.917 50.946 1.00 43.46 325 THR A C 1
ATOM 2584 O O . THR A 1 326 ? 1.329 62.390 49.826 1.00 41.85 325 THR A O 1
ATOM 2588 N N . TRP A 1 327 ? 1.443 60.613 51.203 1.00 44.47 326 TRP A N 1
ATOM 2589 C CA . TRP A 1 327 ? 1.119 59.645 50.154 1.00 45.91 326 TRP A CA 1
ATOM 2590 C C . TRP A 1 327 ? -0.280 59.836 49.566 1.00 45.91 326 TRP A C 1
ATOM 2591 O O . TRP A 1 327 ? -0.681 59.133 48.643 1.00 45.37 326 TRP A O 1
ATOM 2602 N N . LEU A 1 328 ? -1.028 60.789 50.103 1.00 47.71 327 LEU A N 1
ATOM 2603 C CA . LEU A 1 328 ? -2.356 61.059 49.575 1.00 48.75 327 LEU A CA 1
ATOM 2604 C C . LEU A 1 328 ? -2.156 61.861 48.282 1.00 48.13 327 LEU A C 1
ATOM 2605 O O . LEU A 1 328 ? -3.025 61.885 47.413 1.00 49.16 327 LEU A O 1
ATOM 2610 N N . GLN A 1 329 ? -0.987 62.494 48.168 1.00 46.49 328 GLN A N 1
ATOM 2611 C CA . GLN A 1 329 ? -0.606 63.287 46.997 1.00 44.78 328 GLN A CA 1
ATOM 2612 C C . GLN A 1 329 ? 0.540 62.593 46.252 1.00 42.96 328 GLN A C 1
ATOM 2613 O O . GLN A 1 329 ? 1.341 61.890 46.863 1.00 43.75 328 GLN A O 1
ATOM 2619 N N . PRO A 1 330 ? 0.632 62.777 44.924 1.00 41.19 329 PRO A N 1
ATOM 2620 C CA . PRO A 1 330 ? 1.707 62.144 44.151 1.00 41.71 329 PRO A CA 1
ATOM 2621 C C . PRO A 1 330 ? 3.102 62.485 44.682 1.00 44.18 329 PRO A C 1
ATOM 2622 O O . PRO A 1 330 ? 3.307 63.543 45.288 1.00 46.03 329 PRO A O 1
ATOM 2626 N N . LEU A 1 331 ? 4.056 61.583 44.459 1.00 44.33 330 LEU A N 1
ATOM 2627 C CA . LEU A 1 331 ? 5.433 61.800 44.899 1.00 46.29 330 LEU A CA 1
ATOM 2628 C C . LEU A 1 331 ? 6.367 61.907 43.699 1.00 47.71 330 LEU A C 1
ATOM 2629 O O . LEU A 1 331 ? 6.483 60.964 42.917 1.00 49.43 330 LEU A O 1
ATOM 2634 N N . GLU A 1 332 ? 7.034 63.048 43.557 1.00 49.29 331 GLU A N 1
ATOM 2635 C CA . GLU A 1 332 ? 7.964 63.253 42.447 1.00 51.17 331 GLU A CA 1
ATOM 2636 C C . GLU A 1 332 ? 9.222 62.420 42.702 1.00 49.67 331 GLU A C 1
ATOM 2637 O O . GLU A 1 332 ? 9.827 62.510 43.766 1.00 49.02 331 GLU A O 1
ATOM 2643 N N . LEU A 1 333 ? 9.608 61.605 41.729 1.00 49.52 332 LEU A N 1
ATOM 2644 C CA . LEU A 1 333 ? 10.788 60.754 41.879 1.00 49.83 332 LEU A CA 1
ATOM 2645 C C . LEU A 1 333 ? 12.079 61.427 41.402 1.00 50.42 332 LEU A C 1
ATOM 2646 O O . LEU A 1 333 ? 12.057 62.338 40.571 1.00 50.89 332 LEU A O 1
ATOM 2651 N N . PRO A 1 334 ? 13.227 60.978 41.924 1.00 50.46 333 PRO A N 1
ATOM 2652 C CA . PRO A 1 334 ? 14.518 61.551 41.538 1.00 51.22 333 PRO A CA 1
ATOM 2653 C C . PRO A 1 334 ? 14.890 61.237 40.084 1.00 52.23 333 PRO A C 1
ATOM 2654 O O . PRO A 1 334 ? 14.166 60.515 39.389 1.00 51.87 333 PRO A O 1
ATOM 2658 N N . ALA A 1 335 ? 16.019 61.794 39.641 1.00 51.92 334 ALA A N 1
ATOM 2659 C CA . ALA A 1 335 ? 16.540 61.588 38.295 1.00 50.02 334 ALA A CA 1
ATOM 2660 C C . ALA A 1 335 ? 15.440 61.420 37.249 1.00 50.15 334 ALA A C 1
ATOM 2661 O O . ALA A 1 335 ? 15.398 60.419 36.525 1.00 51.13 334 ALA A O 1
ATOM 2663 N N . GLY A 1 336 ? 14.551 62.407 37.183 1.00 49.11 335 GLY A N 1
ATOM 2664 C CA . GLY A 1 336 ? 13.458 62.384 36.223 1.00 45.26 335 GLY A CA 1
ATOM 2665 C C . GLY A 1 336 ? 12.813 61.040 35.950 1.00 42.94 335 GLY A C 1
ATOM 2666 O O . GLY A 1 336 ? 12.480 60.735 34.803 1.00 42.22 335 GLY A O 1
ATOM 2667 N N . LEU A 1 337 ? 12.621 60.239 36.995 1.00 42.01 336 LEU A N 1
ATOM 2668 C CA . LEU A 1 337 ? 11.995 58.930 36.841 1.00 41.68 336 LEU A CA 1
ATOM 2669 C C . LEU A 1 337 ? 10.476 59.024 36.762 1.00 42.36 336 LEU A C 1
ATOM 2670 O O . LEU A 1 337 ? 9.806 58.026 36.521 1.00 43.58 336 LEU A O 1
ATOM 2675 N N . GLY A 1 338 ? 9.946 60.229 36.961 1.00 42.80 337 GLY A N 1
ATOM 2676 C CA . GLY A 1 338 ? 8.510 60.453 36.911 1.00 41.83 337 GLY A CA 1
ATOM 2677 C C . GLY A 1 338 ? 7.891 60.614 38.293 1.00 43.75 337 GLY A C 1
ATOM 2678 O O . GLY A 1 338 ? 8.596 60.827 39.291 1.00 42.41 337 GLY A O 1
ATOM 2679 N N . SER A 1 339 ? 6.566 60.528 38.362 1.00 43.43 338 SER A N 1
ATOM 2680 C CA . SER A 1 339 ? 5.885 60.638 39.646 1.00 44.19 338 SER A CA 1
ATOM 2681 C C . SER A 1 339 ? 5.321 59.262 39.988 1.00 42.78 338 SER A C 1
ATOM 2682 O O . SER A 1 339 ? 5.394 58.342 39.180 1.00 43.04 338 SER A O 1
ATOM 2685 N N . VAL A 1 340 ? 4.765 59.123 41.183 1.00 41.24 339 VAL A N 1
ATOM 2686 C CA . VAL A 1 340 ? 4.197 57.853 41.628 1.00 39.84 339 VAL A CA 1
ATOM 2687 C C . VAL A 1 340 ? 2.998 58.179 42.535 1.00 40.97 339 VAL A C 1
ATOM 2688 O O . VAL A 1 340 ? 3.002 59.214 43.206 1.00 41.53 339 VAL A O 1
ATOM 2692 N N . GLN A 1 341 ? 1.968 57.333 42.547 1.00 41.74 340 GLN A N 1
ATOM 2693 C CA . GLN A 1 341 ? 0.805 57.596 43.409 1.00 42.54 340 GLN A CA 1
ATOM 2694 C C . GLN A 1 341 ? -0.065 56.375 43.767 1.00 42.58 340 GLN A C 1
ATOM 2695 O O . GLN A 1 341 ? -0.068 55.366 43.059 1.00 42.37 340 GLN A O 1
ATOM 2701 N N . LEU A 1 342 ? -0.802 56.477 44.872 1.00 42.05 341 LEU A N 1
ATOM 2702 C CA . LEU A 1 342 ? -1.672 55.386 45.321 1.00 42.96 341 LEU A CA 1
ATOM 2703 C C . LEU A 1 342 ? -3.131 55.702 45.026 1.00 43.19 341 LEU A C 1
ATOM 2704 O O . LEU A 1 342 ? -3.733 56.535 45.697 1.00 45.77 341 LEU A O 1
ATOM 2709 N N . ASN A 1 343 ? -3.706 55.042 44.030 1.00 42.67 342 ASN A N 1
ATOM 2710 C CA . ASN A 1 343 ? -5.101 55.290 43.680 1.00 43.91 342 ASN A CA 1
ATOM 2711 C C . ASN A 1 343 ? -6.004 54.248 44.325 1.00 45.82 342 ASN A C 1
ATOM 2712 O O . ASN A 1 343 ? -5.626 53.077 44.457 1.00 47.88 342 ASN A O 1
ATOM 2717 N N . ALA A 1 344 ? -7.197 54.668 44.731 1.00 45.47 343 ALA A N 1
ATOM 2718 C CA . ALA A 1 344 ? -8.144 53.749 45.343 1.00 45.46 343 ALA A CA 1
ATOM 2719 C C . ALA A 1 344 ? -8.550 52.692 44.306 1.00 45.98 343 ALA A C 1
ATOM 2720 O O . ALA A 1 344 ? -8.804 53.019 43.149 1.00 45.49 343 ALA A O 1
ATOM 2722 N N . GLY A 1 345 ? -8.601 51.428 44.721 1.00 46.10 344 GLY A N 1
ATOM 2723 C CA . GLY A 1 345 ? -8.961 50.360 43.803 1.00 46.62 344 GLY A CA 1
ATOM 2724 C C . GLY A 1 345 ? -7.739 49.605 43.291 1.00 47.85 344 GLY A C 1
ATOM 2725 O O . GLY A 1 345 ? -7.044 50.063 42.383 1.00 47.35 344 GLY A O 1
ATOM 2726 N N . GLY A 1 346 ? -7.471 48.443 43.878 1.00 47.88 345 GLY A N 1
ATOM 2727 C CA . GLY A 1 346 ? -6.328 47.655 43.466 1.00 47.13 345 GLY A CA 1
ATOM 2728 C C . GLY A 1 346 ? -6.034 46.558 44.464 1.00 47.89 345 GLY A C 1
ATOM 2729 O O . GLY A 1 346 ? -6.575 46.555 45.563 1.00 47.10 345 GLY A O 1
ATOM 2730 N N . ASP A 1 347 ? -5.159 45.634 44.091 1.00 49.68 346 ASP A N 1
ATOM 2731 C CA . ASP A 1 347 ? -4.811 44.520 44.961 1.00 52.30 346 ASP A CA 1
ATOM 2732 C C . ASP A 1 347 ? -3.759 44.770 46.040 1.00 50.78 346 ASP A C 1
ATOM 2733 O O . ASP A 1 347 ? -3.280 43.821 46.650 1.00 52.00 346 ASP A O 1
ATOM 2738 N N . ILE A 1 348 ? -3.408 46.028 46.287 1.00 49.02 347 ILE A N 1
ATOM 2739 C CA . ILE A 1 348 ? -2.419 46.355 47.312 1.00 47.69 347 ILE A CA 1
ATOM 2740 C C . ILE A 1 348 ? -3.103 46.957 48.536 1.00 47.45 347 ILE A C 1
ATOM 2741 O O . ILE A 1 348 ? -3.953 47.830 48.412 1.00 50.58 347 ILE A O 1
ATOM 2746 N N . ARG A 1 349 ? -2.731 46.498 49.721 1.00 47.07 348 ARG A N 1
ATOM 2747 C CA . ARG A 1 349 ? -3.325 47.020 50.952 1.00 46.28 348 ARG A CA 1
ATOM 2748 C C . ARG A 1 349 ? -2.889 48.470 51.219 1.00 46.07 348 ARG A C 1
ATOM 2749 O O . ARG A 1 349 ? -1.710 48.805 51.104 1.00 43.10 348 ARG A O 1
ATOM 2757 N N . PRO A 1 350 ? -3.845 49.351 51.570 1.00 46.60 349 PRO A N 1
ATOM 2758 C CA . PRO A 1 350 ? -3.542 50.756 51.850 1.00 47.47 349 PRO A CA 1
ATOM 2759 C C . PRO A 1 350 ? -2.615 50.885 53.045 1.00 49.61 349 PRO A C 1
ATOM 2760 O O . PRO A 1 350 ? -2.439 49.937 53.811 1.00 48.97 349 PRO A O 1
ATOM 2764 N N . PRO A 1 351 ? -1.991 52.059 53.206 1.00 51.88 350 PRO A N 1
ATOM 2765 C CA . PRO A 1 351 ? -1.096 52.246 54.346 1.00 53.00 350 PRO A CA 1
ATOM 2766 C C . PRO A 1 351 ? -1.900 52.863 55.496 1.00 54.75 350 PRO A C 1
ATOM 2767 O O . PRO A 1 351 ? -2.884 53.570 55.261 1.00 54.54 350 PRO A O 1
ATOM 2771 N N . ARG A 1 352 ? -1.508 52.572 56.733 1.00 56.13 351 ARG A N 1
ATOM 2772 C CA . ARG A 1 352 ? -2.191 53.149 57.879 1.00 57.68 351 ARG A CA 1
ATOM 2773 C C . ARG A 1 352 ? -1.579 54.525 58.074 1.00 59.31 351 ARG A C 1
ATOM 2774 O O . ARG A 1 352 ? -0.388 54.722 57.795 1.00 59.86 351 ARG A O 1
ATOM 2782 N N . ALA A 1 353 ? -2.387 55.479 58.531 1.00 60.51 352 ALA A N 1
ATOM 2783 C CA . ALA A 1 353 ? -1.908 56.843 58.755 1.00 60.51 352 ALA A CA 1
ATOM 2784 C C . ALA A 1 353 ? -0.881 56.847 59.875 1.00 60.51 352 ALA A C 1
ATOM 2785 O O . ALA A 1 353 ? -0.301 57.882 60.186 1.00 61.77 352 ALA A O 1
ATOM 2787 N N . ASP A 1 354 ? -0.657 55.681 60.473 1.00 60.56 353 ASP A N 1
ATOM 2788 C CA . ASP A 1 354 ? 0.314 55.560 61.548 1.00 60.10 353 ASP A CA 1
ATOM 2789 C C . ASP A 1 354 ? 1.670 55.011 61.083 1.00 59.12 353 ASP A C 1
ATOM 2790 O O . ASP A 1 354 ? 2.646 55.085 61.827 1.00 59.72 353 ASP A O 1
ATOM 2795 N N . GLU A 1 355 ? 1.744 54.459 59.870 1.00 57.57 354 GLU A N 1
ATOM 2796 C CA . GLU A 1 355 ? 3.021 53.929 59.382 1.00 56.47 354 GLU A CA 1
ATOM 2797 C C . GLU A 1 355 ? 3.707 54.854 58.388 1.00 55.08 354 GLU A C 1
ATOM 2798 O O . GLU A 1 355 ? 3.057 55.667 57.724 1.00 55.47 354 GLU A O 1
ATOM 2804 N N . ALA A 1 356 ? 5.030 54.728 58.304 1.00 52.73 355 ALA A N 1
ATOM 2805 C CA . ALA A 1 356 ? 5.832 55.570 57.423 1.00 51.76 355 ALA A CA 1
ATOM 2806 C C . ALA A 1 356 ? 6.057 54.979 56.033 1.00 50.23 355 ALA A C 1
ATOM 2807 O O . ALA A 1 356 ? 6.818 54.024 55.845 1.00 49.91 355 ALA A O 1
ATOM 2809 N N . VAL A 1 357 ? 5.384 55.578 55.063 1.00 47.81 356 VAL A N 1
ATOM 2810 C CA . VAL A 1 357 ? 5.462 55.161 53.679 1.00 46.33 356 VAL A CA 1
ATOM 2811 C C . VAL A 1 357 ? 6.676 55.794 52.982 1.00 46.60 356 VAL A C 1
ATOM 2812 O O . VAL A 1 357 ? 7.011 56.956 53.225 1.00 46.65 356 VAL A O 1
ATOM 2816 N N . SER A 1 358 ? 7.331 55.031 52.114 1.00 45.73 357 SER A N 1
ATOM 2817 C CA . SER A 1 358 ? 8.490 55.544 51.390 1.00 44.40 357 SER A CA 1
ATOM 2818 C C . SER A 1 358 ? 8.674 54.805 50.076 1.00 43.68 357 SER A C 1
ATOM 2819 O O . SER A 1 358 ? 8.083 53.742 49.856 1.00 44.07 357 SER A O 1
ATOM 2822 N N . VAL A 1 359 ? 9.491 55.382 49.203 1.00 42.07 358 VAL A N 1
ATOM 2823 C CA . VAL A 1 359 ? 9.802 54.775 47.918 1.00 39.99 358 VAL A CA 1
ATOM 2824 C C . VAL A 1 359 ? 11.297 54.484 47.888 1.00 39.76 358 VAL A C 1
ATOM 2825 O O . VAL A 1 359 ? 12.121 55.328 48.247 1.00 38.43 358 VAL A O 1
ATOM 2829 N N . ARG A 1 360 ? 11.646 53.278 47.473 1.00 39.05 359 ARG A N 1
ATOM 2830 C CA . ARG A 1 360 ? 13.041 52.887 47.432 1.00 39.68 359 ARG A CA 1
ATOM 2831 C C . ARG A 1 360 ? 13.335 52.161 46.139 1.00 40.25 359 ARG A C 1
ATOM 2832 O O . ARG A 1 360 ? 12.457 52.037 45.292 1.00 40.97 359 ARG A O 1
ATOM 2840 N N . PHE A 1 361 ? 14.571 51.683 45.992 1.00 41.74 360 PHE A N 1
ATOM 2841 C CA . PHE A 1 361 ? 14.985 50.971 44.783 1.00 41.54 360 PHE A CA 1
ATOM 2842 C C . PHE A 1 361 ? 15.833 49.753 45.108 1.00 43.62 360 PHE A C 1
ATOM 2843 O O . PHE A 1 361 ? 16.551 49.234 44.256 1.00 43.93 360 PHE A O 1
ATOM 2851 N N . LYS A 1 362 ? 15.735 49.303 46.352 1.00 47.09 361 LYS A N 1
ATOM 2852 C CA . LYS A 1 362 ? 16.473 48.140 46.828 1.00 50.49 361 LYS A CA 1
ATOM 2853 C C . LYS A 1 362 ? 15.588 47.449 47.872 1.00 51.18 361 LYS A C 1
ATOM 2854 O O . LYS A 1 362 ? 14.645 48.053 48.391 1.00 51.67 361 LYS A O 1
ATOM 2860 N N . ALA A 1 363 ? 15.867 46.185 48.167 1.00 51.23 362 ALA A N 1
ATOM 2861 C CA . ALA A 1 363 ? 15.061 45.454 49.139 1.00 50.82 362 ALA A CA 1
ATOM 2862 C C . ALA A 1 363 ? 15.761 44.158 49.539 1.00 50.43 362 ALA A C 1
ATOM 2863 O O . ALA A 1 363 ? 15.812 43.198 48.770 1.00 49.82 362 ALA A O 1
ATOM 2865 N N . PRO A 1 364 ? 16.296 44.118 50.766 1.00 50.31 363 PRO A N 1
ATOM 2866 C CA . PRO A 1 364 ? 17.024 43.006 51.382 1.00 51.37 363 PRO A CA 1
ATOM 2867 C C . PRO A 1 364 ? 16.228 41.767 51.773 1.00 52.85 363 PRO A C 1
ATOM 2868 O O . PRO A 1 364 ? 15.014 41.819 51.971 1.00 53.62 363 PRO A O 1
ATOM 2872 N N . GLY A 1 365 ? 16.944 40.652 51.888 1.00 54.09 364 GLY A N 1
ATOM 2873 C CA . GLY A 1 365 ? 16.340 39.396 52.302 1.00 54.77 3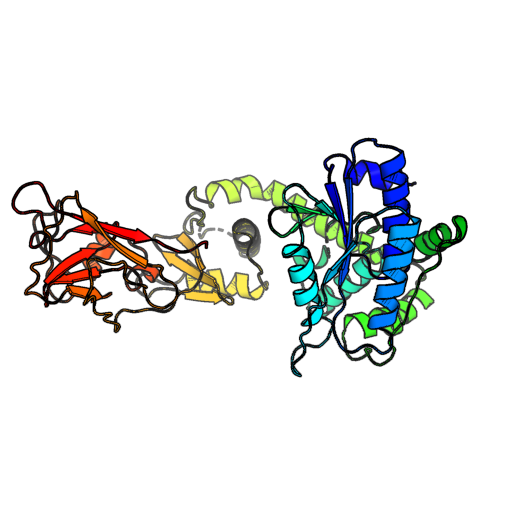64 GLY A CA 1
ATOM 2874 C C . GLY A 1 365 ? 15.537 38.608 51.287 1.00 55.11 364 GLY A C 1
ATOM 2875 O O . GLY A 1 365 ? 15.395 39.005 50.128 1.00 55.61 364 GLY A O 1
ATOM 2876 N N . LEU A 1 366 ? 15.032 37.461 51.733 1.00 54.31 365 LEU A N 1
ATOM 2877 C CA . LEU A 1 366 ? 14.212 36.605 50.892 1.00 54.06 365 LEU A CA 1
ATOM 2878 C C . LEU A 1 366 ? 12.883 37.324 50.747 1.00 54.44 365 LEU A C 1
ATOM 2879 O O . LEU A 1 366 ? 12.348 37.863 51.723 1.00 55.59 365 LEU A O 1
ATOM 2884 N N . LEU A 1 367 ? 12.348 37.346 49.535 1.00 53.25 366 LEU A N 1
ATOM 2885 C CA . LEU A 1 367 ? 11.084 38.024 49.314 1.00 51.00 366 LEU A CA 1
ATOM 2886 C C . LEU A 1 367 ? 10.052 37.074 48.726 1.00 51.53 366 LEU A C 1
ATOM 2887 O O . LEU A 1 367 ? 10.359 36.224 47.880 1.00 48.57 366 LEU A O 1
ATOM 2892 N N . HIS A 1 368 ? 8.821 37.216 49.198 1.00 52.75 367 HIS A N 1
ATOM 2893 C CA . HIS A 1 368 ? 7.732 36.376 48.732 1.00 54.21 367 HIS A CA 1
ATOM 2894 C C . HIS A 1 368 ? 6.795 37.228 47.899 1.00 53.95 367 HIS A C 1
ATOM 2895 O O . HIS A 1 368 ? 6.409 38.318 48.298 1.00 54.43 367 HIS A O 1
ATOM 2902 N N . ILE A 1 369 ? 6.438 36.727 46.728 1.00 55.53 368 ILE A N 1
ATOM 2903 C CA . ILE A 1 369 ? 5.585 37.470 45.819 1.00 56.29 368 ILE A CA 1
ATOM 2904 C C . ILE A 1 369 ? 4.329 36.702 45.446 1.00 56.33 368 ILE A C 1
ATOM 2905 O O . ILE A 1 369 ? 4.262 35.484 45.604 1.00 57.59 368 ILE A O 1
ATOM 2910 N N . VAL A 1 370 ? 3.334 37.431 44.953 1.00 56.02 369 VAL A N 1
ATOM 2911 C CA . VAL A 1 370 ? 2.079 36.840 44.520 1.00 55.35 369 VAL A CA 1
ATOM 2912 C C . VAL A 1 370 ? 2.293 36.076 43.224 1.00 57.09 369 VAL A C 1
ATOM 2913 O O . VAL A 1 370 ? 2.817 36.623 42.253 1.00 55.31 369 VAL A O 1
ATOM 2917 N N . GLY A 1 371 ? 1.883 34.813 43.208 1.00 60.23 370 GLY A N 1
ATOM 2918 C CA . GLY A 1 371 ? 2.038 34.013 42.004 1.00 64.41 370 GLY A CA 1
ATOM 2919 C C . GLY A 1 371 ? 3.255 33.108 42.012 1.00 66.24 370 GLY A C 1
ATOM 2920 O O . GLY A 1 371 ? 3.588 32.487 41.000 1.00 64.76 370 GLY A O 1
ATOM 2921 N N . ARG A 1 372 ? 3.927 33.053 43.156 1.00 68.44 371 ARG A N 1
ATOM 2922 C CA . ARG A 1 372 ? 5.103 32.217 43.326 1.00 71.80 371 ARG A CA 1
ATOM 2923 C C . ARG A 1 372 ? 5.124 31.714 44.751 1.00 72.69 371 ARG A C 1
ATOM 2924 O O . ARG A 1 372 ? 4.943 32.484 45.696 1.00 72.90 371 ARG A O 1
ATOM 2932 N N . ASN A 1 373 ? 5.341 30.413 44.893 1.00 73.59 372 ASN A N 1
ATOM 2933 C CA . ASN A 1 373 ? 5.388 29.771 46.198 1.00 74.11 372 ASN A CA 1
ATOM 2934 C C . ASN A 1 373 ? 6.857 29.530 46.533 1.00 73.04 372 ASN A C 1
ATOM 2935 O O . ASN A 1 373 ? 7.426 28.522 46.117 1.00 74.87 372 ASN A O 1
ATOM 2940 N N . GLY A 1 374 ? 7.478 30.448 47.270 1.00 70.47 373 GLY A N 1
ATOM 2941 C CA . GLY A 1 374 ? 8.879 30.260 47.597 1.00 67.94 373 GLY A CA 1
ATOM 2942 C C . GLY A 1 374 ? 9.545 31.338 48.428 1.00 66.46 373 GLY A C 1
ATOM 2943 O O . GLY A 1 374 ? 9.455 31.322 49.650 1.00 66.87 373 GLY A O 1
ATOM 2944 N N . GLY A 1 375 ? 10.229 32.268 47.770 1.00 65.13 374 GLY A N 1
ATOM 2945 C CA . GLY A 1 375 ? 10.913 33.330 48.488 1.00 63.07 374 GLY A CA 1
ATOM 2946 C C . GLY A 1 375 ? 12.385 33.443 48.115 1.00 61.61 374 GLY A C 1
ATOM 2947 O O . GLY A 1 375 ? 13.251 32.826 48.734 1.00 62.14 374 GLY A O 1
ATOM 2948 N N . ARG A 1 376 ? 12.673 34.233 47.091 1.00 60.03 375 ARG A N 1
ATOM 2949 C CA . ARG A 1 376 ? 14.043 34.422 46.640 1.00 57.32 375 ARG A CA 1
ATOM 2950 C C . ARG A 1 376 ? 14.452 35.875 46.808 1.00 55.27 375 ARG A C 1
ATOM 2951 O O . ARG A 1 376 ? 13.675 36.700 47.291 1.00 54.54 375 ARG A O 1
ATOM 2959 N N . LYS A 1 377 ? 15.683 36.187 46.434 1.00 52.86 376 LYS A N 1
ATOM 2960 C CA . LYS A 1 377 ? 16.163 37.551 46.569 1.00 50.97 376 LYS A CA 1
ATOM 2961 C C . LYS A 1 377 ? 15.687 38.458 45.433 1.00 48.25 376 LYS A C 1
ATOM 2962 O O . LYS A 1 377 ? 15.360 37.995 44.334 1.00 46.05 376 LYS A O 1
ATOM 2968 N N . LE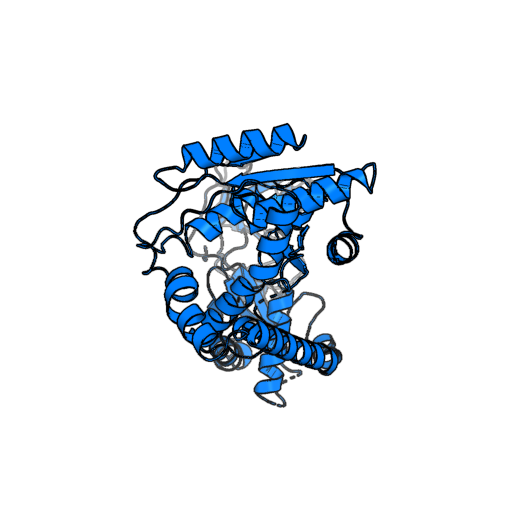U A 1 378 ? 15.636 39.754 45.724 1.00 45.01 377 LEU A N 1
ATOM 2969 C CA . LEU A 1 378 ? 15.209 40.750 44.753 1.00 42.94 377 LEU A CA 1
ATOM 2970 C C . LEU A 1 378 ? 15.849 40.464 43.390 1.00 43.17 377 LEU A C 1
ATOM 2971 O O . LEU A 1 378 ? 15.157 40.335 42.372 1.00 42.42 377 LEU A O 1
ATOM 2976 N N . LYS A 1 379 ? 17.176 40.358 43.379 1.00 42.51 378 LYS A N 1
ATOM 2977 C CA . LYS A 1 379 ? 17.907 40.105 42.147 1.00 42.30 378 LYS A CA 1
ATOM 2978 C C . LYS A 1 379 ? 17.434 38.837 41.424 1.00 43.14 378 LYS A C 1
ATOM 2979 O O . LYS A 1 379 ? 17.400 38.794 40.188 1.00 43.08 378 LYS A O 1
ATOM 2985 N N . LYS A 1 380 ? 17.082 37.800 42.180 1.00 42.72 379 LYS A N 1
ATOM 2986 C CA . LYS A 1 380 ? 16.603 36.572 41.564 1.00 44.28 379 LYS A CA 1
ATOM 2987 C C . LYS A 1 380 ? 15.215 36.832 40.966 1.00 44.92 379 LYS A C 1
ATOM 2988 O O . LYS A 1 380 ? 14.912 36.403 39.843 1.00 45.12 379 LYS A O 1
ATOM 2994 N N . ILE A 1 381 ? 14.375 37.539 41.719 1.00 43.08 380 ILE A N 1
ATOM 2995 C CA . ILE A 1 381 ? 13.031 37.860 41.255 1.00 42.68 380 ILE A CA 1
ATOM 2996 C C . ILE A 1 381 ? 13.105 38.716 40.005 1.00 43.64 380 ILE A C 1
ATOM 2997 O O . ILE A 1 381 ? 12.374 38.479 39.044 1.00 43.36 380 ILE A O 1
ATOM 3002 N N . TRP A 1 382 ? 13.986 39.719 40.029 1.00 44.91 381 TRP A N 1
ATOM 3003 C CA . TRP A 1 382 ? 14.177 40.611 38.885 1.00 43.49 381 TRP A CA 1
ATOM 3004 C C . TRP A 1 382 ? 14.451 39.728 37.666 1.00 43.71 381 TRP A C 1
ATOM 3005 O O . TRP A 1 382 ? 13.774 39.828 36.647 1.00 44.47 381 TRP A O 1
ATOM 3016 N N . GLN A 1 383 ? 15.444 38.854 37.790 1.00 44.64 382 GLN A N 1
ATOM 3017 C CA . GLN A 1 383 ? 15.817 37.948 36.708 1.00 45.70 382 GLN A CA 1
ATOM 3018 C C . GLN A 1 383 ? 14.681 37.065 36.223 1.00 45.27 382 GLN A C 1
ATOM 3019 O O . GLN A 1 383 ? 14.397 37.009 35.023 1.00 43.16 382 GLN A O 1
ATOM 3025 N N . GLU A 1 384 ? 14.044 36.357 37.148 1.00 46.32 383 GLU A N 1
ATOM 3026 C CA . GLU A 1 384 ? 12.943 35.472 36.773 1.00 48.96 383 GLU A CA 1
ATOM 3027 C C . GLU A 1 384 ? 11.835 36.211 36.025 1.00 48.04 383 GLU A C 1
ATOM 3028 O O . GLU A 1 384 ? 11.203 35.646 35.131 1.00 47.77 383 GLU A O 1
ATOM 3034 N N . LEU A 1 385 ? 11.607 37.471 36.386 1.00 46.91 384 LEU A N 1
ATOM 3035 C CA . LEU A 1 385 ? 10.568 38.266 35.738 1.00 46.22 384 LEU A CA 1
ATOM 3036 C C . LEU A 1 385 ? 11.043 38.989 34.482 1.00 45.36 384 LEU A C 1
ATOM 3037 O O . LEU A 1 385 ? 10.248 39.642 33.801 1.00 44.53 384 LEU A O 1
ATOM 3042 N N . GLY A 1 386 ? 12.335 38.876 34.182 1.00 44.73 385 GLY A N 1
ATOM 3043 C CA . GLY A 1 386 ? 12.879 39.511 32.989 1.00 43.81 385 GLY A CA 1
ATOM 3044 C C . GLY A 1 386 ? 13.136 41.012 33.032 1.00 42.27 385 GLY A C 1
ATOM 3045 O O . GLY A 1 386 ? 13.249 41.654 31.992 1.00 42.40 385 GLY A O 1
ATOM 3046 N N . VAL A 1 387 ? 13.226 41.581 34.223 1.00 40.38 386 VAL A N 1
ATOM 3047 C CA . VAL A 1 387 ? 13.485 43.001 34.352 1.00 39.87 386 VAL A CA 1
ATOM 3048 C C . VAL A 1 387 ? 14.948 43.282 34.024 1.00 40.85 386 VAL A C 1
ATOM 3049 O O . VAL A 1 387 ? 15.847 42.798 34.714 1.00 41.37 386 VAL A O 1
ATOM 3053 N N . PRO A 1 388 ? 15.206 44.075 32.970 1.00 41.02 387 PRO A N 1
ATOM 3054 C CA . PRO A 1 388 ? 16.560 44.437 32.538 1.00 40.85 387 PRO A CA 1
ATOM 3055 C C . PRO A 1 388 ? 17.349 45.097 33.667 1.00 42.25 387 PRO A C 1
ATOM 3056 O O . PRO A 1 388 ? 16.805 45.879 34.457 1.00 42.18 387 PRO A O 1
ATOM 3060 N N . PRO A 1 389 ? 18.654 44.802 33.750 1.00 43.08 388 PRO A N 1
ATOM 3061 C CA . PRO A 1 389 ? 19.535 45.355 34.785 1.00 42.58 388 PRO A CA 1
ATOM 3062 C C . PRO A 1 389 ? 19.504 46.876 34.975 1.00 42.85 388 PRO A C 1
ATOM 3063 O O . PRO A 1 389 ? 19.589 47.358 36.100 1.00 43.80 388 PRO A O 1
ATOM 3067 N N . TRP A 1 390 ? 19.384 47.641 33.897 1.00 43.65 389 TRP A N 1
ATOM 3068 C CA . TRP A 1 390 ? 19.362 49.091 34.044 1.00 43.48 389 TRP A CA 1
ATOM 3069 C C . TRP A 1 390 ? 18.088 49.566 34.709 1.00 44.15 389 TRP A C 1
ATOM 3070 O O . TRP A 1 390 ? 17.999 50.718 35.130 1.00 46.21 389 TRP A O 1
ATOM 3081 N N . LEU A 1 391 ? 17.115 48.671 34.834 1.00 43.82 390 LEU A N 1
ATOM 3082 C CA . LEU A 1 391 ? 15.843 49.012 35.455 1.00 43.63 390 LEU A CA 1
ATOM 3083 C C . LEU A 1 391 ? 15.688 48.436 36.868 1.00 43.30 390 LEU A C 1
ATOM 3084 O O . LEU A 1 391 ? 14.716 48.724 37.574 1.00 44.44 390 LEU A O 1
ATOM 3089 N N . ARG A 1 392 ? 16.657 47.630 37.278 1.00 41.87 391 ARG A N 1
ATOM 3090 C CA . ARG A 1 392 ? 16.626 46.980 38.580 1.00 39.46 391 ARG A CA 1
ATOM 3091 C C . ARG A 1 392 ? 16.918 47.912 39.733 1.00 38.75 391 ARG A C 1
ATOM 3092 O O . ARG A 1 392 ? 16.754 47.549 40.911 1.00 38.07 391 ARG A O 1
ATOM 3100 N N . ASP A 1 393 ? 17.361 49.114 39.400 1.00 37.56 392 ASP A N 1
ATOM 3101 C CA . ASP A 1 393 ? 17.655 50.080 40.434 1.00 38.67 392 ASP A CA 1
ATOM 3102 C C . ASP A 1 393 ? 17.053 51.412 40.060 1.00 37.79 392 ASP A C 1
ATOM 3103 O O . ASP A 1 393 ? 17.446 52.446 40.575 1.00 39.65 392 ASP A O 1
ATOM 3108 N N . THR A 1 394 ? 16.080 51.376 39.161 1.00 37.38 393 THR A N 1
ATOM 3109 C CA . THR A 1 394 ? 15.405 52.588 38.752 1.00 38.45 393 THR A CA 1
ATOM 3110 C C . THR A 1 394 ? 13.895 52.375 38.751 1.00 38.16 393 THR A C 1
ATOM 3111 O O . THR A 1 394 ? 13.138 53.189 38.212 1.00 36.47 393 THR A O 1
ATOM 3115 N N . THR A 1 395 ? 13.462 51.272 39.365 1.00 38.70 394 THR A N 1
ATOM 3116 C CA . THR A 1 395 ? 12.033 50.943 39.465 1.00 38.01 394 THR A CA 1
ATOM 3117 C C . THR A 1 395 ? 11.501 51.201 40.883 1.00 36.87 394 THR A C 1
ATOM 3118 O O . THR A 1 395 ? 12.015 50.663 41.856 1.00 36.75 394 THR A O 1
ATOM 3122 N N . PRO A 1 396 ? 10.460 52.037 41.013 1.00 37.24 395 PRO A N 1
ATOM 3123 C CA . PRO A 1 396 ? 9.902 52.334 42.336 1.00 36.28 395 PRO A CA 1
ATOM 3124 C C . PRO A 1 396 ? 9.510 51.099 43.143 1.00 35.67 395 PRO A C 1
ATOM 3125 O O . PRO A 1 396 ? 8.885 50.179 42.623 1.00 36.53 395 PRO A O 1
ATOM 3129 N N . LEU A 1 397 ? 9.883 51.100 44.419 1.00 35.98 396 LEU A N 1
ATOM 3130 C CA . LEU A 1 397 ? 9.571 50.017 45.351 1.00 34.77 396 LEU A CA 1
ATOM 3131 C C . LEU A 1 397 ? 8.797 50.614 46.530 1.00 35.32 396 LEU A C 1
ATOM 3132 O O . LEU A 1 397 ? 9.315 51.485 47.230 1.00 35.29 396 LEU A O 1
ATOM 3137 N N . LEU A 1 398 ? 7.564 50.155 46.745 1.00 35.98 397 LEU A N 1
ATOM 3138 C CA . LEU A 1 398 ? 6.734 50.663 47.845 1.00 36.25 397 LEU A CA 1
ATOM 3139 C C . LEU A 1 398 ? 7.165 50.077 49.174 1.00 37.63 397 LEU A C 1
ATOM 3140 O O . LEU A 1 398 ? 7.276 48.861 49.308 1.00 38.25 397 LEU A O 1
ATOM 3145 N N . PHE A 1 399 ? 7.406 50.936 50.158 1.00 39.65 398 PHE A N 1
ATOM 3146 C CA . PHE A 1 399 ? 7.793 50.470 51.486 1.00 41.08 398 PHE A CA 1
ATOM 3147 C C . PHE A 1 399 ? 6.978 51.124 52.589 1.00 43.11 398 PHE A C 1
ATOM 3148 O O . PHE A 1 399 ? 6.949 52.354 52.706 1.00 43.55 398 PHE A O 1
ATOM 3156 N N . TYR A 1 400 ? 6.315 50.290 53.388 1.00 44.90 399 TYR A N 1
ATOM 3157 C CA . TYR A 1 400 ? 5.555 50.741 54.558 1.00 44.39 399 TYR A CA 1
ATOM 3158 C C . TYR A 1 400 ? 6.524 50.386 55.675 1.00 44.68 399 TYR A C 1
ATOM 3159 O O . TYR A 1 400 ? 6.746 49.201 55.951 1.00 44.40 399 TYR A O 1
ATOM 3168 N N . GLY A 1 401 ? 7.117 51.392 56.304 1.00 44.21 400 GLY A N 1
ATOM 3169 C CA . GLY A 1 401 ? 8.096 51.086 57.325 1.00 48.42 400 GLY A CA 1
ATOM 3170 C C . GLY A 1 401 ? 9.266 50.388 56.636 1.00 50.67 400 GLY A C 1
ATOM 3171 O O . GLY A 1 401 ? 9.842 50.935 55.698 1.00 52.68 400 GLY A O 1
ATOM 3172 N N . GLU A 1 402 ? 9.617 49.182 57.073 1.00 52.26 401 GLU A N 1
ATOM 3173 C CA . GLU A 1 402 ? 10.724 48.455 56.456 1.00 54.83 401 GLU A CA 1
ATOM 3174 C C . GLU A 1 402 ? 10.246 47.282 55.606 1.00 54.48 401 GLU A C 1
ATOM 3175 O O . GLU A 1 402 ? 11.038 46.409 55.231 1.00 53.73 401 GLU A O 1
ATOM 3181 N N . THR A 1 403 ? 8.955 47.275 55.288 1.00 53.27 402 THR A N 1
ATOM 3182 C CA . THR A 1 403 ? 8.371 46.195 54.500 1.00 51.66 402 THR A CA 1
ATOM 3183 C C . THR A 1 403 ? 8.157 46.544 53.022 1.00 51.00 402 THR A C 1
ATOM 3184 O O . THR A 1 403 ? 7.725 47.649 52.674 1.00 52.45 402 THR A O 1
ATOM 3188 N N . LEU A 1 404 ? 8.465 45.589 52.157 1.00 48.05 403 LEU A N 1
ATOM 3189 C CA . LEU A 1 404 ? 8.294 45.770 50.729 1.00 45.89 403 LEU A CA 1
ATOM 3190 C C . LEU A 1 404 ? 6.837 45.435 50.393 1.00 45.33 403 LEU A C 1
ATOM 3191 O O . LEU A 1 404 ? 6.344 44.355 50.738 1.00 45.57 403 LEU A O 1
ATOM 3196 N N . ILE A 1 405 ? 6.149 46.358 49.724 1.00 41.67 404 ILE A N 1
ATOM 3197 C CA . ILE A 1 405 ? 4.761 46.141 49.358 1.00 38.06 404 ILE A CA 1
ATOM 3198 C C . ILE A 1 405 ? 4.645 45.751 47.895 1.00 38.38 404 ILE A C 1
ATOM 3199 O O . ILE A 1 405 ? 3.932 44.796 47.563 1.00 37.90 404 ILE A O 1
ATOM 3204 N N . ALA A 1 406 ? 5.339 46.486 47.023 1.00 37.58 405 ALA A N 1
ATOM 3205 C CA . ALA A 1 406 ? 5.301 46.206 45.585 1.00 36.84 405 ALA A CA 1
ATOM 3206 C C . ALA A 1 406 ? 6.361 46.908 44.733 1.00 36.73 405 ALA A C 1
ATOM 3207 O O . ALA A 1 406 ? 7.011 47.864 45.162 1.00 37.25 405 ALA A O 1
ATOM 3209 N N . ALA A 1 407 ? 6.517 46.411 43.509 1.00 35.73 406 ALA A N 1
ATOM 3210 C CA . ALA A 1 407 ? 7.446 46.971 42.542 1.00 34.29 406 ALA A CA 1
ATOM 3211 C C . ALA A 1 407 ? 6.584 47.450 41.375 1.00 34.99 406 ALA A C 1
ATOM 3212 O O . ALA A 1 407 ? 6.055 46.632 40.613 1.00 36.77 406 ALA A O 1
ATOM 3214 N N . ALA A 1 408 ? 6.437 48.767 41.242 1.00 33.49 407 ALA A N 1
ATOM 3215 C CA . ALA A 1 408 ? 5.616 49.358 40.189 1.00 33.37 407 ALA A CA 1
ATOM 3216 C C . ALA A 1 408 ? 5.626 48.585 38.874 1.00 35.19 407 ALA A C 1
ATOM 3217 O O . ALA A 1 408 ? 6.680 48.353 38.270 1.00 37.22 407 ALA A O 1
ATOM 3219 N N . GLY A 1 409 ? 4.432 48.185 38.446 1.00 35.71 408 GLY A N 1
ATOM 3220 C CA . GLY A 1 409 ? 4.261 47.446 37.207 1.00 33.10 408 GLY A CA 1
ATOM 3221 C C . GLY A 1 409 ? 4.973 46.109 37.087 1.00 33.33 408 GLY A C 1
ATOM 3222 O O . GLY A 1 409 ? 5.037 45.545 35.992 1.00 33.84 408 GLY A O 1
ATOM 3223 N N . VAL A 1 410 ? 5.499 45.578 38.185 1.00 31.38 409 VAL A N 1
ATOM 3224 C CA . VAL A 1 410 ? 6.206 44.306 38.092 1.00 30.63 409 VAL A CA 1
ATOM 3225 C C . VAL A 1 410 ? 5.636 43.232 39.028 1.00 32.31 409 VAL A C 1
ATOM 3226 O O . VAL A 1 410 ? 5.309 42.127 38.587 1.00 30.40 409 VAL A O 1
ATOM 3230 N N . PHE A 1 411 ? 5.500 43.559 40.313 1.00 34.07 410 PHE A N 1
ATOM 3231 C CA . PHE A 1 411 ? 4.985 42.593 41.281 1.00 35.26 410 PHE A CA 1
ATOM 3232 C C . PHE A 1 411 ? 4.505 43.204 42.590 1.00 37.16 410 PHE A C 1
ATOM 3233 O O . PHE A 1 411 ? 4.765 44.371 42.893 1.00 39.01 410 PHE A O 1
ATOM 3241 N N . VAL A 1 412 ? 3.818 42.375 43.369 1.00 38.15 411 VAL A N 1
ATOM 3242 C CA . VAL A 1 412 ? 3.298 42.745 44.680 1.00 37.29 411 VAL A CA 1
ATOM 3243 C C . VAL A 1 412 ? 3.729 41.657 45.665 1.00 37.69 411 VAL A C 1
ATOM 3244 O O . VAL A 1 412 ? 3.561 40.469 45.400 1.00 37.30 411 VAL A O 1
ATOM 3248 N N . THR A 1 413 ? 4.303 42.053 46.791 1.00 39.36 412 THR A N 1
ATOM 3249 C CA . THR A 1 413 ? 4.727 41.069 47.772 1.00 41.24 412 THR A CA 1
ATOM 3250 C C . THR A 1 413 ? 3.485 40.460 48.412 1.00 42.98 412 THR A C 1
ATOM 3251 O O . THR A 1 413 ? 2.386 41.001 48.288 1.00 42.09 412 THR A O 1
ATOM 3255 N N . GLN A 1 414 ? 3.659 39.329 49.088 1.00 45.94 413 GLN A N 1
ATOM 3256 C CA . GLN A 1 414 ? 2.536 38.670 49.744 1.00 47.20 413 GLN A CA 1
ATOM 3257 C C . GLN A 1 414 ? 2.118 39.404 51.017 1.00 48.47 413 GLN A C 1
ATOM 3258 O O . GLN A 1 414 ? 0.939 39.423 51.374 1.00 48.84 413 GLN A O 1
ATOM 3264 N N . GLU A 1 415 ? 3.077 40.028 51.692 1.00 48.87 414 GLU A N 1
ATOM 3265 C CA . GLU A 1 415 ? 2.762 40.780 52.901 1.00 49.76 414 GLU A CA 1
ATOM 3266 C C . GLU A 1 415 ? 2.018 42.074 52.523 1.00 48.43 414 GLU A C 1
ATOM 3267 O O . GLU A 1 415 ? 1.535 42.797 53.389 1.00 47.61 414 GLU A O 1
ATOM 3273 N N . GLY A 1 416 ? 1.922 42.360 51.226 1.00 47.76 415 GLY A N 1
ATOM 3274 C CA . GLY A 1 416 ? 1.272 43.585 50.796 1.00 47.08 415 GLY A CA 1
ATOM 3275 C C . GLY A 1 416 ? -0.037 43.445 50.048 1.00 47.48 415 GLY A C 1
ATOM 3276 O O . GLY A 1 416 ? -0.596 44.447 49.604 1.00 44.45 415 GLY A O 1
ATOM 3277 N N . VAL A 1 417 ? -0.527 42.213 49.914 1.00 49.53 416 VAL A N 1
ATOM 3278 C CA . VAL A 1 417 ? -1.782 41.948 49.215 1.00 51.72 416 VAL A CA 1
ATOM 3279 C C . VAL A 1 417 ? -2.969 42.532 49.978 1.00 53.59 416 VAL A C 1
ATOM 3280 O O . VAL A 1 417 ? -2.986 42.534 51.206 1.00 53.04 416 VAL A O 1
ATOM 3284 N N . ALA A 1 418 ? -3.963 43.024 49.249 1.00 56.82 417 ALA A N 1
ATOM 3285 C CA . ALA A 1 418 ? -5.138 43.612 49.880 1.00 62.90 417 ALA A CA 1
ATOM 3286 C C . ALA A 1 418 ? -5.817 42.625 50.821 1.00 66.36 417 ALA A C 1
ATOM 3287 O O . ALA A 1 418 ? -6.233 41.549 50.393 1.00 66.69 417 ALA A O 1
ATOM 3289 N N . GLU A 1 419 ? -5.926 42.998 52.098 1.00 70.66 418 GLU A N 1
ATOM 3290 C CA . GLU A 1 419 ? -6.555 42.153 53.115 1.00 74.73 418 GLU A CA 1
ATOM 3291 C C . GLU A 1 419 ? -7.922 41.699 52.596 1.00 76.13 418 GLU A C 1
ATOM 3292 O O . GLU A 1 419 ? -8.139 40.509 52.332 1.00 75.79 418 GLU A O 1
ATOM 3298 N N . GLY A 1 420 ? -8.838 42.655 52.452 1.00 76.77 419 GLY A N 1
ATOM 3299 C CA . GLY A 1 420 ? -10.157 42.338 51.933 1.00 77.46 419 GLY A CA 1
ATOM 3300 C C . GLY A 1 420 ? -10.070 42.226 50.421 1.00 77.95 419 GLY A C 1
ATOM 3301 O O . GLY A 1 420 ? -9.400 41.332 49.897 1.00 78.43 419 GLY A O 1
ATOM 3302 N N . GLU A 1 421 ? -10.742 43.128 49.713 1.00 77.79 420 GLU A N 1
ATOM 3303 C CA . GLU A 1 421 ? -10.705 43.127 48.254 1.00 78.30 420 GLU A CA 1
ATOM 3304 C C . GLU A 1 421 ? -10.599 44.563 47.731 1.00 77.43 420 GLU A C 1
ATOM 3305 O O . GLU A 1 421 ? -10.312 44.791 46.551 1.00 77.43 420 GLU A O 1
ATOM 3311 N N . ASN A 1 422 ? -10.832 45.526 48.622 1.00 75.20 421 ASN A N 1
ATOM 3312 C CA . ASN A 1 422 ? -10.748 46.940 48.275 1.00 73.15 421 ASN A CA 1
ATOM 3313 C C . ASN A 1 422 ? -9.352 47.260 47.727 1.00 71.05 421 ASN A C 1
ATOM 3314 O O . ASN A 1 422 ? -9.135 47.233 46.510 1.00 71.75 421 ASN A O 1
ATOM 3319 N N . GLY A 1 423 ? -8.420 47.573 48.629 1.00 66.08 422 GLY A N 1
ATOM 3320 C CA . GLY A 1 423 ? -7.051 47.871 48.236 1.00 60.51 422 GLY A CA 1
ATOM 3321 C C . GLY A 1 423 ? -6.814 49.036 47.288 1.00 56.01 422 GLY A C 1
ATOM 3322 O O . GLY A 1 423 ? -7.754 49.647 46.778 1.00 55.45 422 GLY A O 1
ATOM 3323 N N . VAL A 1 424 ? -5.537 49.333 47.051 1.00 51.95 423 VAL A N 1
ATOM 3324 C CA . VAL A 1 424 ? -5.127 50.425 46.175 1.00 47.89 423 VAL A CA 1
ATOM 3325 C C . VAL A 1 424 ? -4.233 49.929 45.055 1.00 46.52 423 VAL A C 1
ATOM 3326 O O . VAL A 1 424 ? -3.821 48.774 45.037 1.00 43.30 423 VAL A O 1
ATOM 3330 N N . SER A 1 425 ? -3.937 50.832 44.128 1.00 46.40 424 SER A N 1
ATOM 3331 C CA . SER A 1 425 ? -3.049 50.556 43.005 1.00 46.93 424 SER A CA 1
ATOM 3332 C C . SER A 1 425 ? -1.846 51.507 43.062 1.00 47.71 424 SER A C 1
ATOM 3333 O O . SER A 1 425 ? -2.012 52.731 43.094 1.00 49.22 424 SER A O 1
ATOM 3336 N N . PHE A 1 426 ? -0.641 50.941 43.097 1.00 46.76 425 PHE A N 1
ATOM 3337 C CA . PHE A 1 426 ? 0.591 51.728 43.118 1.00 44.04 425 PHE A CA 1
ATOM 3338 C C . PHE A 1 426 ? 0.893 52.006 41.646 1.00 44.74 425 PHE A C 1
ATOM 3339 O O . PHE A 1 426 ? 1.369 51.121 40.937 1.00 44.50 425 PHE A O 1
ATOM 3347 N N . VAL A 1 427 ? 0.608 53.230 41.196 1.00 45.28 426 VAL A N 1
ATOM 3348 C CA . VAL A 1 427 ? 0.798 53.623 39.796 1.00 44.90 426 VAL A CA 1
ATOM 3349 C C . VAL A 1 427 ? 2.002 54.526 39.505 1.00 44.59 426 VAL A C 1
ATOM 3350 O O . VAL A 1 427 ? 2.203 55.549 40.160 1.00 44.35 426 VAL A O 1
ATOM 3354 N N . TRP A 1 428 ? 2.784 54.139 38.498 1.00 45.97 427 TRP A N 1
ATOM 3355 C CA . TRP A 1 428 ? 3.997 54.865 38.103 1.00 47.62 427 TRP A CA 1
ATOM 3356 C C . TRP A 1 428 ? 3.836 55.666 36.813 1.00 50.34 427 TRP A C 1
ATOM 3357 O O . TRP A 1 428 ? 3.493 55.127 35.766 1.00 51.05 427 TRP A O 1
ATOM 3368 N N . GLN A 1 429 ? 4.097 56.963 36.893 1.00 55.33 428 GLN A N 1
ATOM 3369 C CA . GLN A 1 429 ? 3.972 57.832 35.735 1.00 59.38 428 GLN A CA 1
ATOM 3370 C C . GLN A 1 429 ? 5.326 58.414 35.362 1.00 61.12 428 GLN A C 1
ATOM 3371 O O . GLN A 1 429 ? 6.056 58.911 36.222 1.00 59.41 428 GLN A O 1
ATOM 3377 N N . LYS A 1 430 ? 5.655 58.328 34.075 1.00 65.28 429 LYS A N 1
ATOM 3378 C CA . LYS A 1 430 ? 6.907 58.857 33.531 1.00 69.43 429 LYS A CA 1
ATOM 3379 C C . LYS A 1 430 ? 6.593 60.043 32.620 1.00 73.41 429 LYS A C 1
ATOM 3380 O O . LYS A 1 430 ? 5.614 60.016 31.867 1.00 74.30 429 LYS A O 1
ATOM 3386 N N . THR A 1 431 ? 7.420 61.082 32.696 1.00 77.49 430 THR A N 1
ATOM 3387 C CA . THR A 1 431 ? 7.218 62.282 31.887 1.00 81.03 430 THR A CA 1
ATOM 3388 C C . THR A 1 431 ? 7.539 62.043 30.411 1.00 83.15 430 THR A C 1
ATOM 3389 O O . THR A 1 431 ? 8.243 61.090 30.069 1.00 82.43 430 THR A O 1
ATOM 3393 N N . LEU A 1 432 ? 7.017 62.919 29.551 1.00 86.27 431 LEU A N 1
ATOM 3394 C CA . LEU A 1 432 ? 7.212 62.832 28.098 1.00 89.72 431 LEU A CA 1
ATOM 3395 C C . LEU A 1 432 ? 8.661 62.525 27.713 1.00 91.60 431 LEU A C 1
ATOM 3396 O O . LEU A 1 432 ? 9.520 63.415 27.727 1.00 92.23 431 LEU A O 1
ATOM 3401 N N . SER A 1 433 ? 8.918 61.264 27.362 1.00 92.92 432 SER A N 1
ATOM 3402 C CA . SER A 1 433 ? 10.253 60.806 26.971 1.00 94.40 432 SER A CA 1
ATOM 3403 C C . SER A 1 433 ? 11.326 61.137 28.019 1.00 94.79 432 SER A C 1
ATOM 3404 O O . SER A 1 433 ? 12.176 62.015 27.740 1.00 94.12 432 SER A O 1
#

Solvent-accessible surface area: 23493 Å² total